Protein AF-A0A101GP84-F1 (afdb_monomer_lite)

pLDDT: mean 71.71, std 19.69, range [25.48, 98.5]

Structure (mmCIF, N/CA/C/O backbone):
data_AF-A0A101GP84-F1
#
_entry.id   AF-A0A101GP84-F1
#
loop_
_atom_site.group_PDB
_atom_site.id
_atom_site.type_symbol
_atom_site.label_atom_id
_atom_site.label_alt_id
_atom_site.label_comp_id
_atom_site.label_asym_id
_atom_site.label_entity_id
_atom_site.label_seq_id
_atom_site.pdbx_PDB_ins_code
_atom_site.Cartn_x
_atom_site.Cartn_y
_atom_site.Cartn_z
_atom_site.occupancy
_atom_site.B_iso_or_equiv
_atom_site.auth_seq_id
_atom_site.auth_comp_id
_atom_site.auth_asym_id
_atom_site.auth_atom_id
_atom_site.pdbx_PDB_model_num
ATOM 1 N N . VAL A 1 1 ? 6.176 -18.634 -45.647 1.00 44.19 1 VAL A N 1
ATOM 2 C CA . VAL A 1 1 ? 5.764 -19.303 -44.390 1.00 44.19 1 VAL A CA 1
ATOM 3 C C . VAL A 1 1 ? 5.412 -18.192 -43.422 1.00 44.19 1 VAL A C 1
ATOM 5 O O . VAL A 1 1 ? 6.163 -17.227 -43.387 1.00 44.19 1 VAL A O 1
ATOM 8 N N . THR A 1 2 ? 4.275 -18.239 -42.730 1.00 41.53 2 THR A N 1
ATOM 9 C CA . THR A 1 2 ? 3.965 -17.248 -41.687 1.00 41.53 2 THR A CA 1
ATOM 10 C C . THR A 1 2 ? 5.000 -17.378 -40.572 1.00 41.53 2 THR A C 1
ATOM 12 O O . THR A 1 2 ? 5.215 -18.478 -40.065 1.00 41.53 2 THR A O 1
ATOM 15 N N . ALA A 1 3 ? 5.687 -16.285 -40.237 1.00 42.66 3 ALA A N 1
ATOM 16 C CA . ALA A 1 3 ? 6.660 -16.286 -39.153 1.00 42.66 3 ALA A CA 1
ATOM 17 C C . ALA A 1 3 ? 5.927 -16.523 -37.822 1.00 42.66 3 ALA A C 1
ATOM 19 O O . ALA A 1 3 ? 4.952 -15.842 -37.520 1.00 42.66 3 ALA A O 1
ATOM 20 N N . GLY A 1 4 ? 6.374 -17.512 -37.041 1.00 38.12 4 GLY A N 1
ATOM 21 C CA . GLY A 1 4 ? 5.844 -17.806 -35.700 1.00 38.12 4 GLY A CA 1
ATOM 22 C C . GLY A 1 4 ? 6.377 -16.872 -34.607 1.00 38.12 4 GLY A C 1
ATOM 23 O O . GLY A 1 4 ? 6.245 -17.188 -33.429 1.00 38.12 4 GLY A O 1
ATOM 24 N N . VAL A 1 5 ? 7.018 -15.771 -35.004 1.00 43.03 5 VAL A N 1
ATOM 25 C CA . VAL A 1 5 ? 7.676 -14.768 -34.158 1.00 43.03 5 VAL A CA 1
ATOM 26 C C . VAL A 1 5 ? 7.339 -13.370 -34.685 1.00 43.03 5 VAL A C 1
ATOM 28 O O . VAL A 1 5 ? 6.974 -13.226 -35.857 1.00 43.03 5 VAL A O 1
ATOM 31 N N . GLY A 1 6 ? 7.422 -12.352 -33.825 1.00 39.38 6 GLY A N 1
ATOM 32 C CA . GLY A 1 6 ? 7.145 -10.964 -34.195 1.00 39.38 6 GLY A CA 1
ATOM 33 C C . GLY A 1 6 ? 8.125 -10.429 -35.245 1.00 39.38 6 GLY A C 1
ATOM 34 O O . GLY A 1 6 ? 9.219 -10.960 -35.425 1.00 39.38 6 GLY A O 1
ATOM 35 N N . ALA A 1 7 ? 7.744 -9.358 -35.949 1.00 47.19 7 ALA A N 1
ATOM 36 C CA . ALA A 1 7 ? 8.543 -8.790 -37.042 1.00 47.19 7 ALA A CA 1
ATOM 37 C C . ALA A 1 7 ? 9.944 -8.302 -36.611 1.00 47.19 7 ALA A C 1
ATOM 39 O O . ALA A 1 7 ? 10.844 -8.249 -37.446 1.00 47.19 7 ALA A O 1
ATOM 40 N N . ALA A 1 8 ? 10.132 -7.980 -35.326 1.00 48.06 8 ALA A N 1
ATOM 41 C CA . ALA A 1 8 ? 11.415 -7.571 -34.751 1.00 48.06 8 ALA A CA 1
ATOM 42 C C . ALA A 1 8 ? 12.367 -8.748 -34.459 1.00 48.06 8 ALA A C 1
ATOM 44 O O . ALA A 1 8 ? 13.574 -8.544 -34.362 1.00 48.06 8 ALA A O 1
ATOM 45 N N . ASP A 1 9 ? 11.841 -9.974 -34.367 1.00 47.59 9 ASP A N 1
ATOM 46 C CA . ASP A 1 9 ? 12.582 -11.151 -33.893 1.00 47.59 9 ASP A CA 1
ATOM 47 C C . ASP A 1 9 ? 12.981 -12.111 -35.026 1.00 47.59 9 ASP A C 1
ATOM 49 O O . ASP A 1 9 ? 13.665 -13.114 -34.803 1.00 47.59 9 ASP A O 1
ATOM 53 N N . TYR A 1 10 ? 12.547 -11.835 -36.260 1.00 55.72 10 TYR A N 1
ATOM 54 C CA . TYR A 1 10 ? 12.877 -12.662 -37.416 1.00 55.72 10 TYR A CA 1
ATOM 55 C C . TYR A 1 10 ? 14.239 -12.262 -38.005 1.00 55.72 10 TYR A C 1
ATOM 57 O O . TYR A 1 10 ? 14.414 -11.148 -38.497 1.00 55.72 10 TYR A O 1
ATOM 65 N N . GLN A 1 11 ? 15.209 -13.181 -37.995 1.00 63.88 11 GLN A N 1
ATOM 66 C CA . GLN A 1 11 ? 16.519 -12.962 -38.621 1.00 63.88 11 GLN A CA 1
ATOM 67 C C . GLN A 1 11 ? 16.401 -13.023 -40.151 1.00 63.88 11 GLN A C 1
ATOM 69 O O . GLN A 1 11 ? 16.089 -14.074 -40.709 1.00 63.88 11 GLN A O 1
ATOM 74 N N . LEU A 1 12 ? 16.655 -11.894 -40.820 1.00 66.12 12 LEU A N 1
ATOM 75 C CA . LEU A 1 12 ? 16.558 -11.757 -42.276 1.00 66.12 12 LEU A CA 1
ATOM 76 C C . LEU A 1 12 ? 17.838 -12.225 -42.977 1.00 66.12 12 LEU A C 1
ATOM 78 O O . LEU A 1 12 ? 18.947 -11.910 -42.544 1.00 66.12 12 LEU A O 1
ATOM 82 N N . ALA A 1 13 ? 17.679 -12.925 -44.096 1.00 71.00 13 ALA A N 1
ATOM 83 C CA . ALA A 1 13 ? 18.748 -13.262 -45.027 1.00 71.00 13 ALA A CA 1
ATOM 84 C C . ALA A 1 13 ? 18.749 -12.324 -46.249 1.00 71.00 13 ALA A C 1
ATOM 86 O O . ALA A 1 13 ? 17.733 -11.728 -46.612 1.00 71.00 13 ALA A O 1
ATOM 87 N N . ASP A 1 14 ? 19.909 -12.198 -46.903 1.00 69.00 14 ASP A N 1
ATOM 88 C CA . ASP A 1 14 ? 20.014 -11.489 -48.182 1.00 69.00 14 ASP A CA 1
ATOM 89 C C . ASP A 1 14 ? 19.085 -12.136 -49.224 1.00 69.00 14 ASP A C 1
ATOM 91 O O . ASP A 1 14 ? 19.112 -13.351 -49.424 1.00 69.00 14 ASP A O 1
ATOM 95 N N . GLY A 1 15 ? 18.249 -11.325 -49.872 1.00 63.59 15 GLY A N 1
ATOM 96 C CA . GLY A 1 15 ? 17.232 -11.780 -50.820 1.00 63.59 15 GLY A CA 1
ATOM 97 C C . GLY A 1 15 ? 15.865 -12.114 -50.211 1.00 63.59 15 GLY A C 1
ATOM 98 O O . GLY A 1 15 ? 14.949 -12.438 -50.971 1.00 63.59 15 GLY A O 1
ATOM 99 N N . ASP A 1 16 ? 15.685 -12.009 -48.889 1.00 76.88 16 ASP A N 1
ATOM 100 C CA . ASP A 1 16 ? 14.378 -12.215 -48.256 1.00 76.88 16 ASP A CA 1
ATOM 101 C C . ASP A 1 16 ? 13.350 -11.173 -48.721 1.00 76.88 16 ASP A C 1
ATOM 103 O O . ASP A 1 16 ? 13.654 -9.992 -48.900 1.00 76.88 16 ASP A O 1
ATOM 107 N N . VAL A 1 17 ? 12.096 -11.602 -48.891 1.00 66.12 17 VAL A N 1
ATOM 108 C CA . VAL A 1 17 ? 10.970 -10.711 -49.205 1.00 66.12 17 VAL A CA 1
ATOM 109 C C . VAL A 1 17 ? 10.030 -10.661 -48.010 1.00 66.12 17 VAL A C 1
ATOM 111 O O . VAL A 1 17 ? 9.278 -11.601 -47.750 1.00 66.12 17 VAL A O 1
ATOM 114 N N . VAL A 1 18 ? 10.054 -9.538 -47.297 1.00 74.19 18 VAL A N 1
ATOM 115 C CA . VAL A 1 18 ? 9.173 -9.275 -46.160 1.00 74.19 18 VAL A CA 1
ATOM 116 C C . VAL A 1 18 ? 7.920 -8.578 -46.667 1.00 74.19 18 VAL A C 1
ATOM 118 O O . VAL A 1 18 ? 7.996 -7.544 -47.329 1.00 74.19 18 VAL A O 1
ATOM 121 N N . THR A 1 19 ? 6.759 -9.158 -46.375 1.00 58.25 19 THR A N 1
ATOM 122 C CA . THR A 1 19 ? 5.459 -8.641 -46.812 1.00 58.25 19 THR A CA 1
ATOM 123 C C . THR A 1 19 ? 4.654 -8.198 -45.601 1.00 58.25 19 THR A C 1
ATOM 125 O O . THR A 1 19 ? 4.296 -9.024 -44.764 1.00 58.25 19 THR A O 1
ATOM 128 N N . TYR A 1 20 ? 4.346 -6.907 -45.528 1.00 67.56 20 TYR A N 1
ATOM 129 C CA . TYR A 1 20 ? 3.428 -6.338 -44.545 1.00 67.56 20 TYR A CA 1
ATOM 130 C C . TYR A 1 20 ? 2.092 -6.050 -45.215 1.00 67.56 20 TYR A C 1
ATOM 132 O O . TYR A 1 20 ? 2.057 -5.569 -46.348 1.00 67.56 20 TYR A O 1
ATOM 140 N N . TRP A 1 21 ? 0.985 -6.311 -44.526 1.00 61.78 21 TRP A N 1
ATOM 141 C CA . TRP A 1 21 ? -0.336 -5.996 -45.057 1.00 61.78 21 TRP A CA 1
ATOM 142 C C . TRP A 1 21 ? -1.287 -5.480 -43.983 1.00 61.78 21 TRP A C 1
ATOM 144 O O . TRP A 1 21 ? -1.171 -5.819 -42.807 1.00 61.78 21 TRP A O 1
ATOM 154 N N . TYR A 1 22 ? -2.232 -4.647 -44.415 1.00 54.06 22 TYR A N 1
ATOM 155 C CA . TYR A 1 22 ? -3.283 -4.083 -43.578 1.00 54.06 22 TYR A CA 1
ATOM 156 C C . TYR A 1 22 ? -4.651 -4.539 -44.086 1.00 54.06 22 TYR A C 1
ATOM 158 O O . TYR A 1 22 ? -5.039 -4.266 -45.228 1.00 54.06 22 TYR A O 1
ATOM 166 N N . GLY A 1 23 ? -5.391 -5.243 -43.234 1.00 57.22 23 GLY A N 1
ATOM 167 C CA . GLY A 1 23 ? -6.705 -5.782 -43.557 1.00 57.22 23 GLY A CA 1
ATOM 168 C C . GLY A 1 23 ? -7.447 -6.284 -42.323 1.00 57.22 23 GLY A C 1
ATOM 169 O O . GLY A 1 23 ? -6.942 -6.222 -41.203 1.00 57.22 23 GLY A O 1
ATOM 170 N N . ALA A 1 24 ? -8.669 -6.773 -42.538 1.00 57.16 24 ALA A N 1
ATOM 171 C CA . ALA A 1 24 ? -9.497 -7.339 -41.477 1.00 57.16 24 ALA A CA 1
ATOM 172 C C . ALA A 1 24 ? -8.785 -8.499 -40.755 1.00 57.16 24 ALA A C 1
ATOM 174 O O . ALA A 1 24 ? -7.912 -9.160 -41.323 1.00 57.16 24 ALA A O 1
ATOM 175 N N . TRP A 1 25 ? -9.170 -8.749 -39.501 1.00 37.88 25 TRP A N 1
ATOM 176 C CA . TRP A 1 25 ? -8.572 -9.794 -38.668 1.00 37.88 25 TRP A CA 1
ATOM 177 C C . TRP A 1 25 ? -8.599 -11.160 -39.376 1.00 37.88 25 TRP A C 1
ATOM 179 O O . TRP A 1 25 ? -9.662 -11.633 -39.773 1.00 37.88 25 TRP A O 1
ATOM 189 N N . GLY A 1 26 ? -7.426 -11.778 -39.555 1.00 61.88 26 GLY A N 1
ATOM 190 C CA . GLY A 1 26 ? -7.259 -13.043 -40.287 1.00 61.88 26 GLY A CA 1
ATOM 191 C C . GLY A 1 26 ? -7.098 -12.917 -41.810 1.00 61.88 26 GLY A C 1
ATOM 192 O O . GLY A 1 26 ? -7.031 -13.938 -42.491 1.00 61.88 26 GLY A O 1
ATOM 193 N N . SER A 1 27 ? -7.030 -11.700 -42.357 1.00 57.19 27 SER A N 1
ATOM 194 C CA . SER A 1 27 ? -6.702 -11.482 -43.772 1.00 57.19 27 SER A CA 1
ATOM 195 C C . SER A 1 27 ? -5.272 -11.912 -44.100 1.00 57.19 27 SER A C 1
ATOM 197 O O . SER A 1 27 ? -4.384 -11.917 -43.247 1.00 57.19 27 SER A O 1
ATOM 199 N N . THR A 1 28 ? -5.059 -12.253 -45.364 1.00 72.25 28 THR A N 1
ATOM 200 C CA . THR A 1 28 ? -3.759 -12.574 -45.959 1.00 72.25 28 THR A CA 1
ATOM 201 C C . THR A 1 28 ? -3.302 -11.418 -46.852 1.00 72.25 28 THR A C 1
ATOM 203 O O . THR A 1 28 ? -4.143 -10.597 -47.233 1.00 72.25 28 THR A O 1
ATOM 206 N N . PRO A 1 29 ? -2.020 -11.345 -47.257 1.00 68.88 29 PRO A N 1
ATOM 207 C CA . PRO A 1 29 ? -1.570 -10.324 -48.200 1.00 68.88 29 PRO A CA 1
ATOM 208 C C . PRO A 1 29 ? -2.439 -10.245 -49.465 1.00 68.88 29 PRO A C 1
ATOM 210 O O . PRO A 1 29 ? -2.702 -9.158 -49.961 1.00 68.88 29 PRO A O 1
ATOM 213 N N . GLU A 1 30 ? -2.958 -11.368 -49.973 1.00 72.81 30 GLU A N 1
ATOM 214 C CA . GLU A 1 30 ? -3.769 -11.393 -51.200 1.00 72.81 30 GLU A CA 1
ATOM 215 C C . GLU A 1 30 ? -5.199 -10.857 -51.009 1.00 72.81 30 GLU A C 1
ATOM 217 O O . GLU A 1 30 ? -5.878 -10.546 -51.986 1.00 72.81 30 GLU A O 1
ATOM 222 N N . THR A 1 31 ? -5.669 -10.765 -49.762 1.00 65.94 31 THR A N 1
ATOM 223 C CA . THR A 1 31 ? -7.024 -10.311 -49.400 1.00 65.94 31 THR A CA 1
ATOM 224 C C . THR A 1 31 ? -7.028 -8.980 -48.642 1.00 65.94 31 THR A C 1
ATOM 226 O O . THR A 1 31 ? -8.086 -8.489 -48.246 1.00 65.94 31 THR A O 1
ATOM 229 N N . ALA A 1 32 ? -5.851 -8.387 -48.444 1.00 73.31 32 ALA A N 1
ATOM 230 C CA . ALA A 1 32 ? -5.653 -7.162 -47.689 1.00 73.31 32 ALA A CA 1
ATOM 231 C C . ALA A 1 32 ? -5.990 -5.898 -48.493 1.00 73.31 32 ALA A C 1
ATOM 233 O O . ALA A 1 32 ? -5.876 -5.861 -49.717 1.00 73.31 32 ALA A O 1
ATOM 234 N N . GLY A 1 33 ? -6.363 -4.829 -47.784 1.00 58.00 33 GLY A N 1
ATOM 235 C CA . GLY A 1 33 ? -6.659 -3.529 -48.395 1.00 58.00 33 GLY A CA 1
ATOM 236 C C . GLY A 1 33 ? -5.407 -2.759 -48.821 1.00 58.00 33 GLY A C 1
ATOM 237 O O . GLY A 1 33 ? -5.475 -1.928 -49.724 1.00 58.00 33 GLY A O 1
ATOM 238 N N . ALA A 1 34 ? -4.263 -3.044 -48.197 1.00 51.12 34 ALA A N 1
ATOM 239 C CA . ALA A 1 34 ? -2.962 -2.512 -48.582 1.00 51.12 34 ALA A CA 1
ATOM 240 C C . ALA A 1 34 ? -1.860 -3.533 -48.282 1.00 51.12 34 ALA A C 1
ATOM 242 O O . ALA A 1 34 ? -1.912 -4.214 -47.257 1.00 51.12 34 ALA A O 1
ATOM 243 N N . VAL A 1 35 ? -0.861 -3.612 -49.165 1.00 63.16 35 VAL A N 1
ATOM 244 C CA . VAL A 1 35 ? 0.273 -4.540 -49.060 1.00 63.16 35 VAL A CA 1
ATOM 245 C C . VAL A 1 35 ? 1.561 -3.810 -49.422 1.00 63.16 35 VAL A C 1
ATOM 247 O O . VAL A 1 35 ? 1.608 -3.092 -50.421 1.00 63.16 35 VAL A O 1
ATOM 250 N N . VAL A 1 36 ? 2.606 -4.013 -48.624 1.00 64.06 36 VAL A N 1
ATOM 251 C CA . VAL A 1 36 ? 3.954 -3.493 -48.853 1.00 64.06 36 VAL A CA 1
ATOM 252 C C . VAL A 1 36 ? 4.937 -4.655 -48.845 1.00 64.06 36 VAL A C 1
ATOM 254 O O . VAL A 1 36 ? 5.039 -5.379 -47.856 1.00 64.06 36 VAL A O 1
ATOM 257 N N . ASN A 1 37 ? 5.692 -4.790 -49.936 1.00 67.38 37 ASN A N 1
ATOM 258 C CA . ASN A 1 37 ? 6.746 -5.789 -50.073 1.00 67.38 37 ASN A CA 1
ATOM 259 C C . ASN A 1 37 ? 8.107 -5.106 -50.019 1.00 67.38 37 ASN A C 1
ATOM 261 O O . ASN A 1 37 ? 8.370 -4.174 -50.778 1.00 67.38 37 ASN A O 1
ATOM 265 N N . ILE A 1 38 ? 8.973 -5.606 -49.149 1.00 75.19 38 ILE A N 1
ATOM 266 C CA . ILE A 1 38 ? 10.337 -5.126 -48.972 1.00 75.19 38 ILE A CA 1
ATOM 267 C C . ILE A 1 38 ? 11.269 -6.283 -49.305 1.00 75.19 38 ILE A C 1
ATOM 269 O O . ILE A 1 38 ? 11.195 -7.340 -48.685 1.00 75.19 38 ILE A O 1
ATOM 273 N N . THR A 1 39 ? 12.132 -6.093 -50.302 1.00 64.06 39 THR A N 1
ATOM 274 C CA . THR A 1 39 ? 13.207 -7.042 -50.612 1.00 64.06 39 THR A CA 1
ATOM 275 C C . THR A 1 39 ? 14.458 -6.622 -49.863 1.00 64.06 39 THR A C 1
ATOM 277 O O . THR A 1 39 ? 14.917 -5.487 -49.994 1.00 64.06 39 THR A O 1
ATOM 280 N N . VAL A 1 40 ? 14.979 -7.529 -49.052 1.00 71.31 40 VAL A N 1
ATOM 281 C CA . VAL A 1 40 ? 16.133 -7.304 -48.195 1.00 71.31 40 VAL A CA 1
ATOM 282 C C . VAL A 1 40 ? 17.403 -7.514 -49.012 1.00 71.31 40 VAL A C 1
ATOM 284 O O . VAL A 1 40 ? 17.565 -8.553 -49.649 1.00 71.31 40 VAL A O 1
ATOM 287 N N . SER A 1 41 ? 18.315 -6.540 -48.967 1.00 59.81 41 SER A N 1
ATOM 288 C CA . SER A 1 41 ? 19.689 -6.707 -49.445 1.00 59.81 41 SER A CA 1
ATOM 289 C C . SER A 1 41 ? 20.681 -6.434 -48.323 1.00 59.81 41 SER A C 1
ATOM 291 O O . SER A 1 41 ? 20.756 -5.311 -47.823 1.00 59.81 41 SER A O 1
ATOM 293 N N . LEU A 1 42 ? 21.451 -7.453 -47.943 1.00 59.12 42 LEU A N 1
ATOM 294 C CA . LEU A 1 42 ? 22.497 -7.377 -46.926 1.00 59.12 42 LEU A CA 1
ATOM 295 C C . LEU A 1 42 ? 23.872 -7.520 -47.600 1.00 59.12 42 LEU A C 1
ATOM 297 O O . LEU A 1 42 ? 24.139 -8.540 -48.237 1.00 59.12 42 LEU A O 1
ATOM 301 N N . PRO A 1 43 ? 24.777 -6.531 -47.479 1.00 43.69 43 PRO A N 1
ATOM 302 C CA . PRO A 1 43 ? 26.108 -6.636 -48.064 1.00 43.69 43 PRO A CA 1
ATOM 303 C C . PRO A 1 43 ? 26.941 -7.707 -47.344 1.00 43.69 43 PRO A C 1
ATOM 305 O O . PRO A 1 43 ? 26.972 -7.768 -46.115 1.00 43.69 43 PRO A O 1
ATOM 308 N N . ALA A 1 44 ? 27.649 -8.542 -48.110 1.00 45.50 44 ALA A N 1
ATOM 309 C CA . ALA A 1 44 ? 28.536 -9.559 -47.550 1.00 45.50 44 ALA A CA 1
ATOM 310 C C . ALA A 1 44 ? 29.688 -8.916 -46.745 1.00 45.50 44 ALA A C 1
ATOM 312 O O . ALA A 1 44 ? 30.250 -7.907 -47.186 1.00 45.50 44 ALA A O 1
ATOM 313 N N . PRO A 1 45 ? 30.081 -9.494 -45.594 1.00 40.66 45 PRO A N 1
ATOM 314 C CA . PRO A 1 45 ? 31.118 -8.917 -44.751 1.00 40.66 45 PRO A CA 1
ATOM 315 C C . PRO A 1 45 ? 32.489 -8.983 -45.438 1.00 40.66 45 PRO A C 1
ATOM 317 O O . PRO A 1 45 ? 32.979 -10.053 -45.803 1.00 40.66 45 PRO A O 1
ATOM 320 N N . THR A 1 46 ? 33.127 -7.825 -45.602 1.00 34.25 46 THR A N 1
ATOM 321 C CA . THR A 1 46 ? 34.514 -7.710 -46.076 1.00 34.25 46 THR A CA 1
ATOM 322 C C . THR A 1 46 ? 35.493 -8.193 -45.000 1.00 34.25 46 THR A C 1
ATOM 324 O O . THR A 1 46 ? 35.376 -7.763 -43.852 1.00 34.25 46 THR A O 1
ATOM 327 N N . PRO A 1 47 ? 36.493 -9.034 -45.327 1.00 33.72 47 PRO A N 1
ATOM 328 C CA . PRO A 1 47 ? 37.475 -9.473 -44.346 1.00 33.72 47 PRO A CA 1
ATOM 329 C C . PRO A 1 47 ? 38.565 -8.406 -44.169 1.00 33.72 47 PRO A C 1
ATOM 331 O O . PRO A 1 47 ? 39.253 -8.053 -45.127 1.00 33.72 47 PRO A O 1
ATOM 334 N N . THR A 1 48 ? 38.765 -7.927 -42.939 1.00 31.33 48 THR A N 1
ATOM 335 C CA . THR A 1 48 ? 39.922 -7.089 -42.579 1.00 31.33 48 THR A CA 1
ATOM 336 C C . THR A 1 48 ? 41.046 -7.973 -42.018 1.00 31.33 48 THR A C 1
ATOM 338 O O . THR A 1 48 ? 40.790 -8.763 -41.106 1.00 31.33 48 THR A O 1
ATOM 341 N N . PRO A 1 49 ? 42.290 -7.881 -42.525 1.00 34.88 49 PRO A N 1
ATOM 342 C CA . PRO A 1 49 ? 43.389 -8.721 -42.067 1.00 34.88 49 PRO A CA 1
ATOM 343 C C . PRO A 1 49 ? 44.061 -8.195 -40.786 1.00 34.88 49 PRO A C 1
ATOM 345 O O . PRO A 1 49 ? 44.578 -7.086 -40.762 1.00 34.88 49 PRO A O 1
ATOM 348 N N . GLY A 1 50 ? 44.087 -9.063 -39.769 1.00 37.88 50 GLY A N 1
ATOM 349 C CA . GLY A 1 50 ? 45.176 -9.333 -38.816 1.00 37.88 50 GLY A CA 1
ATOM 350 C C . GLY A 1 50 ? 45.946 -8.187 -38.142 1.00 37.88 50 GLY A C 1
ATOM 351 O O . GLY A 1 50 ? 46.810 -7.563 -38.748 1.00 37.88 50 GLY A O 1
ATOM 352 N N . GLY A 1 51 ? 45.798 -8.090 -36.818 1.00 29.78 51 GLY A N 1
ATOM 353 C CA . GLY A 1 51 ? 46.760 -7.455 -35.912 1.00 29.78 51 GLY A CA 1
ATOM 354 C C . GLY A 1 51 ? 46.397 -7.775 -34.464 1.00 29.78 51 GLY A C 1
ATOM 355 O O . GLY A 1 51 ? 45.391 -7.289 -33.966 1.00 29.78 51 GLY A O 1
ATOM 356 N N . GLY A 1 52 ? 47.147 -8.674 -33.826 1.00 31.16 52 GLY A N 1
ATOM 357 C CA . GLY A 1 52 ? 46.866 -9.143 -32.472 1.00 31.16 52 GLY A CA 1
ATOM 358 C C . GLY A 1 52 ? 47.477 -8.278 -31.370 1.00 31.16 52 GLY A C 1
ATOM 359 O O . GLY A 1 52 ? 48.541 -7.696 -31.555 1.00 31.16 52 GLY A O 1
ATOM 360 N N . GLY A 1 53 ? 46.846 -8.354 -30.196 1.00 32.41 53 GLY A N 1
ATOM 361 C CA . GLY A 1 53 ? 47.502 -8.261 -28.894 1.00 32.41 53 GLY A CA 1
ATOM 362 C C . GLY A 1 53 ? 47.489 -6.894 -28.211 1.00 32.41 53 GLY A C 1
ATOM 363 O O . GLY A 1 53 ? 48.117 -5.957 -28.683 1.00 32.41 53 GLY A O 1
ATOM 364 N N . GLY A 1 54 ? 46.907 -6.876 -27.008 1.00 28.45 54 GLY A N 1
ATOM 365 C CA . GLY A 1 54 ? 47.189 -5.888 -25.965 1.00 28.45 54 GLY A CA 1
ATOM 366 C C . GLY A 1 54 ? 46.027 -4.943 -25.716 1.00 28.45 54 GLY A C 1
ATOM 367 O O . GLY A 1 54 ? 45.747 -4.098 -26.551 1.00 28.45 54 GLY A O 1
ATOM 368 N N . GLY A 1 55 ? 45.358 -5.119 -24.575 1.00 45.31 55 GLY A N 1
ATOM 369 C CA . GLY A 1 55 ? 44.329 -4.200 -24.115 1.00 45.31 55 GLY A CA 1
ATOM 370 C C . GLY A 1 55 ? 44.892 -2.829 -23.758 1.00 45.31 55 GLY A C 1
ATOM 371 O O . GLY A 1 55 ? 45.997 -2.711 -23.225 1.00 45.31 55 GLY A O 1
ATOM 372 N N . ASP A 1 56 ? 44.080 -1.821 -24.020 1.00 34.00 56 ASP A N 1
ATOM 373 C CA . ASP A 1 56 ? 44.231 -0.453 -23.570 1.00 34.00 56 ASP A CA 1
ATOM 374 C C . ASP A 1 56 ? 42.846 0.121 -23.231 1.00 34.00 56 ASP A C 1
ATOM 376 O O . ASP A 1 56 ? 42.033 0.456 -24.092 1.00 34.00 56 ASP A O 1
ATOM 380 N N . ASP A 1 57 ? 42.577 0.216 -21.927 1.00 35.41 57 ASP A N 1
ATOM 381 C CA . ASP A 1 57 ? 41.475 0.986 -21.364 1.00 35.41 57 ASP A CA 1
ATOM 382 C C . ASP A 1 57 ? 41.631 2.456 -21.786 1.00 35.41 57 ASP A C 1
ATOM 384 O O . ASP A 1 57 ? 42.495 3.184 -21.284 1.00 35.41 57 ASP A O 1
ATOM 388 N N . SER A 1 58 ? 40.783 2.918 -22.707 1.00 36.94 58 SER A N 1
ATOM 389 C CA . SER A 1 58 ? 40.638 4.348 -22.983 1.00 36.94 58 SER A CA 1
ATOM 390 C C . SER A 1 58 ? 40.030 5.020 -21.755 1.00 36.94 58 SER A C 1
ATOM 392 O O . SER A 1 58 ? 38.826 4.985 -21.518 1.00 36.94 58 SER A O 1
ATOM 394 N N . SER A 1 59 ? 40.914 5.587 -20.939 1.00 36.69 59 SER A N 1
ATOM 395 C CA . SER A 1 59 ? 40.605 6.280 -19.694 1.00 36.69 59 SER A CA 1
ATOM 396 C C . SER A 1 59 ? 39.754 7.526 -19.953 1.00 36.69 59 SER A C 1
ATOM 398 O O . SER A 1 59 ? 40.282 8.586 -20.286 1.00 36.69 59 SER A O 1
ATOM 400 N N . SER A 1 60 ? 38.440 7.422 -19.752 1.00 47.91 60 SER A N 1
ATOM 401 C CA . SER A 1 60 ? 37.578 8.587 -19.533 1.00 47.91 60 SER A CA 1
ATOM 402 C C . SER A 1 60 ? 38.078 9.332 -18.292 1.00 47.91 60 SER A C 1
ATOM 404 O O . SER A 1 60 ? 38.144 8.764 -17.201 1.00 47.91 60 SER A O 1
ATOM 406 N N . SER A 1 61 ? 38.499 10.587 -18.442 1.00 58.69 61 SER A N 1
ATOM 407 C CA . SER A 1 61 ? 39.031 11.381 -17.332 1.00 58.69 61 SER A CA 1
ATOM 408 C C . SER A 1 61 ? 37.900 11.817 -16.397 1.00 58.69 61 SER A C 1
ATOM 410 O O . SER A 1 61 ? 37.193 12.781 -16.686 1.00 58.69 61 SER A O 1
ATOM 412 N N . TRP A 1 62 ? 37.729 11.105 -15.284 1.00 66.50 62 TRP A N 1
ATOM 413 C CA . TRP A 1 62 ? 36.752 11.429 -14.243 1.00 66.50 62 TRP A CA 1
ATOM 414 C C . TRP A 1 62 ? 37.165 12.670 -13.440 1.00 66.50 62 TRP A C 1
ATOM 416 O O . TRP A 1 62 ? 38.275 12.739 -12.910 1.00 66.50 62 TRP A O 1
ATOM 426 N N . ILE A 1 63 ? 36.248 13.624 -13.287 1.00 74.00 63 ILE A N 1
ATOM 427 C CA . ILE A 1 63 ? 36.395 14.772 -12.386 1.00 74.00 63 ILE A C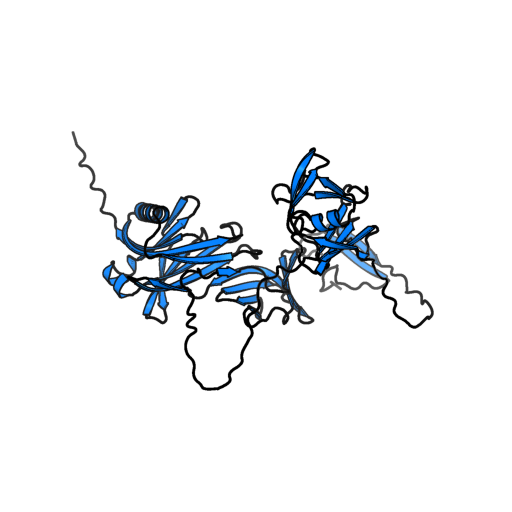A 1
ATOM 428 C C . ILE A 1 63 ? 35.979 14.321 -10.986 1.00 74.00 63 ILE A C 1
ATOM 430 O O . ILE A 1 63 ? 34.840 13.928 -10.784 1.00 74.00 63 ILE A O 1
ATOM 434 N N . THR A 1 64 ? 36.869 14.362 -9.997 1.00 73.88 64 THR A N 1
ATOM 435 C CA . THR A 1 64 ? 36.485 14.031 -8.611 1.00 73.88 64 THR A CA 1
ATOM 436 C C . THR A 1 64 ? 36.076 15.297 -7.865 1.00 73.88 64 THR A C 1
ATOM 438 O O . THR A 1 64 ? 36.856 16.248 -7.816 1.00 73.88 64 THR A O 1
ATOM 441 N N . VAL A 1 65 ? 34.881 15.303 -7.269 1.00 65.50 65 VAL A N 1
ATOM 442 C CA . VAL A 1 65 ? 34.345 16.437 -6.499 1.00 65.50 65 VAL A CA 1
ATOM 443 C C . VAL A 1 65 ? 33.996 16.012 -5.078 1.00 65.50 65 VAL A C 1
ATOM 445 O O . VAL A 1 65 ? 33.397 14.959 -4.859 1.00 65.50 65 VAL A O 1
ATOM 448 N N . THR A 1 66 ? 34.349 16.848 -4.103 1.00 74.81 66 THR A N 1
ATOM 449 C CA . THR A 1 66 ? 33.967 16.639 -2.701 1.00 74.81 66 THR A CA 1
ATOM 450 C C . THR A 1 66 ? 32.722 17.458 -2.384 1.00 74.81 66 THR A C 1
ATOM 452 O O . THR A 1 66 ? 32.729 18.681 -2.539 1.00 74.81 66 THR A O 1
ATOM 455 N N . LEU A 1 67 ? 31.659 16.792 -1.930 1.00 68.81 67 LEU A N 1
ATOM 456 C CA . LEU A 1 67 ? 30.376 17.418 -1.609 1.00 68.81 67 LEU A CA 1
ATOM 457 C C . LEU A 1 67 ? 30.167 17.485 -0.093 1.00 68.81 67 LEU A C 1
ATOM 459 O O . LEU A 1 67 ? 29.729 16.534 0.562 1.00 68.81 67 LEU A O 1
ATOM 463 N N . GLU A 1 68 ? 30.470 18.652 0.468 1.00 74.38 68 GLU A N 1
ATOM 464 C CA . GLU A 1 68 ? 30.146 18.974 1.857 1.00 74.38 68 GLU A CA 1
ATOM 465 C C . GLU A 1 68 ? 28.630 19.088 2.063 1.00 74.38 68 GLU A C 1
ATOM 467 O O . GLU A 1 68 ? 27.873 19.358 1.130 1.00 74.38 68 GLU A O 1
ATOM 472 N N . SER A 1 69 ? 28.174 18.898 3.302 1.00 67.00 69 SER A N 1
ATOM 473 C CA . SER A 1 69 ? 26.775 19.162 3.658 1.00 67.00 69 SER A CA 1
ATOM 474 C C . SER A 1 69 ? 26.447 20.650 3.518 1.00 67.00 69 SER A C 1
ATOM 476 O O . SER A 1 69 ? 27.250 21.499 3.906 1.00 67.00 69 SER A O 1
ATOM 478 N N . GLY A 1 70 ? 25.248 20.973 3.040 1.00 70.62 70 GLY A N 1
ATOM 479 C CA . GLY A 1 70 ? 24.755 22.344 2.931 1.00 70.62 70 GLY A CA 1
ATOM 480 C C . GLY A 1 70 ? 23.974 22.555 1.643 1.00 70.62 70 GLY A C 1
ATOM 481 O O . GLY A 1 70 ? 23.687 21.611 0.914 1.00 70.62 70 GLY A O 1
ATOM 482 N N . THR A 1 71 ? 23.661 23.810 1.341 1.00 76.56 71 THR A N 1
ATOM 483 C CA . THR A 1 71 ? 22.913 24.188 0.138 1.00 76.56 71 THR A CA 1
ATOM 484 C C . THR A 1 71 ? 23.660 25.237 -0.679 1.00 76.56 71 THR A C 1
ATOM 486 O O . THR A 1 71 ? 24.624 25.857 -0.217 1.00 76.56 71 THR A O 1
ATOM 489 N N . PHE A 1 72 ? 23.240 25.420 -1.925 1.00 74.62 72 PHE A N 1
ATOM 490 C CA . PHE A 1 72 ? 23.687 26.493 -2.803 1.00 74.62 72 PHE A CA 1
ATOM 491 C C . PHE A 1 72 ? 22.504 27.033 -3.611 1.00 74.62 72 PHE A C 1
ATOM 493 O O . PHE A 1 72 ? 21.448 26.405 -3.678 1.00 74.62 72 PHE A O 1
ATOM 500 N N . ASN A 1 73 ? 22.662 28.227 -4.178 1.00 87.38 73 ASN A N 1
ATOM 501 C CA . ASN A 1 73 ? 21.589 28.901 -4.900 1.00 87.38 73 ASN A CA 1
ATOM 502 C C . ASN A 1 73 ? 21.844 28.875 -6.405 1.00 87.38 73 ASN A C 1
ATOM 504 O O . ASN A 1 73 ? 22.935 29.223 -6.852 1.00 87.38 73 ASN A O 1
ATOM 508 N N . VAL A 1 74 ? 20.804 28.550 -7.168 1.00 80.06 74 VAL A N 1
ATOM 509 C CA . VAL A 1 74 ? 20.801 28.547 -8.633 1.00 80.06 74 VAL A CA 1
ATOM 510 C C . VAL A 1 74 ? 19.677 29.446 -9.130 1.00 80.06 74 VAL A C 1
ATOM 512 O O . VAL A 1 74 ? 18.557 29.372 -8.633 1.00 80.06 74 VAL A O 1
ATOM 515 N N . THR A 1 75 ? 19.953 30.301 -10.112 1.00 84.56 75 THR A N 1
ATOM 516 C CA . THR A 1 75 ? 18.939 31.183 -10.709 1.00 84.56 75 THR A CA 1
ATOM 517 C C . THR A 1 75 ? 18.499 30.640 -12.063 1.00 84.56 75 THR A C 1
ATOM 519 O O . THR A 1 75 ? 19.334 30.418 -12.940 1.00 84.56 75 THR A O 1
ATOM 522 N N . ALA A 1 76 ? 17.191 30.442 -12.235 1.00 83.00 76 ALA A N 1
ATOM 523 C CA . ALA A 1 76 ? 16.591 30.002 -13.487 1.00 83.00 76 ALA A CA 1
ATOM 524 C C . ALA A 1 76 ? 16.730 31.073 -14.572 1.00 83.00 76 ALA A C 1
ATOM 526 O O . ALA A 1 76 ? 16.389 32.238 -14.358 1.00 83.00 76 ALA A O 1
ATOM 527 N N . ALA A 1 77 ? 17.254 30.689 -15.737 1.00 80.38 77 ALA A N 1
ATOM 528 C CA . ALA A 1 77 ? 17.579 31.632 -16.806 1.00 80.38 77 ALA A CA 1
ATOM 529 C C . ALA A 1 77 ? 16.325 32.184 -17.502 1.00 80.38 77 ALA A C 1
ATOM 531 O O . ALA A 1 77 ? 16.329 33.322 -17.966 1.00 80.38 77 ALA A O 1
ATOM 532 N N . ASN A 1 78 ? 15.256 31.388 -17.556 1.00 80.94 78 ASN A N 1
ATOM 533 C CA . ASN A 1 78 ? 13.986 31.739 -18.185 1.00 80.94 78 ASN A CA 1
ATOM 534 C C . ASN A 1 78 ? 13.139 32.686 -17.310 1.00 80.94 78 ASN A C 1
ATOM 536 O O . ASN A 1 78 ? 12.583 33.656 -17.822 1.00 80.94 78 ASN A O 1
ATOM 540 N N . SER A 1 79 ? 13.047 32.428 -15.999 1.00 85.75 79 SER A N 1
ATOM 541 C CA . SER A 1 79 ? 12.164 33.166 -15.081 1.00 85.75 79 SER A CA 1
ATOM 542 C C . SER A 1 79 ? 12.887 34.212 -14.225 1.00 85.75 79 SER A C 1
ATOM 544 O O . SER A 1 79 ? 12.250 35.111 -13.676 1.00 85.75 79 SER A O 1
ATOM 546 N N . GLY A 1 80 ? 14.210 34.099 -14.074 1.00 86.19 80 GLY A N 1
ATOM 547 C CA . GLY A 1 80 ? 15.009 34.907 -13.149 1.00 86.19 80 GLY A CA 1
ATOM 548 C C . GLY A 1 80 ? 14.829 34.537 -11.671 1.00 86.19 80 GLY A C 1
ATOM 549 O O . GLY A 1 80 ? 15.383 35.219 -10.807 1.00 86.19 80 GLY A O 1
ATOM 550 N N . LYS A 1 81 ? 14.063 33.484 -11.352 1.00 82.75 81 LYS A N 1
ATOM 551 C CA . LYS A 1 81 ? 13.806 33.039 -9.976 1.00 82.75 81 LYS A CA 1
ATOM 552 C C . LYS A 1 81 ? 14.992 32.249 -9.420 1.00 82.75 81 LYS A C 1
ATOM 554 O O . LYS A 1 81 ? 15.584 31.428 -10.116 1.00 82.75 81 LYS A O 1
ATOM 559 N N . THR A 1 82 ? 15.328 32.484 -8.153 1.00 87.25 82 THR A N 1
ATOM 560 C CA . THR A 1 82 ? 16.400 31.764 -7.451 1.00 87.25 82 THR A CA 1
ATOM 561 C C . THR A 1 82 ? 15.842 30.587 -6.654 1.00 87.25 82 THR A C 1
ATOM 563 O O . THR A 1 82 ? 14.856 30.732 -5.931 1.00 87.25 82 THR A O 1
ATOM 566 N N . TYR A 1 83 ? 16.507 29.441 -6.767 1.00 78.19 83 TYR A N 1
ATOM 567 C CA . TYR A 1 83 ? 16.199 28.178 -6.109 1.00 78.19 83 TYR A CA 1
ATOM 568 C C . TYR A 1 83 ? 17.352 27.769 -5.197 1.00 78.19 83 TYR A C 1
ATOM 570 O O . TYR A 1 83 ? 18.517 27.907 -5.567 1.00 78.19 83 TYR A O 1
ATOM 578 N N . THR A 1 84 ? 17.023 27.248 -4.018 1.00 85.81 84 THR A N 1
ATOM 579 C CA . THR A 1 84 ? 18.000 26.677 -3.086 1.00 85.81 84 THR A CA 1
ATOM 580 C C . THR A 1 84 ? 18.046 25.165 -3.283 1.00 85.81 84 THR A C 1
ATOM 582 O O . THR A 1 84 ? 17.021 24.500 -3.167 1.00 85.81 84 THR A O 1
ATOM 585 N N . VAL A 1 85 ? 19.228 24.637 -3.591 1.00 74.62 85 VAL A N 1
ATOM 586 C CA . VAL A 1 85 ? 19.475 23.231 -3.937 1.00 74.62 85 VAL A CA 1
ATOM 587 C C . VAL A 1 85 ? 20.458 22.627 -2.933 1.00 74.62 85 VAL A C 1
ATOM 589 O O . VAL A 1 85 ? 21.399 23.300 -2.504 1.00 74.62 85 VAL A O 1
ATOM 592 N N . ASP A 1 86 ? 20.254 21.369 -2.539 1.00 73.25 86 ASP A N 1
ATOM 593 C CA . ASP A 1 86 ? 21.202 20.646 -1.683 1.00 73.25 86 ASP A CA 1
ATOM 594 C C . ASP A 1 86 ? 22.510 20.359 -2.444 1.00 73.25 86 ASP A C 1
ATOM 596 O O . ASP A 1 86 ? 22.497 19.968 -3.616 1.00 73.25 86 ASP A O 1
ATOM 600 N N . ARG A 1 87 ? 23.662 20.572 -1.792 1.00 75.88 87 ARG A N 1
ATOM 601 C CA . ARG A 1 87 ? 24.987 20.347 -2.394 1.00 75.88 87 ARG A CA 1
ATOM 602 C C . ARG A 1 87 ? 25.251 18.876 -2.709 1.00 75.88 87 ARG A C 1
ATOM 604 O O . ARG A 1 87 ? 26.038 18.606 -3.609 1.00 75.88 87 ARG A O 1
ATOM 611 N N . ARG A 1 88 ? 24.621 17.931 -2.007 1.00 81.69 88 ARG A N 1
ATOM 612 C CA . ARG A 1 88 ? 24.771 16.478 -2.200 1.00 81.69 88 ARG A CA 1
ATOM 613 C C . ARG A 1 88 ? 23.761 15.939 -3.208 1.00 81.69 88 ARG A C 1
ATOM 615 O O . ARG A 1 88 ? 23.110 14.927 -2.972 1.00 81.69 88 ARG A O 1
ATOM 622 N N . THR A 1 89 ? 23.652 16.611 -4.347 1.00 78.75 89 THR A N 1
ATOM 623 C CA . THR A 1 89 ? 22.791 16.215 -5.470 1.00 78.75 89 THR A CA 1
ATOM 624 C C . THR A 1 89 ? 23.604 16.068 -6.750 1.00 78.75 89 THR A C 1
ATOM 626 O O . THR A 1 89 ? 24.738 16.546 -6.823 1.00 78.75 89 THR A O 1
ATOM 629 N N . ALA A 1 90 ? 23.042 15.439 -7.783 1.00 69.19 90 ALA A N 1
ATOM 630 C CA . ALA A 1 90 ? 23.703 15.335 -9.086 1.00 69.19 90 ALA A CA 1
ATOM 631 C C . ALA A 1 90 ? 24.005 16.725 -9.690 1.00 69.19 90 ALA A C 1
ATOM 633 O O . ALA A 1 90 ? 25.077 16.936 -10.257 1.00 69.19 90 ALA A O 1
ATOM 634 N N . LEU A 1 91 ? 23.115 17.707 -9.503 1.00 74.44 91 LEU A N 1
ATOM 635 C CA . LEU A 1 91 ? 23.358 19.097 -9.899 1.00 74.44 91 LEU A CA 1
ATOM 636 C C . LEU A 1 91 ? 24.424 19.755 -9.018 1.00 74.44 91 LEU A C 1
ATOM 638 O O . LEU A 1 91 ? 25.260 20.489 -9.532 1.00 74.44 91 LEU A O 1
ATOM 642 N N . GLY A 1 92 ? 24.444 19.459 -7.715 1.00 75.44 92 GLY A N 1
ATOM 643 C CA . GLY A 1 92 ? 25.523 19.882 -6.821 1.00 75.44 92 GLY A CA 1
ATOM 644 C C . GLY A 1 92 ? 26.893 19.328 -7.233 1.00 75.44 92 GLY A C 1
ATOM 645 O O . GLY A 1 92 ? 27.895 20.034 -7.128 1.00 75.44 92 GLY A O 1
ATOM 646 N N . ALA A 1 93 ? 26.941 18.110 -7.782 1.00 74.25 93 ALA A N 1
ATOM 647 C CA . ALA A 1 93 ? 28.152 17.531 -8.357 1.00 74.25 93 ALA A CA 1
ATOM 648 C C . ALA A 1 93 ? 28.613 18.292 -9.613 1.00 74.25 93 ALA A C 1
ATOM 650 O O . ALA A 1 93 ? 29.798 18.609 -9.731 1.00 74.25 93 ALA A O 1
ATOM 651 N N . LEU A 1 94 ? 27.685 18.642 -10.514 1.00 76.94 94 LEU A N 1
ATOM 652 C CA . LEU A 1 94 ? 27.974 19.448 -11.708 1.00 76.94 94 LEU A CA 1
ATOM 653 C C . LEU A 1 94 ? 28.456 20.865 -11.353 1.00 76.94 94 LEU A C 1
ATOM 655 O O . LEU A 1 94 ? 29.416 21.361 -11.946 1.00 76.94 94 LEU A O 1
ATOM 659 N N . ASP A 1 95 ? 27.826 21.488 -10.354 1.00 83.19 95 ASP A N 1
ATOM 660 C CA . ASP A 1 95 ? 28.196 22.802 -9.822 1.00 83.19 95 ASP A CA 1
ATOM 661 C C . ASP A 1 95 ? 29.601 22.784 -9.199 1.00 83.19 95 ASP A C 1
ATOM 663 O O . ASP A 1 95 ? 30.454 23.606 -9.538 1.00 83.19 95 ASP A O 1
ATOM 667 N N . ALA A 1 96 ? 29.894 21.781 -8.365 1.00 75.81 96 ALA A N 1
ATOM 668 C CA . ALA A 1 96 ? 31.208 21.598 -7.749 1.00 75.81 96 ALA A CA 1
ATOM 669 C C . ALA A 1 96 ? 32.312 21.256 -8.763 1.00 75.81 96 ALA A C 1
ATOM 671 O O . ALA A 1 96 ? 33.475 21.591 -8.536 1.00 75.81 96 ALA A O 1
ATOM 672 N N . ALA A 1 97 ? 31.959 20.634 -9.894 1.00 76.81 97 ALA A N 1
ATOM 673 C CA . ALA A 1 97 ? 32.880 20.399 -11.004 1.00 76.81 97 ALA A CA 1
ATOM 674 C C . ALA A 1 97 ? 33.265 21.696 -11.742 1.00 76.81 97 ALA A C 1
ATOM 676 O O . ALA A 1 97 ? 34.127 21.666 -12.620 1.00 76.81 97 ALA A O 1
ATOM 677 N N . GLY A 1 98 ? 32.640 22.835 -11.411 1.00 75.25 98 GLY A N 1
ATOM 678 C CA . GLY A 1 98 ? 32.921 24.134 -12.022 1.00 75.25 98 GLY A CA 1
ATOM 679 C C . GLY A 1 98 ? 32.469 24.223 -13.478 1.00 75.25 98 GLY A C 1
ATOM 680 O O . GLY A 1 98 ? 32.956 25.076 -14.223 1.00 75.25 98 GLY A O 1
ATOM 681 N N . THR A 1 99 ? 31.565 23.336 -13.901 1.00 78.56 99 THR A N 1
ATOM 682 C CA . THR A 1 99 ? 31.048 23.337 -15.267 1.00 78.56 99 THR A CA 1
ATOM 683 C C . THR A 1 99 ? 29.917 24.359 -15.368 1.00 78.56 99 THR A C 1
ATOM 685 O O . THR A 1 99 ? 28.938 24.231 -14.640 1.00 78.56 99 THR A O 1
ATOM 688 N N . PRO A 1 100 ? 29.997 25.375 -16.245 1.00 72.44 100 PRO A N 1
ATOM 689 C CA . PRO A 1 100 ? 28.921 26.345 -16.403 1.00 72.44 100 PRO A CA 1
ATOM 690 C C . PRO A 1 100 ? 27.664 25.680 -16.976 1.00 72.44 100 PRO A C 1
ATOM 692 O O . PRO A 1 100 ? 27.724 25.004 -18.005 1.00 72.44 100 PRO A O 1
ATOM 695 N N . TYR A 1 101 ? 26.518 25.925 -16.346 1.00 86.50 101 TYR A N 1
ATOM 696 C CA . TYR A 1 101 ? 25.217 25.438 -16.796 1.00 86.50 101 TYR A CA 1
ATOM 697 C C . TYR A 1 101 ? 24.131 26.508 -16.649 1.00 86.50 101 TYR A C 1
ATOM 699 O O . TYR A 1 101 ? 24.297 27.501 -15.940 1.00 86.50 101 TYR A O 1
ATOM 707 N N . THR A 1 102 ? 23.005 26.299 -17.326 1.00 80.75 102 THR A N 1
ATOM 708 C CA . THR A 1 102 ? 21.768 27.048 -17.087 1.00 80.75 102 THR A CA 1
ATOM 709 C C . THR A 1 102 ? 20.621 26.086 -16.837 1.00 80.75 102 THR A C 1
ATOM 711 O O . THR A 1 102 ? 20.575 24.999 -17.415 1.00 80.75 102 THR A O 1
ATOM 714 N N . ILE A 1 103 ? 19.694 26.502 -15.982 1.00 85.62 103 ILE A N 1
ATOM 715 C CA . ILE A 1 103 ? 18.458 25.773 -15.713 1.00 85.62 103 ILE A CA 1
ATOM 716 C C . ILE A 1 103 ? 17.250 26.560 -16.216 1.00 85.62 103 ILE A C 1
ATOM 718 O O . ILE A 1 103 ? 17.258 27.796 -16.243 1.00 85.62 103 ILE A O 1
ATOM 722 N N . ASP A 1 104 ? 16.219 25.819 -16.587 1.00 75.25 104 ASP A N 1
ATOM 723 C CA . ASP A 1 104 ? 14.898 26.315 -16.939 1.00 75.25 104 ASP A CA 1
ATOM 724 C C . ASP A 1 104 ? 13.885 25.712 -15.958 1.00 75.25 104 ASP A C 1
ATOM 726 O O . ASP A 1 104 ? 13.916 24.514 -15.673 1.00 75.25 104 ASP A O 1
ATOM 730 N N . ASP A 1 105 ? 13.027 26.550 -15.385 1.00 77.81 105 ASP A N 1
ATOM 731 C CA . ASP A 1 105 ? 12.014 26.110 -14.427 1.00 77.81 105 ASP A CA 1
ATOM 732 C C . ASP A 1 105 ? 10.622 25.929 -15.055 1.00 77.81 105 ASP A C 1
ATOM 734 O O . ASP A 1 105 ? 9.687 25.550 -14.365 1.00 77.81 105 ASP A O 1
ATOM 738 N N . SER A 1 106 ? 10.430 26.144 -16.354 1.00 61.53 106 SER A N 1
ATOM 739 C CA . SER A 1 106 ? 9.104 26.038 -16.986 1.00 61.53 106 SER A CA 1
ATOM 740 C C . SER A 1 106 ? 8.529 24.615 -17.040 1.00 61.53 106 SER A C 1
ATOM 742 O O . SER A 1 106 ? 7.341 24.455 -17.319 1.00 61.53 106 SER A O 1
ATOM 744 N N . TYR A 1 107 ? 9.330 23.597 -16.712 1.00 53.84 107 TYR A N 1
ATOM 745 C CA . TYR A 1 107 ? 8.942 22.188 -16.720 1.00 53.84 107 TYR A CA 1
ATOM 746 C C . TYR A 1 107 ? 9.226 21.526 -15.369 1.00 53.84 107 TYR A C 1
ATOM 748 O O . TYR A 1 107 ? 10.237 21.811 -14.733 1.00 53.84 107 TYR A O 1
ATOM 756 N N . TYR A 1 108 ? 8.341 20.613 -14.956 1.00 50.91 108 TYR A N 1
ATOM 757 C CA . TYR A 1 108 ? 8.517 19.711 -13.806 1.00 50.91 108 TYR A CA 1
ATOM 758 C C . TYR A 1 108 ? 8.671 20.375 -12.424 1.00 50.91 108 TYR A C 1
ATOM 760 O O . TYR A 1 108 ? 9.031 19.703 -11.455 1.00 50.91 108 TYR A O 1
ATOM 768 N N . GLN A 1 109 ? 8.332 21.666 -12.303 1.00 56.22 109 GLN A N 1
ATOM 769 C CA . GLN A 1 109 ? 8.310 22.388 -11.022 1.00 56.22 109 GLN A CA 1
ATOM 770 C C . GLN A 1 109 ? 7.412 21.706 -9.978 1.00 56.22 109 GLN A C 1
ATOM 772 O O . GLN A 1 109 ? 7.752 21.699 -8.797 1.00 56.22 109 GLN A O 1
ATOM 777 N N . GLU A 1 110 ? 6.296 21.109 -10.407 1.00 44.69 110 GLU A N 1
ATOM 778 C CA . GLU A 1 110 ? 5.377 20.359 -9.538 1.00 44.69 110 GLU A CA 1
ATOM 779 C C . GLU A 1 110 ? 6.024 19.116 -8.903 1.00 44.69 110 GLU A C 1
ATOM 781 O O . GLU A 1 110 ? 5.658 18.732 -7.798 1.00 44.69 110 GLU A O 1
ATOM 786 N N . TYR A 1 111 ? 7.060 18.564 -9.544 1.00 44.31 111 TYR A N 1
ATOM 787 C CA . TYR A 1 111 ? 7.866 17.439 -9.059 1.00 44.31 111 TYR A CA 1
ATOM 788 C C . TYR A 1 111 ? 9.164 17.892 -8.367 1.00 44.31 111 TYR A C 1
ATOM 790 O O . TYR A 1 111 ? 10.088 17.099 -8.185 1.00 44.31 111 TYR A O 1
ATOM 798 N N . GLY A 1 112 ? 9.298 19.187 -8.053 1.00 59.25 112 GLY A N 1
ATOM 799 C CA . GLY A 1 112 ? 10.504 19.757 -7.439 1.00 59.25 112 GLY A CA 1
ATOM 800 C C . GLY A 1 112 ? 11.759 19.686 -8.318 1.00 59.25 112 GLY A C 1
ATOM 801 O O . GLY A 1 112 ? 12.870 19.886 -7.824 1.00 59.25 112 GLY A O 1
ATOM 802 N N . SER A 1 113 ? 11.605 19.404 -9.614 1.00 70.38 113 SER A N 1
ATOM 803 C CA . SER A 1 113 ? 12.706 19.210 -10.557 1.00 70.38 113 SER A CA 1
ATOM 804 C C . SER A 1 113 ? 12.956 20.468 -11.387 1.00 70.38 113 SER A C 1
ATOM 806 O O . SER A 1 113 ? 12.027 21.165 -11.785 1.00 70.38 113 SER A O 1
ATOM 808 N N . LEU A 1 114 ? 14.230 20.760 -11.645 1.00 69.56 114 LEU A N 1
ATOM 809 C CA . LEU A 1 114 ? 14.690 21.871 -12.474 1.00 69.56 114 LEU A CA 1
ATOM 810 C C . LEU A 1 114 ? 15.322 21.300 -13.740 1.00 69.56 114 LEU A C 1
ATOM 812 O O . LEU A 1 114 ? 16.180 20.415 -13.673 1.00 69.56 114 LEU A O 1
ATOM 816 N N . PHE A 1 115 ? 14.893 21.799 -14.896 1.00 76.94 115 PHE A N 1
ATOM 817 C CA . PHE A 1 115 ? 15.349 21.287 -16.179 1.00 76.94 115 PHE A CA 1
ATOM 818 C C . PHE A 1 115 ? 16.728 21.854 -16.524 1.00 76.94 115 PHE A C 1
ATOM 820 O O . PHE A 1 115 ? 16.937 23.068 -16.504 1.00 76.94 115 PHE A O 1
ATOM 827 N N . LEU A 1 116 ? 17.684 20.985 -16.856 1.00 76.00 116 LEU A N 1
ATOM 828 C CA . LEU A 1 116 ? 19.033 21.388 -17.253 1.00 76.00 116 LEU A CA 1
ATOM 829 C C . LEU A 1 116 ? 19.036 21.825 -18.723 1.00 76.00 116 LEU A C 1
ATOM 831 O O . LEU A 1 116 ? 19.152 21.011 -19.636 1.00 76.00 116 LEU A O 1
ATOM 835 N N . ASN A 1 117 ? 18.900 23.129 -18.950 1.00 79.88 117 ASN A N 1
ATOM 836 C CA . ASN A 1 117 ? 18.717 23.688 -20.286 1.00 79.88 117 ASN A CA 1
ATOM 837 C C . ASN A 1 117 ? 20.020 23.770 -21.092 1.00 79.88 117 ASN A C 1
ATOM 839 O O . ASN A 1 117 ? 20.024 23.517 -22.297 1.00 79.88 117 ASN A O 1
ATOM 843 N N . SER A 1 118 ? 21.139 24.123 -20.454 1.00 80.56 118 SER A N 1
ATOM 844 C CA . SER A 1 118 ? 22.439 24.138 -21.128 1.00 80.56 118 SER A CA 1
ATOM 845 C C . SER A 1 118 ? 23.585 23.761 -20.207 1.00 80.56 118 SER A C 1
ATOM 847 O O . SER A 1 118 ? 23.549 24.055 -19.016 1.00 80.56 118 SER A O 1
ATOM 849 N N . VAL A 1 119 ? 24.625 23.159 -20.781 1.00 79.06 119 VAL A N 1
ATOM 850 C CA . VAL A 1 119 ? 25.911 22.890 -20.126 1.00 79.06 119 VAL A CA 1
ATOM 851 C C . VAL A 1 119 ? 27.022 23.297 -21.094 1.00 79.06 119 VAL A C 1
ATOM 853 O O . VAL A 1 119 ? 26.913 23.065 -22.299 1.00 79.06 119 VAL A O 1
ATOM 856 N N . ASN A 1 120 ? 28.057 23.988 -20.606 1.00 80.81 120 ASN A N 1
ATOM 857 C CA . ASN A 1 120 ? 29.138 24.566 -21.420 1.00 80.81 120 ASN A CA 1
ATOM 858 C C . ASN A 1 120 ? 28.655 25.433 -22.599 1.00 80.81 120 ASN A C 1
ATOM 860 O O . ASN A 1 120 ? 29.285 25.500 -23.651 1.00 80.81 120 ASN A O 1
ATOM 864 N N . GLY A 1 121 ? 27.519 26.115 -22.427 1.00 76.62 121 GLY A N 1
ATOM 865 C CA . GLY A 1 121 ? 26.931 26.972 -23.459 1.00 76.62 121 GLY A CA 1
ATOM 866 C C . GLY A 1 121 ? 26.198 26.225 -24.579 1.00 76.62 121 GLY A C 1
ATOM 867 O O . GLY A 1 121 ? 25.631 26.880 -25.452 1.00 76.62 121 GLY A O 1
ATOM 868 N N . ARG A 1 122 ? 26.142 24.885 -24.551 1.00 79.88 122 ARG A N 1
ATOM 869 C CA . ARG A 1 122 ? 25.328 24.090 -25.481 1.00 79.88 122 ARG A CA 1
ATOM 870 C C . ARG A 1 122 ? 23.909 23.961 -24.931 1.00 79.88 122 ARG A C 1
ATOM 872 O O . ARG A 1 122 ? 23.713 23.270 -23.936 1.00 79.88 122 ARG A O 1
ATOM 879 N N . ALA A 1 123 ? 22.944 24.643 -25.542 1.00 80.12 123 ALA A N 1
ATOM 880 C CA . ALA A 1 123 ? 21.539 24.610 -25.127 1.00 80.12 123 ALA A CA 1
ATOM 881 C C . ALA A 1 123 ? 20.760 23.486 -25.821 1.00 80.12 123 ALA A C 1
ATOM 883 O O . ALA A 1 123 ? 21.036 23.183 -26.981 1.00 80.12 123 ALA A O 1
ATOM 884 N N . GLY A 1 124 ? 19.800 22.894 -25.107 1.00 71.12 124 GLY A N 1
ATOM 885 C CA . GLY A 1 124 ? 18.834 21.947 -25.662 1.00 71.12 124 GLY A CA 1
ATOM 886 C C . GLY A 1 124 ? 17.932 22.587 -26.721 1.00 71.12 124 GLY A C 1
ATOM 887 O O . GLY A 1 124 ? 17.596 23.767 -26.636 1.00 71.12 124 GLY A O 1
ATOM 888 N N . GLU A 1 125 ? 17.534 21.804 -27.722 1.00 71.81 125 GLU A N 1
ATOM 889 C CA . GLU A 1 125 ? 16.599 22.228 -28.768 1.00 71.81 125 GLU A CA 1
ATOM 890 C C . GLU A 1 125 ? 15.788 21.028 -29.284 1.00 71.81 125 GLU A C 1
ATOM 892 O O . GLU A 1 125 ? 16.338 20.010 -29.716 1.00 71.81 125 GLU A O 1
ATOM 897 N N . GLY A 1 126 ? 14.457 21.147 -29.268 1.00 67.19 126 GLY A N 1
ATOM 898 C CA . GLY A 1 126 ? 13.558 20.075 -29.698 1.00 67.19 126 GLY A CA 1
ATOM 899 C C . GLY A 1 126 ? 13.717 18.815 -28.840 1.00 67.19 126 GLY A C 1
ATOM 900 O O . GLY A 1 126 ? 13.583 18.876 -27.625 1.00 67.19 126 GLY A O 1
ATOM 901 N N . MET A 1 127 ? 13.999 17.670 -29.472 1.00 58.00 127 MET A N 1
ATOM 902 C CA . MET A 1 127 ? 14.257 16.399 -28.769 1.00 58.00 127 MET A CA 1
ATOM 903 C C . MET A 1 127 ? 15.718 16.234 -28.316 1.00 58.00 127 MET A C 1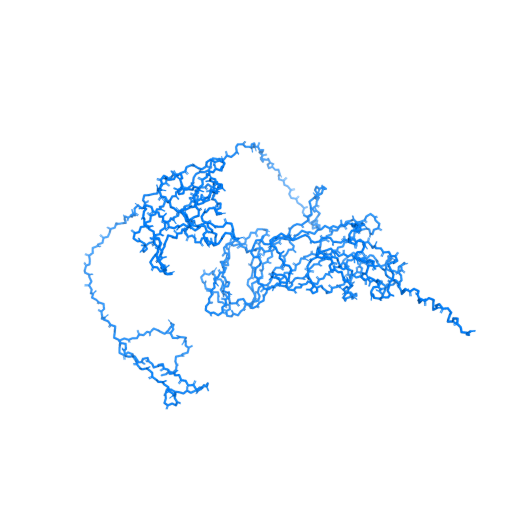
ATOM 905 O O . MET A 1 127 ? 16.060 15.199 -27.748 1.00 58.00 127 MET A O 1
ATOM 909 N N . LYS A 1 128 ? 16.592 17.210 -28.600 1.00 70.75 128 LYS A N 1
ATOM 910 C CA . LYS A 1 128 ? 18.011 17.166 -28.234 1.00 70.75 128 LYS A CA 1
ATOM 911 C C . LYS A 1 128 ? 18.245 17.951 -26.952 1.00 70.75 128 LYS A C 1
ATOM 913 O O . LYS A 1 128 ? 17.768 19.078 -26.828 1.00 70.75 128 LYS A O 1
ATOM 918 N N . GLY A 1 129 ? 19.019 17.405 -26.023 1.00 69.56 129 GLY A N 1
ATOM 919 C CA . GLY A 1 129 ? 19.244 18.055 -24.735 1.00 69.56 129 GLY A CA 1
ATOM 920 C C . GLY A 1 129 ? 20.256 17.339 -23.857 1.00 69.56 129 GLY A C 1
ATOM 921 O O . GLY A 1 129 ? 20.759 16.271 -24.203 1.00 69.56 129 GLY A O 1
ATOM 922 N N . TRP A 1 130 ? 20.565 17.948 -22.716 1.00 78.38 130 TRP A N 1
ATOM 923 C CA . TRP A 1 130 ? 21.456 17.356 -21.726 1.00 78.38 130 TRP A CA 1
ATOM 924 C C . TRP A 1 130 ? 20.703 16.355 -20.860 1.00 78.38 130 TRP A C 1
ATOM 926 O O . TRP A 1 130 ? 19.698 16.686 -20.238 1.00 78.38 130 TRP A O 1
ATOM 936 N N . MET A 1 131 ? 21.232 15.140 -20.811 1.00 74.50 131 MET A N 1
ATOM 937 C CA . MET A 1 131 ? 20.763 14.062 -19.953 1.00 74.50 131 MET A CA 1
ATOM 938 C C . MET A 1 131 ? 21.810 13.790 -18.883 1.00 74.50 131 MET A C 1
ATOM 940 O O . MET A 1 131 ? 22.974 14.174 -19.026 1.00 74.50 131 MET A O 1
ATOM 944 N N . TYR A 1 132 ? 21.410 13.112 -17.812 1.00 68.75 132 TYR A N 1
ATOM 945 C CA . TYR A 1 132 ? 22.353 12.675 -16.798 1.00 68.75 132 TYR A CA 1
ATOM 946 C C . TYR A 1 132 ? 22.080 11.250 -16.331 1.00 68.75 132 TYR A C 1
ATOM 948 O O . TYR A 1 132 ? 20.979 10.717 -16.483 1.00 68.75 132 TYR A O 1
ATOM 956 N N . GLN A 1 133 ? 23.128 10.635 -15.802 1.00 64.50 133 GLN A N 1
ATOM 957 C CA . GLN A 1 133 ? 23.129 9.323 -15.187 1.00 64.50 133 GLN A CA 1
ATOM 958 C C . GLN A 1 133 ? 23.862 9.369 -13.856 1.00 64.50 133 GLN A C 1
ATOM 960 O O . GLN A 1 133 ? 24.756 10.193 -13.668 1.00 64.50 133 GLN A O 1
ATOM 965 N N . VAL A 1 134 ? 23.516 8.458 -12.957 1.00 54.62 134 VAL A N 1
ATOM 966 C CA . VAL A 1 134 ? 24.291 8.157 -11.756 1.00 54.62 134 VAL A CA 1
ATOM 967 C C . VAL A 1 134 ? 24.551 6.656 -11.747 1.00 54.62 134 VAL A C 1
ATOM 969 O O . VAL A 1 134 ? 23.623 5.869 -11.874 1.00 54.62 134 VAL A O 1
ATOM 972 N N . ASN A 1 135 ? 25.818 6.252 -11.674 1.00 58.12 135 ASN A N 1
ATOM 973 C CA . ASN A 1 135 ? 26.277 4.860 -11.742 1.00 58.12 135 ASN A CA 1
ATOM 974 C C . ASN A 1 135 ? 25.787 4.096 -12.993 1.00 58.12 135 ASN A C 1
ATOM 976 O O . ASN A 1 135 ? 25.583 2.887 -12.953 1.00 58.12 135 ASN A O 1
ATOM 980 N N . GLY A 1 136 ? 25.609 4.808 -14.114 1.00 49.84 136 GLY A N 1
ATOM 981 C CA . GLY A 1 136 ? 25.121 4.249 -15.382 1.00 49.84 136 GLY A CA 1
ATOM 982 C C . GLY A 1 136 ? 23.595 4.165 -15.510 1.00 49.84 136 GLY A C 1
ATOM 983 O O . GLY A 1 136 ? 23.101 3.775 -16.566 1.00 49.84 136 GLY A O 1
ATOM 984 N N . GLU A 1 137 ? 22.844 4.572 -14.484 1.00 46.56 137 GLU A N 1
ATOM 985 C CA . GLU A 1 137 ? 21.377 4.615 -14.488 1.00 46.56 137 GLU A CA 1
ATOM 986 C C . GLU A 1 137 ? 20.875 6.037 -14.747 1.00 46.56 137 GLU A C 1
ATOM 988 O O . GLU A 1 137 ? 21.454 6.986 -14.227 1.00 46.56 137 GLU A O 1
ATOM 993 N N . SER A 1 138 ? 19.811 6.210 -15.540 1.00 57.19 138 SER A N 1
ATOM 994 C CA . SER A 1 138 ? 19.190 7.517 -15.819 1.00 57.19 138 SER A CA 1
ATOM 995 C C . SER A 1 138 ? 18.046 7.783 -14.837 1.00 57.19 138 SER A C 1
ATOM 997 O O . SER A 1 138 ? 16.991 7.162 -14.978 1.00 57.19 138 SER A O 1
ATOM 999 N N . PRO A 1 139 ? 18.204 8.687 -13.854 1.00 49.25 139 PRO A N 1
ATOM 1000 C CA . PRO A 1 139 ? 17.162 8.908 -12.862 1.00 49.25 139 PRO A CA 1
ATOM 1001 C C . PRO A 1 139 ? 15.937 9.622 -13.443 1.00 49.25 139 PRO A C 1
ATOM 1003 O O . PRO A 1 139 ? 16.059 10.460 -14.332 1.00 49.25 139 PRO A O 1
ATOM 1006 N N . GLY A 1 140 ? 14.757 9.336 -12.886 1.00 48.16 140 GLY A N 1
ATOM 1007 C CA . GLY A 1 140 ? 13.500 10.010 -13.246 1.00 48.16 140 GLY A CA 1
ATOM 1008 C C . GLY A 1 140 ? 13.285 11.373 -12.574 1.00 48.16 140 GLY A C 1
ATOM 1009 O O . GLY A 1 140 ? 12.278 12.026 -12.828 1.00 48.16 140 GLY A O 1
ATOM 1010 N N . ALA A 1 141 ? 14.208 11.798 -11.709 1.00 58.00 141 ALA A N 1
ATOM 1011 C CA . ALA A 1 141 ? 14.182 13.104 -11.059 1.00 58.00 141 ALA A CA 1
ATOM 1012 C C . ALA A 1 141 ? 15.065 14.107 -11.815 1.00 58.00 141 ALA A C 1
ATOM 1014 O O . ALA A 1 141 ? 15.955 13.728 -12.571 1.00 58.00 141 ALA A O 1
ATOM 1015 N N . GLY A 1 142 ? 14.860 15.404 -11.589 1.00 58.50 142 GLY A N 1
ATOM 1016 C CA . GLY A 1 142 ? 15.828 16.415 -12.001 1.00 58.50 142 GLY A CA 1
ATOM 1017 C C . GLY A 1 142 ? 17.145 16.257 -11.238 1.00 58.50 142 GLY A C 1
ATOM 1018 O O . GLY A 1 142 ? 17.164 15.867 -10.067 1.00 58.50 142 GLY A O 1
ATOM 1019 N N . ALA A 1 143 ? 18.261 16.638 -11.863 1.00 62.22 143 ALA A N 1
ATOM 1020 C CA . ALA A 1 143 ? 19.579 16.547 -11.231 1.00 62.22 143 ALA A CA 1
ATOM 1021 C C . ALA A 1 143 ? 19.660 17.329 -9.902 1.00 62.22 143 ALA A C 1
ATOM 1023 O O . ALA A 1 143 ? 20.455 16.986 -9.030 1.00 62.22 143 ALA A O 1
ATOM 1024 N N . ASN A 1 144 ? 18.829 18.363 -9.726 1.00 74.00 144 ASN A N 1
ATOM 1025 C CA . ASN A 1 144 ? 18.715 19.147 -8.493 1.00 74.00 144 ASN A CA 1
ATOM 1026 C C . ASN A 1 144 ? 18.021 18.406 -7.337 1.00 74.00 144 ASN A C 1
ATOM 1028 O O . ASN A 1 144 ? 18.165 18.827 -6.195 1.00 74.00 144 ASN A O 1
ATOM 1032 N N . ALA A 1 145 ? 17.242 17.363 -7.628 1.00 65.88 145 ALA A N 1
ATOM 1033 C CA . ALA A 1 145 ? 16.443 16.619 -6.655 1.00 65.88 145 ALA A CA 1
ATOM 1034 C C . ALA A 1 145 ? 17.003 15.211 -6.384 1.00 65.88 145 ALA A C 1
ATOM 1036 O O . ALA A 1 145 ? 16.663 14.594 -5.378 1.00 65.88 145 ALA A O 1
ATOM 1037 N N . TYR A 1 146 ? 17.891 14.708 -7.247 1.00 61.69 146 TYR A N 1
ATOM 1038 C CA . TYR A 1 146 ? 18.532 13.409 -7.064 1.00 61.69 146 TYR A CA 1
ATOM 1039 C C . TYR A 1 146 ? 19.741 13.503 -6.129 1.00 61.69 146 TYR A C 1
ATOM 1041 O O . TYR A 1 146 ? 20.781 14.050 -6.510 1.00 61.69 146 TYR A O 1
ATOM 1049 N N . ALA A 1 147 ? 19.605 12.970 -4.913 1.00 71.06 147 ALA A N 1
ATOM 1050 C CA . ALA A 1 147 ? 20.677 12.920 -3.924 1.00 71.06 147 ALA A CA 1
ATOM 1051 C C . ALA A 1 147 ? 21.759 11.898 -4.311 1.00 71.06 147 ALA A C 1
ATOM 1053 O O . ALA A 1 147 ? 21.449 10.794 -4.751 1.00 71.06 147 ALA A O 1
ATOM 1054 N N . VAL A 1 148 ? 23.026 12.263 -4.121 1.00 60.41 148 VAL A N 1
ATOM 1055 C CA . VAL A 1 148 ? 24.186 11.402 -4.406 1.00 60.41 148 VAL A CA 1
ATOM 1056 C C . VAL A 1 148 ? 24.855 10.936 -3.116 1.00 60.41 148 VAL A C 1
ATOM 1058 O O . VAL A 1 148 ? 24.823 11.618 -2.089 1.00 60.41 148 VAL A O 1
ATOM 1061 N N . THR A 1 149 ? 25.487 9.771 -3.175 1.00 66.06 149 THR A N 1
ATOM 1062 C CA . THR A 1 149 ? 26.222 9.127 -2.086 1.00 66.06 149 THR A CA 1
ATOM 1063 C C . THR A 1 149 ? 27.731 9.110 -2.354 1.00 66.06 149 THR A C 1
ATOM 1065 O O . THR A 1 149 ? 28.204 9.401 -3.454 1.00 66.06 149 THR A O 1
ATOM 1068 N N . ASN A 1 150 ? 28.531 8.833 -1.317 1.00 61.66 150 ASN A N 1
ATOM 1069 C CA . ASN A 1 150 ? 29.984 8.754 -1.465 1.00 61.66 150 ASN A CA 1
ATOM 1070 C C . ASN A 1 150 ? 30.365 7.631 -2.439 1.00 61.66 150 ASN A C 1
ATOM 1072 O O . ASN A 1 150 ? 30.060 6.471 -2.178 1.00 61.66 150 ASN A O 1
ATOM 1076 N N . GLY A 1 151 ? 31.128 7.961 -3.476 1.00 59.44 151 GLY A N 1
ATOM 1077 C CA . GLY A 1 151 ? 31.583 7.018 -4.492 1.00 59.44 151 GLY A CA 1
ATOM 1078 C C . GLY A 1 151 ? 30.739 7.006 -5.763 1.00 59.44 151 GLY A C 1
ATOM 1079 O O . GLY A 1 151 ? 31.168 6.369 -6.720 1.00 59.44 151 GLY A O 1
ATOM 1080 N N . ASP A 1 152 ? 29.613 7.725 -5.803 1.00 68.69 152 ASP A N 1
ATOM 1081 C CA . ASP A 1 152 ? 28.750 7.761 -6.984 1.00 68.69 152 ASP A CA 1
ATOM 1082 C C . ASP A 1 152 ? 29.443 8.374 -8.206 1.00 68.69 152 ASP A C 1
ATOM 1084 O O . ASP A 1 152 ? 30.188 9.354 -8.119 1.00 68.69 152 ASP A O 1
ATOM 1088 N N . GLU A 1 153 ? 29.145 7.803 -9.365 1.00 62.84 153 GLU A N 1
ATOM 1089 C CA . GLU A 1 153 ? 29.622 8.207 -10.678 1.00 62.84 153 GLU A CA 1
ATOM 1090 C C . GLU A 1 153 ? 28.503 8.917 -11.446 1.00 62.84 153 GLU A C 1
ATOM 1092 O O . GLU A 1 153 ? 27.632 8.293 -12.043 1.00 62.84 153 GLU A O 1
ATOM 1097 N N . VAL A 1 154 ? 28.514 10.247 -11.432 1.00 69.19 154 VAL A N 1
ATOM 1098 C CA . VAL A 1 154 ? 27.525 11.089 -12.111 1.00 69.19 154 VAL A CA 1
ATOM 1099 C C . VAL A 1 154 ? 28.022 11.439 -13.510 1.00 69.19 154 VAL A C 1
ATOM 1101 O O . VAL A 1 154 ? 29.092 12.023 -13.663 1.00 69.19 154 VAL A O 1
ATOM 1104 N N . VAL A 1 155 ? 27.248 11.122 -14.543 1.00 68.44 155 VAL A N 1
ATOM 1105 C CA . VAL A 1 155 ? 27.604 11.388 -15.940 1.00 68.44 155 VAL A CA 1
ATOM 1106 C C . VAL A 1 155 ? 26.551 12.270 -16.588 1.00 68.44 155 VAL A C 1
ATOM 1108 O O . VAL A 1 155 ? 25.418 11.840 -16.753 1.00 68.44 155 VAL A O 1
ATOM 1111 N N . PHE A 1 156 ? 26.922 13.476 -17.009 1.00 75.62 156 PHE A N 1
ATOM 1112 C CA . PHE A 1 156 ? 26.089 14.320 -17.867 1.00 75.62 156 PHE A CA 1
ATOM 1113 C C . PHE A 1 156 ? 26.513 14.135 -19.317 1.00 75.62 156 PHE A C 1
ATOM 1115 O O . PHE A 1 156 ? 27.706 14.147 -19.614 1.00 75.62 156 PHE A O 1
ATOM 1122 N N . PHE A 1 157 ? 25.565 13.976 -20.232 1.00 76.62 157 PHE A N 1
ATOM 1123 C CA . PHE A 1 157 ? 25.876 13.757 -21.639 1.00 76.62 157 PHE A CA 1
ATOM 1124 C C . PHE A 1 157 ? 24.863 14.419 -22.568 1.00 76.62 157 PHE A C 1
ATOM 1126 O O . PHE A 1 157 ? 23.691 14.592 -22.229 1.00 76.62 157 PHE A O 1
ATOM 1133 N N . TRP A 1 158 ? 25.328 14.803 -23.753 1.00 75.94 158 TRP A N 1
ATOM 1134 C CA . TRP A 1 158 ? 24.480 15.366 -24.791 1.00 75.94 158 TRP A CA 1
ATOM 1135 C C . TRP A 1 158 ? 23.698 14.277 -25.538 1.00 75.94 158 TRP A C 1
ATOM 1137 O O . TRP A 1 158 ? 24.263 13.393 -26.179 1.00 75.94 158 TRP A O 1
ATOM 1147 N N . SER A 1 159 ? 22.375 14.380 -25.513 1.00 72.25 159 SER A N 1
ATOM 1148 C CA . SER A 1 159 ? 21.478 13.488 -26.238 1.00 72.25 159 SER A CA 1
ATOM 1149 C C . SER A 1 159 ? 21.013 14.112 -27.554 1.00 72.25 159 SER A C 1
ATOM 1151 O O . SER A 1 159 ? 20.562 15.259 -27.591 1.00 72.25 159 SER A O 1
ATOM 1153 N N . GLU A 1 160 ? 21.100 13.349 -28.648 1.00 71.69 160 GLU A N 1
ATOM 1154 C CA . GLU A 1 160 ? 20.508 13.714 -29.943 1.00 71.69 160 GLU A CA 1
ATOM 1155 C C . GLU A 1 160 ? 19.133 13.066 -30.184 1.00 71.69 160 GLU A C 1
ATOM 1157 O O . GLU A 1 160 ? 18.476 13.386 -31.177 1.00 71.69 160 GLU A O 1
ATOM 1162 N N . GLY A 1 161 ? 18.697 12.174 -29.291 1.00 52.09 161 GLY A N 1
ATOM 1163 C CA . GLY A 1 161 ? 17.433 11.447 -29.368 1.00 52.09 161 GLY A CA 1
ATOM 1164 C C . GLY A 1 161 ? 17.322 10.368 -28.284 1.00 52.09 161 GLY A C 1
ATOM 1165 O O . GLY A 1 161 ? 18.252 10.136 -27.518 1.00 52.09 161 GLY A O 1
ATOM 1166 N N . MET A 1 162 ? 16.188 9.667 -28.225 1.00 47.75 162 MET A N 1
ATOM 1167 C CA . MET A 1 162 ? 15.869 8.739 -27.121 1.00 47.75 162 MET A CA 1
ATOM 1168 C C . MET A 1 162 ? 16.819 7.535 -26.982 1.00 47.75 162 MET A C 1
ATOM 1170 O O . MET A 1 162 ? 16.842 6.904 -25.933 1.00 47.75 162 MET A O 1
ATOM 1174 N N . SER A 1 163 ? 17.610 7.217 -28.010 1.00 57.78 163 SER A N 1
ATOM 1175 C CA . SER A 1 163 ? 18.583 6.117 -27.994 1.00 57.78 163 SER A CA 1
ATOM 1176 C C . SER A 1 163 ? 20.019 6.560 -27.682 1.00 57.78 163 SER A C 1
ATOM 1178 O O . SER A 1 163 ? 20.932 5.735 -27.738 1.00 57.78 163 SER A O 1
ATOM 1180 N N . SER A 1 164 ? 20.264 7.851 -27.425 1.00 49.78 164 SER A N 1
ATOM 1181 C CA . SER A 1 164 ? 21.602 8.336 -27.079 1.00 49.78 164 SER A CA 1
ATOM 1182 C C . SER A 1 164 ? 22.011 7.837 -25.691 1.00 49.78 164 SER A C 1
ATOM 1184 O O . SER A 1 164 ? 21.312 8.043 -24.707 1.00 49.78 164 SER A O 1
ATOM 1186 N N . THR A 1 165 ? 23.184 7.219 -25.616 1.00 68.94 165 THR A N 1
ATOM 1187 C CA . THR A 1 165 ? 23.870 6.827 -24.374 1.00 68.94 165 THR A CA 1
ATOM 1188 C C . THR A 1 165 ? 25.129 7.678 -24.182 1.00 68.94 165 THR A C 1
ATOM 1190 O O . THR A 1 165 ? 25.615 8.243 -25.172 1.00 68.94 165 THR A O 1
ATOM 1193 N N . PRO A 1 166 ? 25.735 7.727 -22.977 1.00 60.12 166 PRO A N 1
ATOM 1194 C CA . PRO A 1 166 ? 27.016 8.409 -22.792 1.00 60.12 166 PRO A CA 1
ATOM 1195 C C . PRO A 1 166 ? 28.105 7.922 -23.757 1.00 60.12 166 PRO A C 1
ATOM 1197 O O . PRO A 1 166 ? 28.876 8.729 -24.259 1.00 60.12 166 PRO A O 1
ATOM 1200 N N . ALA A 1 167 ? 28.132 6.625 -24.086 1.00 66.56 167 ALA A N 1
ATOM 1201 C CA . ALA A 1 167 ? 29.121 6.049 -25.002 1.00 66.56 167 ALA A CA 1
ATOM 1202 C C . ALA A 1 167 ? 28.971 6.541 -26.454 1.00 66.56 167 ALA A C 1
ATOM 1204 O O . ALA A 1 167 ? 29.937 6.572 -27.209 1.00 66.56 167 ALA A O 1
ATOM 1205 N N . THR A 1 168 ? 27.754 6.919 -26.845 1.00 67.06 168 THR A N 1
ATOM 1206 C CA . THR A 1 168 ? 27.433 7.434 -28.188 1.00 67.06 168 THR A CA 1
ATOM 1207 C C . THR A 1 168 ? 27.335 8.958 -28.235 1.00 67.06 168 THR A C 1
ATOM 1209 O O . THR A 1 168 ? 27.065 9.525 -29.292 1.00 67.06 168 THR A O 1
ATOM 1212 N N . SER A 1 169 ? 27.496 9.619 -27.088 1.00 68.38 169 SER A N 1
ATOM 1213 C CA . SER A 1 169 ? 27.314 11.058 -26.956 1.00 68.38 169 SER A CA 1
ATOM 1214 C C . SER A 1 169 ? 28.541 11.823 -27.458 1.00 68.38 169 SER A C 1
ATOM 1216 O O . SER A 1 169 ? 29.668 11.449 -27.131 1.00 68.38 169 SER A O 1
ATOM 1218 N N . PRO A 1 170 ? 28.352 12.930 -28.199 1.00 73.81 170 PRO A N 1
ATOM 1219 C CA . PRO A 1 170 ? 29.457 13.789 -28.617 1.00 73.81 170 PRO A CA 1
ATOM 1220 C C . PRO A 1 170 ? 30.063 14.604 -27.464 1.00 73.81 170 PRO A C 1
ATOM 1222 O O . PRO A 1 170 ? 31.220 15.000 -27.564 1.00 73.81 170 PRO A O 1
ATOM 1225 N N . ASP A 1 171 ? 29.309 14.848 -26.387 1.00 74.25 171 ASP A N 1
ATOM 1226 C CA . ASP A 1 171 ? 29.788 15.562 -25.200 1.00 74.25 171 ASP A CA 1
ATOM 1227 C C . ASP A 1 171 ? 29.434 14.780 -23.935 1.00 74.25 171 ASP A C 1
ATOM 1229 O O . ASP A 1 171 ? 28.276 14.404 -23.733 1.00 74.25 171 ASP A O 1
ATOM 1233 N N . VAL A 1 172 ? 30.424 14.538 -23.076 1.00 78.31 172 VAL A N 1
ATOM 1234 C CA . VAL A 1 172 ? 30.260 13.793 -21.822 1.00 78.31 172 VAL A CA 1
ATOM 1235 C C . VAL A 1 172 ? 31.064 14.466 -20.718 1.00 78.31 172 VAL A C 1
ATOM 1237 O O . VAL A 1 172 ? 32.223 14.830 -20.908 1.00 78.31 172 VAL A O 1
ATOM 1240 N N . ILE A 1 173 ? 30.447 14.610 -19.551 1.00 73.00 173 ILE A N 1
ATOM 1241 C CA . ILE A 1 173 ? 31.060 15.090 -18.318 1.00 73.00 173 ILE A CA 1
ATOM 1242 C C . ILE A 1 173 ? 30.876 13.988 -17.281 1.00 73.00 173 ILE A C 1
ATOM 1244 O O . ILE A 1 173 ? 29.753 13.717 -16.865 1.00 73.00 173 ILE A O 1
ATOM 1248 N N . SER A 1 174 ? 31.971 13.353 -16.872 1.00 75.38 174 SER A N 1
ATOM 1249 C CA . SER A 1 174 ? 31.964 12.252 -15.904 1.00 75.38 174 SER A CA 1
ATOM 1250 C C . SER A 1 174 ? 32.549 12.729 -14.579 1.00 75.38 174 SER A C 1
ATOM 1252 O O . SER A 1 174 ? 33.688 13.197 -14.525 1.00 75.38 174 SER A O 1
ATOM 1254 N N . ILE A 1 175 ? 31.767 12.627 -13.510 1.00 66.94 175 ILE A N 1
ATOM 1255 C CA . ILE A 1 175 ? 32.063 13.163 -12.184 1.00 66.94 175 ILE A CA 1
ATOM 1256 C C . ILE A 1 175 ? 31.999 12.031 -11.161 1.00 66.94 175 ILE A C 1
ATOM 1258 O O . ILE A 1 175 ? 31.030 11.287 -11.124 1.00 66.94 175 ILE A O 1
ATOM 1262 N N . ARG A 1 176 ? 33.008 11.910 -10.300 1.00 71.19 176 ARG A N 1
ATOM 1263 C CA . ARG A 1 176 ? 32.998 11.002 -9.151 1.00 71.19 176 ARG A CA 1
ATOM 1264 C C . ARG A 1 176 ? 32.787 11.791 -7.865 1.00 71.19 176 ARG A C 1
ATOM 1266 O O . ARG A 1 176 ? 33.516 12.746 -7.594 1.00 71.19 176 ARG A O 1
ATOM 1273 N N . VAL A 1 177 ? 31.812 11.374 -7.070 1.00 71.19 177 VAL A N 1
ATOM 1274 C CA . VAL A 1 177 ? 31.397 12.043 -5.839 1.00 71.19 177 VAL A CA 1
ATOM 1275 C C . VAL A 1 177 ? 32.178 11.504 -4.646 1.00 71.19 177 VAL A C 1
ATOM 1277 O O . VAL A 1 177 ? 32.303 10.296 -4.459 1.00 71.19 177 VAL A O 1
ATOM 1280 N N . VAL A 1 178 ? 32.665 12.405 -3.795 1.00 70.00 178 VAL A N 1
ATOM 1281 C CA . VAL A 1 178 ? 33.241 12.078 -2.486 1.00 70.00 178 VAL A CA 1
ATOM 1282 C C . VAL A 1 178 ? 32.456 12.806 -1.396 1.00 70.00 178 VAL A C 1
ATOM 1284 O O . VAL A 1 178 ? 32.327 14.028 -1.431 1.00 70.00 178 VAL A O 1
ATOM 1287 N N . ILE A 1 179 ? 31.946 12.065 -0.410 1.00 70.56 179 ILE A N 1
ATOM 1288 C CA . ILE A 1 179 ? 31.265 12.602 0.774 1.00 70.56 179 ILE A CA 1
ATOM 1289 C C . ILE A 1 179 ? 32.029 12.144 2.023 1.00 70.56 179 ILE A C 1
ATOM 1291 O O . ILE A 1 179 ? 32.143 10.938 2.257 1.00 70.56 179 ILE A O 1
ATOM 1295 N N . PRO A 1 180 ? 32.551 13.069 2.848 1.00 66.25 180 PRO A N 1
ATOM 1296 C CA . PRO A 1 180 ? 33.279 12.703 4.057 1.00 66.25 180 PRO A CA 1
ATOM 1297 C C . PRO A 1 180 ? 32.355 12.023 5.083 1.00 66.25 180 PRO A C 1
ATOM 1299 O O . PRO A 1 180 ? 31.246 12.491 5.350 1.00 66.25 180 PRO A O 1
ATOM 1302 N N . ALA A 1 181 ? 32.813 10.906 5.661 1.00 46.72 181 ALA A N 1
ATOM 1303 C CA . ALA A 1 181 ? 32.070 10.163 6.677 1.00 46.72 181 ALA A CA 1
ATOM 1304 C C . ALA A 1 181 ? 31.905 10.990 7.962 1.00 46.72 181 ALA A C 1
ATOM 1306 O O . ALA A 1 181 ? 32.869 11.556 8.480 1.00 46.72 181 ALA A O 1
ATOM 1307 N N . SER A 1 182 ? 30.683 11.013 8.501 1.00 44.12 182 SER A N 1
ATOM 1308 C CA . SER A 1 182 ? 30.407 11.560 9.831 1.00 44.12 182 SER A CA 1
ATOM 1309 C C . SER A 1 182 ? 31.057 10.662 10.883 1.00 44.12 182 SER A C 1
ATOM 1311 O O . SER A 1 182 ? 30.672 9.507 11.045 1.00 44.12 182 SER A O 1
ATOM 1313 N N . SER A 1 183 ? 32.058 11.171 11.596 1.00 36.97 183 SER A N 1
ATOM 1314 C CA . SER A 1 183 ? 32.727 10.458 12.685 1.00 36.97 183 SER A CA 1
ATOM 1315 C C . SER A 1 183 ? 31.775 10.258 13.874 1.00 36.97 183 SER A C 1
ATOM 1317 O O . SER A 1 183 ? 31.485 11.218 14.587 1.00 36.97 183 SER A O 1
ATOM 1319 N N . GLY A 1 184 ? 31.308 9.025 14.095 1.00 32.56 184 GLY A N 1
ATOM 1320 C CA . GLY A 1 184 ? 30.421 8.657 15.203 1.00 32.56 184 GLY A CA 1
ATOM 1321 C C . GLY A 1 184 ? 30.594 7.202 15.650 1.00 32.56 184 GLY A C 1
ATOM 1322 O O . GLY A 1 184 ? 29.869 6.335 15.192 1.00 32.56 184 GLY A O 1
ATOM 1323 N N . ASP A 1 185 ? 31.595 7.013 16.510 1.00 29.42 185 ASP A N 1
ATOM 1324 C CA . ASP A 1 185 ? 31.837 6.006 17.560 1.00 29.42 185 ASP A CA 1
ATOM 1325 C C . ASP A 1 185 ? 31.602 4.489 17.351 1.00 29.42 185 ASP A C 1
ATOM 1327 O O . ASP A 1 185 ? 30.610 3.996 16.826 1.00 29.42 185 ASP A O 1
ATOM 1331 N N . SER A 1 186 ? 32.579 3.739 17.850 1.00 39.66 186 SER A N 1
ATOM 1332 C CA . SER A 1 186 ? 32.862 2.320 17.634 1.00 39.66 186 SER A CA 1
ATOM 1333 C C . SER A 1 186 ? 32.581 1.479 18.884 1.00 39.66 186 SER A C 1
ATOM 1335 O O . SER A 1 186 ? 33.098 1.787 19.954 1.00 39.66 186 SER A O 1
ATOM 1337 N N . GLY A 1 187 ? 31.864 0.358 18.741 1.00 31.22 187 GLY A N 1
ATOM 1338 C CA . GLY A 1 187 ? 31.655 -0.630 19.809 1.00 31.22 187 GLY A CA 1
ATOM 1339 C C . GLY A 1 187 ? 31.914 -2.062 19.337 1.00 31.22 187 GLY A C 1
ATOM 1340 O O . GLY A 1 187 ? 31.158 -2.607 18.541 1.00 31.22 187 GLY A O 1
ATOM 1341 N N . SER A 1 188 ? 33.010 -2.649 19.820 1.00 33.34 188 SER A N 1
ATOM 1342 C CA . SER A 1 188 ? 33.553 -3.963 19.453 1.00 33.34 188 SER A CA 1
ATOM 1343 C C . SER A 1 188 ? 32.650 -5.164 19.765 1.00 33.34 188 SER A C 1
ATOM 1345 O O . SER A 1 188 ? 32.077 -5.278 20.846 1.00 33.34 188 SER A O 1
ATOM 1347 N N . SER A 1 189 ? 32.661 -6.135 18.851 1.00 33.16 189 SER A N 1
ATOM 1348 C CA . SER A 1 189 ? 32.162 -7.501 19.029 1.00 33.16 189 SER A CA 1
ATOM 1349 C C . SER A 1 189 ? 33.057 -8.331 19.957 1.00 33.16 189 SER A C 1
ATOM 1351 O O . SER A 1 189 ? 34.279 -8.339 19.797 1.00 33.16 189 SER A O 1
ATOM 1353 N N . SER A 1 190 ? 32.448 -9.114 20.846 1.00 30.44 190 SER A N 1
ATOM 1354 C CA . SER A 1 190 ? 33.100 -10.197 21.587 1.00 30.44 190 SER A CA 1
ATOM 1355 C C . SER A 1 190 ? 32.275 -11.473 21.443 1.00 30.44 190 SER A C 1
ATOM 1357 O O . SER A 1 190 ? 31.152 -11.551 21.934 1.00 30.44 190 SER A O 1
ATOM 1359 N N . SER A 1 191 ? 32.858 -12.466 20.777 1.00 39.69 191 SER A N 1
ATOM 1360 C CA . SER A 1 191 ? 32.321 -13.813 20.582 1.00 39.69 191 SER A CA 1
ATOM 1361 C C . SER A 1 191 ? 32.287 -14.629 21.881 1.00 39.69 191 SER A C 1
ATOM 1363 O O . SER A 1 191 ? 33.209 -14.554 22.691 1.00 39.69 191 SER A O 1
ATOM 1365 N N . GLY A 1 192 ? 31.268 -15.479 22.023 1.00 29.45 192 GLY A N 1
ATOM 1366 C CA . GLY A 1 192 ? 31.164 -16.519 23.048 1.00 29.45 192 GLY A CA 1
ATOM 1367 C C . GLY A 1 192 ? 30.204 -17.622 22.594 1.00 29.45 192 GLY A C 1
ATOM 1368 O O . GLY A 1 192 ? 29.049 -17.354 22.294 1.00 29.45 192 GLY A O 1
ATOM 1369 N N . ASP A 1 193 ? 30.745 -18.830 22.489 1.00 31.41 193 ASP A N 1
ATOM 1370 C CA . ASP A 1 193 ? 30.217 -20.076 21.917 1.00 31.41 193 ASP A CA 1
ATOM 1371 C C . ASP A 1 193 ? 29.215 -20.833 22.829 1.00 31.41 193 ASP A C 1
ATOM 1373 O O . ASP A 1 193 ? 29.237 -20.643 24.046 1.00 31.41 193 ASP A O 1
ATOM 1377 N N . GLY A 1 194 ? 28.415 -21.756 22.257 1.00 28.28 194 GLY A N 1
ATOM 1378 C CA . GLY A 1 194 ? 27.881 -22.919 22.997 1.00 28.28 194 GLY A CA 1
ATOM 1379 C C . GLY A 1 194 ? 26.386 -23.301 22.890 1.00 28.28 194 GLY A C 1
ATOM 1380 O O . GLY A 1 194 ? 25.635 -23.087 23.830 1.00 28.28 194 GLY A O 1
ATOM 1381 N N . SER A 1 195 ? 26.003 -23.967 21.789 1.00 30.06 195 SER A N 1
ATOM 1382 C CA . SER A 1 195 ? 25.062 -25.114 21.631 1.00 30.06 195 SER A CA 1
ATOM 1383 C C . SER A 1 195 ? 23.880 -25.389 22.601 1.00 30.06 195 SER A C 1
ATOM 1385 O O . SER A 1 195 ? 24.094 -25.676 23.775 1.00 30.06 195 SER A O 1
ATOM 1387 N N . GLY A 1 196 ? 22.670 -25.609 22.038 1.00 25.56 196 GLY A N 1
ATOM 1388 C CA . GLY A 1 196 ? 21.690 -26.577 22.586 1.00 25.56 196 GLY A CA 1
ATOM 1389 C C . GLY A 1 196 ? 20.177 -26.327 22.386 1.00 25.56 196 GLY A C 1
ATOM 1390 O O . GLY A 1 196 ? 19.531 -25.838 23.294 1.00 25.56 196 GLY A O 1
ATOM 1391 N N . VAL A 1 197 ? 19.622 -26.804 21.259 1.00 29.02 197 VAL A N 1
ATOM 1392 C CA . VAL A 1 197 ? 18.292 -27.452 21.068 1.00 29.02 197 VAL A CA 1
ATOM 1393 C C . VAL A 1 197 ? 16.941 -26.752 21.397 1.00 29.02 197 VAL A C 1
ATOM 1395 O O . VAL A 1 197 ? 16.685 -26.262 22.486 1.00 29.02 197 VAL A O 1
ATOM 1398 N N . SER A 1 198 ? 16.016 -26.962 20.444 1.00 28.03 198 SER A N 1
ATOM 1399 C CA . SER A 1 198 ? 14.539 -26.911 20.474 1.00 28.03 198 SER A CA 1
ATOM 1400 C C . SER A 1 198 ? 13.829 -25.556 20.400 1.00 28.03 198 SER A C 1
ATOM 1402 O O . SER A 1 198 ? 14.081 -24.633 21.162 1.00 28.03 198 SER A O 1
ATOM 1404 N N . GLY A 1 199 ? 12.900 -25.489 19.440 1.00 39.09 199 GLY A N 1
ATOM 1405 C CA . GLY A 1 199 ? 12.226 -24.284 18.983 1.00 39.09 199 GLY A CA 1
ATOM 1406 C C . GLY A 1 199 ? 11.416 -23.553 20.042 1.00 39.09 199 GLY A C 1
ATOM 1407 O O . GLY A 1 199 ? 10.855 -24.156 20.951 1.00 39.09 199 GLY A O 1
ATOM 1408 N N . THR A 1 200 ? 11.336 -22.239 19.871 1.00 25.48 200 THR A N 1
ATOM 1409 C CA . THR A 1 200 ? 10.343 -21.346 20.464 1.00 25.48 200 THR A CA 1
ATOM 1410 C C . THR A 1 200 ? 10.375 -20.044 19.664 1.00 25.48 200 THR A C 1
ATOM 1412 O O . THR A 1 200 ? 11.438 -19.463 19.468 1.00 25.48 200 THR A O 1
ATOM 1415 N N . ILE A 1 201 ? 9.204 -19.696 19.128 1.00 30.48 201 ILE A N 1
ATOM 1416 C CA . ILE A 1 201 ? 8.577 -18.369 19.061 1.00 30.48 201 ILE A CA 1
ATOM 1417 C C . ILE A 1 201 ? 9.554 -17.188 19.020 1.00 30.48 201 ILE A C 1
ATOM 1419 O O . ILE A 1 201 ? 10.244 -16.891 19.994 1.00 30.48 201 ILE A O 1
ATOM 1423 N N . THR A 1 202 ? 9.524 -16.458 17.907 1.00 27.50 202 THR A N 1
ATOM 1424 C CA . THR A 1 202 ? 10.145 -15.144 17.735 1.00 27.50 202 THR A CA 1
ATOM 1425 C C . THR A 1 202 ? 9.481 -14.132 18.677 1.00 27.50 202 THR A C 1
ATOM 1427 O O . THR A 1 202 ? 8.631 -13.342 18.285 1.00 27.50 202 THR A O 1
ATOM 1430 N N . SER A 1 203 ? 9.850 -14.156 19.956 1.00 33.19 203 SER A N 1
ATOM 1431 C CA . SER A 1 203 ? 9.661 -13.024 20.855 1.00 33.19 203 SER A CA 1
ATOM 1432 C C . SER A 1 203 ? 10.708 -11.978 20.497 1.00 33.19 203 SER A C 1
ATOM 1434 O O . SER A 1 203 ? 11.832 -12.001 20.994 1.00 33.19 203 SER A O 1
ATOM 1436 N N . GLY A 1 204 ? 10.339 -11.056 19.611 1.00 28.94 204 GLY A N 1
ATOM 1437 C CA . GLY A 1 204 ? 10.999 -9.764 19.551 1.00 28.94 204 GLY A CA 1
ATOM 1438 C C . GLY A 1 204 ? 10.635 -9.005 20.820 1.00 28.94 204 GLY A C 1
ATOM 1439 O O . GLY A 1 204 ? 9.546 -8.448 20.917 1.00 28.94 204 GLY A O 1
ATOM 1440 N N . SER A 1 205 ? 11.528 -8.993 21.807 1.00 33.38 205 SER A N 1
ATOM 1441 C CA . SER A 1 205 ? 11.528 -7.957 22.837 1.00 33.38 205 SER A CA 1
ATOM 1442 C C . SER A 1 205 ? 11.928 -6.644 22.162 1.00 33.38 205 SER A C 1
ATOM 1444 O O . SER A 1 205 ? 13.089 -6.238 22.203 1.00 33.38 205 SER A O 1
ATOM 1446 N N . GLY A 1 206 ? 10.966 -6.053 21.456 1.00 28.88 206 GLY A N 1
ATOM 1447 C CA . GLY A 1 206 ? 11.034 -4.693 20.966 1.00 28.88 206 GLY A CA 1
ATOM 1448 C C . GLY A 1 206 ? 10.948 -3.750 22.154 1.00 28.88 206 GLY A C 1
ATOM 1449 O O . GLY A 1 206 ? 10.072 -3.865 23.010 1.00 28.88 206 GLY A O 1
ATOM 1450 N N . GLU A 1 207 ? 11.909 -2.847 22.204 1.00 28.05 207 GLU A N 1
ATOM 1451 C CA . GLU A 1 207 ? 11.840 -1.582 22.917 1.00 28.05 207 GLU A CA 1
ATOM 1452 C C . GLU A 1 207 ? 10.418 -0.976 22.824 1.00 28.05 207 GLU A C 1
ATOM 1454 O O . GLU A 1 207 ? 9.794 -1.057 21.759 1.00 28.05 207 GLU A O 1
ATOM 1459 N N . PRO A 1 208 ? 9.857 -0.384 23.894 1.00 32.81 208 PRO A N 1
ATOM 1460 C CA . PRO A 1 208 ? 8.547 0.246 23.810 1.00 32.81 208 PRO A CA 1
ATOM 1461 C C . PRO A 1 208 ? 8.600 1.411 22.811 1.00 32.81 208 PRO A C 1
ATOM 1463 O O . PRO A 1 208 ? 9.247 2.417 23.090 1.00 32.81 208 PRO A O 1
ATOM 1466 N N . GLY A 1 209 ? 7.896 1.304 21.679 1.00 42.03 209 GLY A N 1
ATOM 1467 C CA . GLY A 1 209 ? 7.450 2.494 20.943 1.00 42.03 209 GLY A CA 1
ATOM 1468 C C . GLY A 1 209 ? 7.712 2.599 19.439 1.00 42.03 209 GLY A C 1
ATOM 1469 O O . GLY A 1 209 ? 7.369 3.640 18.890 1.00 42.03 209 GLY A O 1
ATOM 1470 N N . ALA A 1 210 ? 8.253 1.593 18.742 1.00 47.25 210 ALA A N 1
ATOM 1471 C CA . ALA A 1 210 ? 8.314 1.636 17.273 1.00 47.25 210 ALA A CA 1
ATOM 1472 C C . ALA A 1 210 ? 7.173 0.811 16.655 1.00 47.25 210 ALA A C 1
ATOM 1474 O O . ALA A 1 210 ? 7.116 -0.406 16.835 1.00 47.25 210 ALA A O 1
ATOM 1475 N N . ALA A 1 211 ? 6.258 1.473 15.941 1.00 66.69 211 ALA A N 1
ATOM 1476 C CA . ALA A 1 211 ? 5.223 0.796 15.167 1.00 66.69 211 ALA A CA 1
ATOM 1477 C C . ALA A 1 211 ? 5.875 -0.079 14.074 1.00 66.69 211 ALA A C 1
ATOM 1479 O O . ALA A 1 211 ? 6.832 0.368 13.433 1.00 66.69 211 ALA A O 1
ATOM 1480 N N . PRO A 1 212 ? 5.410 -1.322 13.850 1.00 82.81 212 PRO A N 1
ATOM 1481 C CA . PRO A 1 212 ? 5.912 -2.150 12.761 1.00 82.81 212 PRO A CA 1
ATOM 1482 C C . PRO A 1 212 ? 5.713 -1.447 11.414 1.00 82.81 212 PRO A C 1
ATOM 1484 O O . PRO A 1 212 ? 4.605 -1.023 11.084 1.00 82.81 212 PRO A O 1
ATOM 1487 N N . SER A 1 213 ? 6.809 -1.343 10.657 1.00 81.94 213 SER A N 1
ATOM 1488 C CA . SER A 1 213 ? 6.882 -0.679 9.354 1.00 81.94 213 SER A CA 1
ATOM 1489 C C . SER A 1 213 ? 7.153 -1.698 8.249 1.00 81.94 213 SER A C 1
ATOM 1491 O O . SER A 1 213 ? 8.083 -2.505 8.332 1.00 81.94 213 SER A O 1
ATOM 1493 N N . PHE A 1 214 ? 6.354 -1.634 7.190 1.00 87.44 214 PHE A N 1
ATOM 1494 C CA . PHE A 1 214 ? 6.391 -2.518 6.036 1.00 87.44 214 PHE A CA 1
ATOM 1495 C C . PHE A 1 214 ? 6.737 -1.695 4.800 1.00 87.44 214 PHE A C 1
ATOM 1497 O O . PHE A 1 214 ? 6.011 -0.781 4.422 1.00 87.44 214 PHE A O 1
ATOM 1504 N N . PHE A 1 215 ? 7.860 -2.014 4.163 1.00 83.44 215 PHE A N 1
ATOM 1505 C CA . PHE A 1 215 ? 8.263 -1.406 2.896 1.00 83.44 215 PHE A CA 1
ATOM 1506 C C . PHE A 1 215 ? 7.633 -2.183 1.743 1.00 83.44 215 PHE A C 1
ATOM 1508 O O . PHE A 1 215 ? 7.709 -3.414 1.743 1.00 83.44 215 PHE A O 1
ATOM 1515 N N . LEU A 1 216 ? 7.047 -1.498 0.760 1.00 80.44 216 LEU A N 1
ATOM 1516 C CA . LEU A 1 216 ? 6.371 -2.091 -0.402 1.00 80.44 216 LEU A CA 1
ATOM 1517 C C . LEU A 1 216 ? 7.172 -1.935 -1.706 1.00 80.44 216 LEU A C 1
ATOM 1519 O O . LEU A 1 216 ? 6.763 -2.450 -2.740 1.00 80.44 216 LEU A O 1
ATOM 1523 N N . GLY A 1 217 ? 8.345 -1.302 -1.662 1.00 76.12 217 GLY A N 1
ATOM 1524 C CA . GLY A 1 217 ? 9.141 -1.101 -2.865 1.00 76.12 217 GLY A CA 1
ATOM 1525 C C . GLY A 1 217 ? 9.831 -2.327 -3.442 1.00 76.12 217 GLY A C 1
ATOM 1526 O O . GLY A 1 217 ? 9.751 -3.443 -2.929 1.00 76.12 217 GLY A O 1
ATOM 1527 N N . LEU A 1 218 ? 10.544 -2.135 -4.539 1.00 73.81 218 LEU A N 1
ATOM 1528 C CA . LEU A 1 218 ? 11.204 -3.248 -5.206 1.00 73.81 218 LEU A CA 1
ATOM 1529 C C . LEU A 1 218 ? 12.353 -3.847 -4.382 1.00 73.81 218 LEU A C 1
ATOM 1531 O O . LEU A 1 218 ? 13.005 -3.131 -3.618 1.00 73.81 218 LEU A O 1
ATOM 1535 N N . PRO A 1 219 ? 12.606 -5.161 -4.519 1.00 66.69 219 PRO A N 1
ATOM 1536 C CA . PRO A 1 219 ? 13.791 -5.786 -3.960 1.00 66.69 219 PRO A CA 1
ATOM 1537 C C . PRO A 1 219 ? 15.042 -5.320 -4.713 1.00 66.69 219 PRO A C 1
ATOM 1539 O O . PRO A 1 219 ? 14.977 -4.898 -5.871 1.00 66.69 219 PRO A O 1
ATOM 1542 N N . ALA A 1 220 ? 16.207 -5.436 -4.081 1.00 62.78 220 ALA A N 1
ATOM 1543 C CA . ALA A 1 220 ? 17.462 -5.059 -4.727 1.00 62.78 220 ALA A CA 1
ATOM 1544 C C . ALA A 1 220 ? 17.706 -5.892 -6.004 1.00 62.78 220 ALA A C 1
ATOM 1546 O O . ALA A 1 220 ? 17.630 -7.123 -5.979 1.00 62.78 220 ALA A O 1
ATOM 1547 N N . GLY A 1 221 ? 18.013 -5.220 -7.120 1.00 58.09 221 GLY A N 1
ATOM 1548 C CA . GLY A 1 221 ? 18.224 -5.859 -8.426 1.00 58.09 221 GLY A CA 1
ATOM 1549 C C . GLY A 1 221 ? 16.943 -6.179 -9.207 1.00 58.09 221 GLY A C 1
ATOM 1550 O O . GLY A 1 221 ? 17.025 -6.807 -10.262 1.00 58.09 221 GLY A O 1
ATOM 1551 N N . ALA A 1 222 ? 15.770 -5.765 -8.716 1.00 62.97 222 ALA A N 1
ATOM 1552 C CA . ALA A 1 222 ? 14.569 -5.701 -9.538 1.00 62.97 222 ALA A CA 1
ATOM 1553 C C . ALA A 1 222 ? 14.532 -4.400 -10.345 1.00 62.97 222 ALA A C 1
ATOM 1555 O O . ALA A 1 222 ? 14.808 -3.324 -9.822 1.00 62.97 222 ALA A O 1
ATOM 1556 N N . VAL A 1 223 ? 14.141 -4.510 -11.610 1.00 62.28 223 VAL A N 1
ATOM 1557 C CA . VAL A 1 223 ? 13.988 -3.392 -12.538 1.00 62.28 223 VAL A CA 1
ATOM 1558 C C . VAL A 1 223 ? 12.612 -3.490 -13.183 1.00 62.28 223 VAL A C 1
ATOM 1560 O O . VAL A 1 223 ? 12.199 -4.571 -13.613 1.00 62.28 223 VAL A O 1
ATOM 1563 N N . ILE A 1 224 ? 11.908 -2.362 -13.255 1.00 57.22 224 ILE A N 1
ATOM 1564 C CA . ILE A 1 224 ? 10.684 -2.224 -14.045 1.00 57.22 224 ILE A CA 1
ATOM 1565 C C . ILE A 1 224 ? 11.027 -1.424 -15.291 1.00 57.22 224 ILE A C 1
ATOM 1567 O O . ILE A 1 224 ? 11.538 -0.311 -15.199 1.00 57.22 224 ILE A O 1
ATOM 1571 N N . GLU A 1 225 ? 10.700 -1.979 -16.446 1.00 55.94 225 GLU A N 1
ATOM 1572 C CA . GLU A 1 225 ? 10.830 -1.318 -17.735 1.00 55.94 225 GLU A CA 1
ATOM 1573 C C . GLU A 1 225 ? 9.436 -1.123 -18.333 1.00 55.94 225 GLU A C 1
ATOM 1575 O O . GLU A 1 225 ? 8.570 -1.992 -18.241 1.00 55.94 225 GLU A O 1
ATOM 1580 N N . LEU A 1 226 ? 9.188 0.028 -18.951 1.00 43.62 226 LEU A N 1
ATOM 1581 C CA . LEU A 1 226 ? 7.975 0.240 -19.738 1.00 43.62 226 LEU A CA 1
ATOM 1582 C C . LEU A 1 226 ? 8.192 -0.373 -21.124 1.00 43.62 226 LEU A C 1
ATOM 1584 O O . LEU A 1 226 ? 8.926 0.177 -21.941 1.00 43.62 226 LEU A O 1
ATOM 1588 N N . GLY A 1 227 ? 7.572 -1.525 -21.375 1.00 41.84 227 GLY A N 1
ATOM 1589 C CA . GLY A 1 227 ? 7.540 -2.154 -22.693 1.00 41.84 227 GLY A CA 1
ATOM 1590 C C . GLY A 1 227 ? 6.354 -1.670 -23.533 1.00 41.84 227 GLY A C 1
ATOM 1591 O O . GLY A 1 227 ? 5.425 -1.046 -23.022 1.00 41.84 227 GLY A O 1
ATOM 1592 N N . GLU A 1 228 ? 6.333 -2.026 -24.822 1.00 36.56 228 GLU A N 1
ATOM 1593 C CA . GLU A 1 228 ? 5.263 -1.652 -25.774 1.00 36.56 228 GLU A CA 1
ATOM 1594 C C . GLU A 1 228 ? 3.842 -2.089 -25.344 1.00 36.56 228 GLU A C 1
ATOM 1596 O O . GLU A 1 228 ? 2.856 -1.564 -25.858 1.00 36.56 228 GLU A O 1
ATOM 1601 N N . TRP A 1 229 ? 3.729 -3.025 -24.391 1.00 35.00 229 TRP A N 1
ATOM 1602 C CA . TRP A 1 229 ? 2.469 -3.621 -23.921 1.00 35.00 229 TRP A CA 1
ATOM 1603 C C . TRP A 1 229 ? 2.204 -3.436 -22.413 1.00 35.00 229 TRP A C 1
ATOM 1605 O O . TRP A 1 229 ? 1.260 -4.031 -21.894 1.00 35.00 229 TRP A O 1
ATOM 1615 N N . GLY A 1 230 ? 3.012 -2.631 -21.707 1.00 44.28 230 GLY A N 1
ATOM 1616 C CA . GLY A 1 230 ? 2.871 -2.354 -20.269 1.00 44.28 230 GLY A CA 1
ATOM 1617 C C . GLY A 1 230 ? 4.170 -2.522 -19.470 1.00 44.28 230 GLY A C 1
ATOM 1618 O O . GLY A 1 230 ? 5.256 -2.614 -20.039 1.00 44.28 230 GLY A O 1
ATOM 1619 N N . GLN A 1 231 ? 4.070 -2.542 -18.136 1.00 48.69 231 GLN A N 1
ATOM 1620 C CA . GLN A 1 231 ? 5.228 -2.651 -17.238 1.00 48.69 231 GLN A CA 1
ATOM 1621 C C . GLN A 1 231 ? 5.809 -4.075 -17.242 1.00 48.69 231 GLN A C 1
ATOM 1623 O O . GLN A 1 231 ? 5.180 -5.029 -16.776 1.00 48.69 231 GLN A O 1
ATOM 1628 N N . VAL A 1 232 ? 7.026 -4.214 -17.757 1.00 52.34 232 VAL A N 1
ATOM 1629 C CA . VAL A 1 232 ? 7.820 -5.439 -17.722 1.00 52.34 232 VAL A CA 1
ATOM 1630 C C . VAL A 1 232 ? 8.653 -5.430 -16.449 1.00 52.34 232 VAL A C 1
ATOM 1632 O O . VAL A 1 232 ? 9.525 -4.587 -16.256 1.00 52.34 232 VAL A O 1
ATOM 1635 N N . PHE A 1 233 ? 8.379 -6.380 -15.567 1.00 61.44 233 PHE A N 1
ATOM 1636 C CA . PHE A 1 233 ? 9.181 -6.623 -14.382 1.00 61.44 233 PHE A CA 1
ATOM 1637 C C . PHE A 1 233 ? 10.340 -7.546 -14.724 1.00 61.44 233 PHE A C 1
ATOM 1639 O O . PHE A 1 233 ? 10.151 -8.563 -15.392 1.00 61.44 233 PHE A O 1
ATOM 1646 N N . SER A 1 234 ? 11.526 -7.226 -14.224 1.00 59.88 234 SER A N 1
ATOM 1647 C CA . SER A 1 234 ? 12.703 -8.068 -14.354 1.00 59.88 234 SER A CA 1
ATOM 1648 C C . SER A 1 234 ? 13.462 -8.162 -13.038 1.00 59.88 234 SER A C 1
ATOM 1650 O O . SER A 1 234 ? 13.600 -7.175 -12.323 1.00 59.88 234 SER A O 1
ATOM 1652 N N . PHE A 1 235 ? 13.938 -9.356 -12.694 1.00 64.50 235 PHE A N 1
ATOM 1653 C CA . PHE A 1 235 ? 14.647 -9.592 -11.441 1.00 64.50 235 PHE A CA 1
ATOM 1654 C C . PHE A 1 235 ? 15.736 -10.646 -11.596 1.00 64.50 235 PHE A C 1
ATOM 1656 O O . PHE A 1 235 ? 15.486 -11.728 -12.129 1.00 64.50 235 PHE A O 1
ATOM 1663 N N . ASP A 1 236 ? 16.920 -10.361 -11.060 1.00 63.22 236 ASP A N 1
ATOM 1664 C CA . ASP A 1 236 ? 18.021 -11.320 -11.000 1.00 63.22 236 ASP A CA 1
ATOM 1665 C C . ASP A 1 236 ? 17.764 -12.364 -9.893 1.00 63.22 236 ASP A C 1
ATOM 1667 O O . ASP A 1 236 ? 17.948 -12.108 -8.695 1.00 63.22 236 ASP A O 1
ATOM 1671 N N . THR A 1 237 ? 17.368 -13.578 -10.287 1.00 56.94 237 THR A N 1
ATOM 1672 C CA . THR A 1 237 ? 17.106 -14.725 -9.410 1.00 56.94 237 THR A CA 1
ATOM 1673 C C . THR A 1 237 ? 18.392 -15.164 -8.703 1.00 56.94 237 THR A C 1
ATOM 1675 O O . THR A 1 237 ? 19.130 -16.025 -9.174 1.00 56.94 237 THR A O 1
ATOM 1678 N N . GLY A 1 238 ? 18.684 -14.546 -7.557 1.00 55.69 238 GLY A N 1
ATOM 1679 C CA . GLY A 1 238 ? 19.827 -14.884 -6.703 1.00 55.69 238 GLY A CA 1
ATOM 1680 C C . GLY A 1 238 ? 20.519 -13.690 -6.046 1.00 55.69 238 GLY A C 1
ATOM 1681 O O . GLY A 1 238 ? 21.129 -13.874 -4.996 1.00 55.69 238 GLY A O 1
ATOM 1682 N N . ARG A 1 239 ? 20.399 -12.475 -6.602 1.00 52.66 239 ARG A N 1
ATOM 1683 C CA . ARG A 1 239 ? 21.072 -11.271 -6.068 1.00 52.66 239 ARG A CA 1
ATOM 1684 C C . ARG A 1 239 ? 20.283 -10.535 -4.982 1.00 52.66 239 ARG A C 1
ATOM 1686 O O . ARG A 1 239 ? 20.900 -9.963 -4.093 1.00 52.66 239 ARG A O 1
ATOM 1693 N N . GLY A 1 240 ? 18.952 -10.611 -5.003 1.00 50.91 240 GLY A N 1
ATOM 1694 C CA . GLY A 1 240 ? 18.083 -10.003 -3.981 1.00 50.91 240 GLY A CA 1
ATOM 1695 C C . GLY A 1 240 ? 17.763 -10.896 -2.773 1.00 50.91 240 GLY A C 1
ATOM 1696 O O . GLY A 1 240 ? 17.070 -10.464 -1.859 1.00 50.91 240 GLY A O 1
ATOM 1697 N N . ASN A 1 241 ? 18.239 -12.148 -2.740 1.00 57.38 241 ASN A N 1
ATOM 1698 C CA . ASN A 1 241 ? 17.961 -13.058 -1.625 1.00 57.38 241 ASN A CA 1
ATOM 1699 C C . ASN A 1 241 ? 18.937 -12.822 -0.468 1.00 57.38 241 ASN A C 1
ATOM 1701 O O . ASN A 1 241 ? 20.088 -13.253 -0.507 1.00 57.38 241 ASN A O 1
ATOM 1705 N N . THR A 1 242 ? 18.441 -12.198 0.593 1.00 63.78 242 THR A N 1
ATOM 1706 C CA . THR A 1 242 ? 19.135 -12.052 1.876 1.00 63.78 242 THR A CA 1
ATOM 1707 C C . THR A 1 242 ? 18.424 -12.877 2.956 1.00 63.78 242 THR A C 1
ATOM 1709 O O . THR A 1 242 ? 17.448 -13.581 2.694 1.00 63.78 242 THR A O 1
ATOM 1712 N N . SER A 1 243 ? 18.903 -12.824 4.202 1.00 58.97 243 SER A N 1
ATOM 1713 C CA . SER A 1 243 ? 18.161 -13.387 5.339 1.00 58.97 243 SER A CA 1
ATOM 1714 C C . SER A 1 243 ? 16.863 -12.625 5.641 1.00 58.97 243 SER A C 1
ATOM 1716 O O . SER A 1 243 ? 15.976 -13.194 6.269 1.00 58.97 243 SER A O 1
ATOM 1718 N N . ALA A 1 244 ? 16.758 -11.362 5.214 1.00 62.81 244 ALA A N 1
ATOM 1719 C CA . ALA A 1 244 ? 15.633 -10.472 5.508 1.00 62.81 244 ALA A CA 1
ATOM 1720 C C . ALA A 1 244 ? 14.645 -10.319 4.337 1.00 62.81 244 ALA A C 1
ATOM 1722 O O . ALA A 1 244 ? 13.486 -9.980 4.559 1.00 62.81 244 ALA A O 1
ATOM 1723 N N . GLU A 1 245 ? 15.083 -10.588 3.106 1.00 74.50 245 GLU A N 1
ATOM 1724 C CA . GLU A 1 245 ? 14.277 -10.468 1.891 1.00 74.50 245 GLU A CA 1
ATOM 1725 C C . GLU A 1 245 ? 14.474 -11.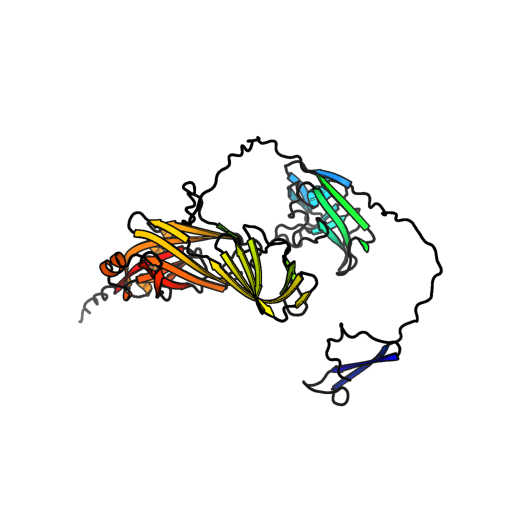696 1.002 1.00 74.50 245 GLU A C 1
ATOM 1727 O O . GLU A 1 245 ? 15.601 -12.114 0.735 1.00 74.50 245 GLU A O 1
ATOM 1732 N N . ARG A 1 246 ? 13.367 -12.292 0.556 1.00 75.44 246 ARG A N 1
ATOM 1733 C CA . ARG A 1 246 ? 13.359 -13.442 -0.345 1.00 75.44 246 ARG A CA 1
ATOM 1734 C C . ARG A 1 246 ? 12.450 -13.191 -1.529 1.00 75.44 246 ARG A C 1
ATOM 1736 O O . ARG A 1 246 ? 11.255 -12.978 -1.356 1.00 75.44 246 ARG A O 1
ATOM 1743 N N . VAL A 1 247 ? 12.994 -13.341 -2.725 1.00 78.38 247 VAL A N 1
ATOM 1744 C CA . VAL A 1 247 ? 12.255 -13.273 -3.981 1.00 78.38 247 VAL A CA 1
ATOM 1745 C C . VAL A 1 247 ? 12.255 -14.654 -4.621 1.00 78.38 247 VAL A C 1
ATOM 1747 O O . VAL A 1 247 ? 13.296 -15.299 -4.776 1.00 78.38 247 VAL A O 1
ATOM 1750 N N . THR A 1 248 ? 11.067 -15.136 -4.959 1.00 78.56 248 THR A N 1
ATOM 1751 C CA . THR A 1 248 ? 10.859 -16.440 -5.591 1.00 78.56 248 THR A CA 1
ATOM 1752 C C . THR A 1 248 ? 9.933 -16.290 -6.779 1.00 78.56 248 THR A C 1
ATOM 1754 O O . THR A 1 248 ? 8.896 -15.643 -6.657 1.00 78.56 248 THR A O 1
ATOM 1757 N N . VAL A 1 249 ? 10.263 -16.939 -7.887 1.00 75.12 249 VAL A N 1
ATOM 1758 C CA . VAL A 1 249 ? 9.348 -17.098 -9.016 1.00 75.12 249 VAL A CA 1
ATOM 1759 C C . VAL A 1 249 ? 8.608 -18.420 -8.844 1.00 75.12 249 VAL A C 1
ATOM 1761 O O . VAL A 1 249 ? 9.204 -19.436 -8.484 1.00 75.12 249 VAL A O 1
ATOM 1764 N N . SER A 1 250 ? 7.292 -18.404 -9.033 1.00 70.69 250 SER A N 1
ATOM 1765 C CA . SER A 1 250 ? 6.452 -19.596 -8.937 1.00 70.69 250 SER A CA 1
ATOM 1766 C C . SER A 1 250 ? 5.349 -19.533 -9.984 1.00 70.69 250 SER A C 1
ATOM 1768 O O . SER A 1 250 ? 4.376 -18.796 -9.829 1.00 70.69 250 SER A O 1
ATOM 1770 N N . GLY A 1 251 ? 5.489 -20.328 -11.046 1.00 69.00 251 GLY A N 1
ATOM 1771 C CA . GLY A 1 251 ? 4.547 -20.327 -12.164 1.00 69.00 251 GLY A CA 1
ATOM 1772 C C . GLY A 1 251 ? 4.493 -18.958 -12.840 1.00 69.00 251 GLY A C 1
ATOM 1773 O O . GLY A 1 251 ? 5.495 -18.494 -13.368 1.00 69.00 251 GLY A O 1
ATOM 1774 N N . ASN A 1 252 ? 3.327 -18.313 -12.794 1.00 71.56 252 ASN A N 1
ATOM 1775 C CA . ASN A 1 252 ? 3.060 -16.995 -13.378 1.00 71.56 252 ASN A CA 1
ATOM 1776 C C . ASN A 1 252 ? 3.154 -15.853 -12.353 1.00 71.56 252 ASN A C 1
ATOM 1778 O O . ASN A 1 252 ? 2.447 -14.852 -12.463 1.00 71.56 252 ASN A O 1
ATOM 1782 N N . SER A 1 253 ? 3.968 -15.999 -11.308 1.00 73.81 253 SER A N 1
ATOM 1783 C CA . SER A 1 253 ? 4.068 -14.970 -10.272 1.00 73.81 253 SER A CA 1
ATOM 1784 C C . SER A 1 253 ? 5.481 -14.781 -9.746 1.00 73.81 253 SER A C 1
ATOM 1786 O O . SER A 1 253 ? 6.196 -15.751 -9.485 1.00 73.81 253 SER A O 1
ATOM 1788 N N . PHE A 1 254 ? 5.837 -13.520 -9.513 1.00 80.00 254 PHE A N 1
ATOM 1789 C CA . PHE A 1 254 ? 6.966 -13.133 -8.676 1.00 80.00 254 PHE A CA 1
ATOM 1790 C C . PHE A 1 254 ? 6.452 -12.912 -7.258 1.00 80.00 254 PHE A C 1
ATOM 1792 O O . PHE A 1 254 ? 5.483 -12.185 -7.048 1.00 80.00 254 PHE A O 1
ATOM 1799 N N . ILE A 1 255 ? 7.084 -13.553 -6.283 1.00 83.31 255 ILE A N 1
ATOM 1800 C CA . ILE A 1 255 ? 6.690 -13.476 -4.879 1.00 83.31 255 ILE A CA 1
ATOM 1801 C C . ILE A 1 255 ? 7.857 -12.913 -4.081 1.00 83.31 255 ILE A C 1
ATOM 1803 O O . ILE A 1 255 ? 8.909 -13.549 -3.997 1.00 83.31 255 ILE A O 1
ATOM 1807 N N . ILE A 1 256 ? 7.654 -11.749 -3.476 1.00 85.38 256 ILE A N 1
ATOM 1808 C CA . ILE A 1 256 ? 8.616 -11.057 -2.619 1.00 85.38 256 ILE A CA 1
ATOM 1809 C C . ILE A 1 256 ? 8.157 -11.231 -1.174 1.00 85.38 256 ILE A C 1
ATOM 1811 O O . ILE A 1 256 ? 7.015 -10.930 -0.845 1.00 85.38 256 ILE A O 1
ATOM 1815 N N . ARG A 1 257 ? 9.033 -11.720 -0.299 1.00 84.44 257 ARG A N 1
ATOM 1816 C CA . ARG A 1 257 ? 8.768 -11.883 1.134 1.00 84.44 257 ARG A CA 1
ATOM 1817 C C . ARG A 1 257 ? 9.820 -11.150 1.944 1.00 84.44 257 ARG A C 1
ATOM 1819 O O . ARG A 1 257 ? 11.005 -11.424 1.767 1.00 84.44 257 ARG A O 1
ATOM 1826 N N . ARG A 1 258 ? 9.403 -10.265 2.846 1.00 84.19 258 ARG A N 1
ATOM 1827 C CA . ARG A 1 258 ? 10.298 -9.557 3.775 1.00 84.19 258 ARG A CA 1
ATOM 1828 C C . ARG A 1 258 ? 9.536 -9.036 4.980 1.00 84.19 258 ARG A C 1
ATOM 1830 O O . ARG A 1 258 ? 8.437 -8.536 4.811 1.00 84.19 258 ARG A O 1
ATOM 1837 N N . ASN A 1 259 ? 10.123 -9.106 6.174 1.00 83.12 259 ASN A N 1
ATOM 1838 C CA . ASN A 1 259 ? 9.575 -8.495 7.397 1.00 83.12 259 ASN A CA 1
ATOM 1839 C C . ASN A 1 259 ? 8.058 -8.723 7.615 1.00 83.12 259 ASN A C 1
ATOM 1841 O O . ASN A 1 259 ? 7.338 -7.779 7.919 1.00 83.12 259 ASN A O 1
ATOM 1845 N N . GLY A 1 260 ? 7.552 -9.945 7.408 1.00 84.06 260 GLY A N 1
ATOM 1846 C CA . GLY A 1 260 ? 6.119 -10.260 7.544 1.00 84.06 260 GLY A CA 1
ATOM 1847 C C . GLY A 1 260 ? 5.222 -9.747 6.405 1.00 84.06 260 GLY A C 1
ATOM 1848 O O . GLY A 1 260 ? 4.020 -9.959 6.435 1.00 84.06 260 GLY A O 1
ATOM 1849 N N . LEU A 1 261 ? 5.774 -9.104 5.377 1.00 90.38 261 LEU A N 1
ATOM 1850 C CA . LEU A 1 261 ? 5.084 -8.745 4.139 1.00 90.38 261 LEU A CA 1
ATOM 1851 C C . LEU A 1 261 ? 5.339 -9.811 3.068 1.00 90.38 261 LEU A C 1
ATOM 1853 O O . LEU A 1 261 ? 6.490 -10.147 2.778 1.00 90.38 261 LEU A O 1
ATOM 1857 N N . THR A 1 262 ? 4.274 -10.277 2.420 1.00 90.62 262 THR A N 1
ATOM 1858 C CA . THR A 1 262 ? 4.323 -11.058 1.181 1.00 90.62 262 THR A CA 1
ATOM 1859 C C . THR A 1 262 ? 3.672 -10.266 0.056 1.00 90.62 262 THR A C 1
ATOM 1861 O O . THR A 1 262 ? 2.470 -10.033 0.076 1.00 90.62 262 THR A O 1
ATOM 1864 N N . MET A 1 263 ? 4.447 -9.884 -0.951 1.00 87.88 263 MET A N 1
ATOM 1865 C CA . MET A 1 263 ? 3.950 -9.258 -2.170 1.00 87.88 263 MET A CA 1
ATOM 1866 C C . MET A 1 263 ? 3.955 -10.261 -3.319 1.00 87.88 263 MET A C 1
ATOM 1868 O O . MET A 1 263 ? 4.930 -10.989 -3.511 1.00 87.88 263 MET A O 1
ATOM 1872 N N . VAL A 1 264 ? 2.870 -10.297 -4.085 1.00 84.94 264 VAL A N 1
ATOM 1873 C CA . VAL A 1 264 ? 2.697 -11.176 -5.240 1.00 84.94 264 VAL A CA 1
ATOM 1874 C C . VAL A 1 264 ? 2.410 -10.323 -6.466 1.00 84.94 264 VAL A C 1
ATOM 1876 O O . VAL A 1 264 ? 1.389 -9.639 -6.531 1.00 84.94 264 VAL A O 1
ATOM 1879 N N . LEU A 1 265 ? 3.310 -10.395 -7.442 1.00 84.44 265 LEU A N 1
ATOM 1880 C CA . LEU A 1 265 ? 3.169 -9.780 -8.754 1.00 84.44 265 LEU A CA 1
ATOM 1881 C C . LEU A 1 265 ? 2.787 -10.894 -9.726 1.00 84.44 265 LEU A C 1
ATOM 1883 O O . LEU A 1 265 ? 3.624 -11.732 -10.075 1.00 84.44 265 LEU A O 1
ATOM 1887 N N . ALA A 1 266 ? 1.525 -10.929 -10.142 1.00 75.88 266 ALA A N 1
ATOM 1888 C CA . ALA A 1 266 ? 1.090 -11.833 -11.198 1.00 75.88 266 ALA A CA 1
ATOM 1889 C C . ALA A 1 266 ? 1.567 -11.286 -12.545 1.00 75.88 266 ALA A C 1
ATOM 1891 O O . ALA A 1 266 ? 1.425 -10.091 -12.809 1.00 75.88 266 ALA A O 1
ATOM 1892 N N . ALA A 1 267 ? 2.140 -12.148 -13.383 1.00 71.31 267 ALA A N 1
ATOM 1893 C CA . ALA A 1 267 ? 2.697 -11.742 -14.661 1.00 71.31 267 ALA A CA 1
ATOM 1894 C C . ALA A 1 267 ? 2.495 -12.785 -15.769 1.00 71.31 267 ALA A C 1
ATOM 1896 O O . ALA A 1 267 ? 2.511 -14.004 -15.551 1.00 71.31 267 ALA A O 1
ATOM 1897 N N . ARG A 1 268 ? 2.362 -12.292 -17.005 1.00 67.50 268 ARG A N 1
ATOM 1898 C CA . ARG A 1 268 ? 2.349 -13.118 -18.219 1.00 67.50 268 ARG A CA 1
ATOM 1899 C C . ARG A 1 268 ? 3.735 -13.259 -18.811 1.00 67.50 268 ARG A C 1
ATOM 1901 O O . ARG A 1 268 ? 4.588 -12.389 -18.654 1.00 67.50 268 ARG A O 1
ATOM 1908 N N . ASN A 1 269 ? 3.897 -14.347 -19.564 1.00 63.22 269 ASN A N 1
ATOM 1909 C CA . ASN A 1 269 ? 5.093 -14.635 -20.351 1.00 63.22 269 ASN A CA 1
ATOM 1910 C C . ASN A 1 269 ? 6.369 -14.586 -19.505 1.00 63.22 269 ASN A C 1
ATOM 1912 O O . ASN A 1 269 ? 7.374 -14.040 -19.952 1.00 63.22 269 ASN A O 1
ATOM 1916 N N . ILE A 1 270 ? 6.309 -15.133 -18.283 1.00 67.81 270 ILE A N 1
ATOM 1917 C CA . ILE A 1 270 ? 7.491 -15.184 -17.432 1.00 67.81 270 ILE A CA 1
ATOM 1918 C C . ILE A 1 270 ? 8.552 -16.035 -18.125 1.00 67.81 270 ILE A C 1
ATOM 1920 O O . ILE A 1 270 ? 8.332 -17.215 -18.400 1.00 67.81 270 ILE A O 1
ATOM 1924 N N . ASN A 1 271 ? 9.688 -15.415 -18.412 1.00 65.38 271 ASN A N 1
ATOM 1925 C CA . ASN A 1 271 ? 10.835 -16.043 -19.039 1.00 65.38 271 ASN A CA 1
ATOM 1926 C C . ASN A 1 271 ? 12.029 -15.931 -18.093 1.00 65.38 271 ASN A C 1
ATOM 1928 O O . ASN A 1 271 ? 12.458 -14.826 -17.749 1.00 65.38 271 ASN A O 1
ATOM 1932 N N . GLU A 1 272 ? 12.542 -17.085 -17.673 1.00 71.88 272 GLU A N 1
ATOM 1933 C CA . GLU A 1 272 ? 13.763 -17.200 -16.883 1.00 71.88 272 GLU A CA 1
ATOM 1934 C C . GLU A 1 272 ? 14.922 -17.569 -17.804 1.00 71.88 272 GLU A C 1
ATOM 1936 O O . GLU A 1 272 ? 14.984 -18.683 -18.327 1.00 71.88 272 GLU A O 1
ATOM 1941 N N . GLN A 1 273 ? 15.843 -16.631 -18.006 1.00 62.03 273 GLN A N 1
ATOM 1942 C CA . GLN A 1 273 ? 17.075 -16.845 -18.765 1.00 62.03 273 GLN A CA 1
ATOM 1943 C C . GLN A 1 273 ? 18.243 -16.200 -18.025 1.00 62.03 273 GLN A C 1
ATOM 1945 O O . GLN A 1 273 ? 18.099 -15.132 -17.439 1.00 62.03 273 GLN A O 1
ATOM 1950 N N . ASP A 1 274 ? 19.391 -16.878 -18.008 1.00 62.41 274 ASP A N 1
ATOM 1951 C CA . ASP A 1 274 ? 20.645 -16.374 -17.427 1.00 62.41 274 ASP A CA 1
ATOM 1952 C C . ASP A 1 274 ? 20.544 -15.877 -15.972 1.00 62.41 274 ASP A C 1
ATOM 1954 O O . ASP A 1 274 ? 21.254 -14.969 -15.548 1.00 62.41 274 ASP A O 1
ATOM 1958 N N . GLY A 1 275 ? 19.663 -16.493 -15.175 1.00 65.12 275 GLY A N 1
ATOM 1959 C CA . GLY A 1 275 ? 19.440 -16.089 -13.786 1.00 65.12 275 GLY A CA 1
ATOM 1960 C C . GLY A 1 275 ? 18.679 -14.769 -13.644 1.00 65.12 275 GLY A C 1
ATOM 1961 O O . GLY A 1 275 ? 18.741 -14.159 -12.580 1.00 65.12 275 GLY A O 1
ATOM 1962 N N . ARG A 1 276 ? 17.964 -14.334 -14.686 1.00 68.62 276 ARG A N 1
ATOM 1963 C CA . ARG A 1 276 ? 17.034 -13.205 -14.679 1.00 68.62 276 ARG A CA 1
ATOM 1964 C C . ARG A 1 276 ? 15.647 -13.687 -15.092 1.00 68.62 276 ARG A C 1
ATOM 1966 O O . ARG A 1 276 ? 15.475 -14.337 -16.121 1.00 68.62 276 ARG A O 1
ATOM 1973 N N . ALA A 1 277 ? 14.654 -13.362 -14.280 1.00 69.00 277 ALA A N 1
ATOM 1974 C CA . ALA A 1 277 ? 13.254 -13.649 -14.540 1.00 69.00 277 ALA A CA 1
ATOM 1975 C C . ALA A 1 277 ? 12.567 -12.370 -15.019 1.00 69.00 277 ALA A C 1
ATOM 1977 O O . ALA A 1 277 ? 12.667 -11.340 -14.357 1.00 69.00 277 ALA A O 1
ATOM 1978 N N . THR A 1 278 ? 11.893 -12.427 -16.166 1.00 67.31 278 THR A N 1
ATOM 1979 C CA . THR A 1 278 ? 11.244 -11.273 -16.814 1.00 67.31 278 THR A CA 1
ATOM 1980 C C . THR A 1 278 ? 9.785 -11.580 -17.114 1.00 67.31 278 THR A C 1
ATOM 1982 O O . THR A 1 278 ? 9.495 -12.706 -17.497 1.00 67.31 278 THR A O 1
ATOM 1985 N N . GLY A 1 279 ? 8.863 -10.632 -16.943 1.00 61.59 279 GLY A N 1
ATOM 1986 C CA . GLY A 1 279 ? 7.445 -10.845 -17.253 1.00 61.59 279 GLY A CA 1
ATOM 1987 C C . GLY A 1 279 ? 6.614 -9.562 -17.247 1.00 61.59 279 GLY A C 1
ATOM 1988 O O . GLY A 1 279 ? 6.978 -8.584 -16.602 1.00 61.59 279 GLY A O 1
ATOM 1989 N N . LEU A 1 280 ? 5.488 -9.566 -17.964 1.00 65.75 280 LEU A N 1
ATOM 1990 C CA . LEU A 1 280 ? 4.555 -8.433 -18.026 1.00 65.75 280 LEU A CA 1
ATOM 1991 C C . LEU A 1 280 ? 3.585 -8.489 -16.842 1.00 65.75 280 LEU A C 1
ATOM 1993 O O . LEU A 1 280 ? 2.846 -9.467 -16.729 1.00 65.75 280 LEU A O 1
ATOM 1997 N N . ILE A 1 281 ? 3.574 -7.464 -15.988 1.00 69.31 281 ILE A N 1
ATOM 1998 C CA . ILE A 1 281 ? 2.737 -7.433 -14.779 1.00 69.31 281 ILE A CA 1
ATOM 1999 C C . ILE A 1 281 ? 1.257 -7.297 -15.158 1.00 69.31 281 ILE A C 1
ATOM 2001 O O . ILE A 1 281 ? 0.889 -6.442 -15.959 1.00 69.31 281 ILE A O 1
ATOM 2005 N N . GLU A 1 282 ? 0.406 -8.118 -14.545 1.00 73.50 282 GLU A N 1
ATOM 2006 C CA . GLU A 1 282 ? -1.056 -8.027 -14.657 1.00 73.50 282 GLU A CA 1
ATOM 2007 C C . GLU A 1 282 ? -1.711 -7.447 -13.409 1.00 73.50 282 GLU A C 1
ATOM 2009 O O . GLU A 1 282 ? -2.675 -6.692 -13.503 1.00 73.50 282 GLU A O 1
ATOM 2014 N N . SER A 1 283 ? -1.218 -7.835 -12.236 1.00 75.38 283 SER A N 1
ATOM 2015 C CA . SER A 1 283 ? -1.767 -7.390 -10.961 1.00 75.38 283 SER A CA 1
ATOM 2016 C C . SER A 1 283 ? -0.726 -7.502 -9.866 1.00 75.38 283 SER A C 1
ATOM 2018 O O . SER A 1 283 ? 0.096 -8.425 -9.873 1.00 75.38 283 SER A O 1
ATOM 2020 N N . VAL A 1 284 ? -0.819 -6.616 -8.882 1.00 83.94 284 VAL A N 1
ATOM 2021 C CA . VAL A 1 284 ? 0.046 -6.629 -7.708 1.00 83.94 284 VAL A CA 1
ATOM 2022 C C . VAL A 1 284 ? -0.824 -6.702 -6.462 1.00 83.94 284 VAL A C 1
ATOM 2024 O O . VAL A 1 284 ? -1.759 -5.928 -6.286 1.00 83.94 284 VAL A O 1
ATOM 2027 N N . THR A 1 285 ? -0.515 -7.655 -5.591 1.00 85.00 285 THR A N 1
ATOM 2028 C CA . THR A 1 285 ? -1.165 -7.789 -4.283 1.00 85.00 285 THR A CA 1
ATOM 2029 C C . THR A 1 285 ? -0.111 -7.832 -3.194 1.00 85.00 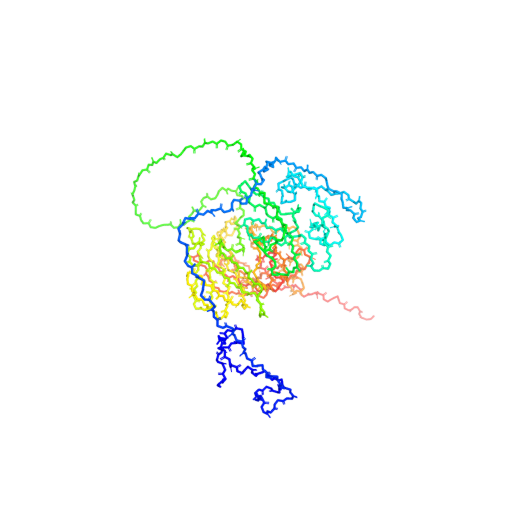285 THR A C 1
ATOM 2031 O O . THR A 1 285 ? 1.010 -8.291 -3.423 1.00 85.00 285 THR A O 1
ATOM 2034 N N . ALA A 1 286 ? -0.462 -7.360 -2.006 1.00 89.56 286 ALA A N 1
ATOM 2035 C CA . ALA A 1 286 ? 0.413 -7.391 -0.845 1.00 89.56 286 ALA A CA 1
ATOM 2036 C C . ALA A 1 286 ? -0.356 -7.906 0.370 1.00 89.56 286 ALA A C 1
ATOM 2038 O O . ALA A 1 286 ? -1.491 -7.513 0.585 1.00 89.56 286 ALA A O 1
ATOM 2039 N N . SER A 1 287 ? 0.251 -8.782 1.160 1.00 91.50 287 SER A N 1
ATOM 2040 C CA . SER A 1 287 ? -0.340 -9.366 2.361 1.00 91.50 287 SER A CA 1
ATOM 2041 C C . SER A 1 287 ? 0.609 -9.167 3.532 1.00 91.50 287 SER A C 1
ATOM 2043 O O . SER A 1 287 ? 1.790 -9.510 3.439 1.00 91.50 287 SER A O 1
ATOM 2045 N N . ILE A 1 288 ? 0.110 -8.576 4.610 1.00 93.25 288 ILE A N 1
ATOM 2046 C CA . ILE A 1 288 ? 0.841 -8.353 5.854 1.00 93.25 288 ILE A CA 1
ATOM 2047 C C . ILE A 1 288 ? 0.416 -9.435 6.845 1.00 93.25 288 ILE A C 1
ATOM 2049 O O . ILE A 1 288 ? -0.763 -9.545 7.191 1.00 93.25 288 ILE A O 1
ATOM 2053 N N . GLU A 1 289 ? 1.387 -10.229 7.293 1.00 90.06 289 GLU A N 1
ATOM 2054 C CA . GLU A 1 289 ? 1.215 -11.253 8.321 1.00 90.06 289 GLU A CA 1
ATOM 2055 C C . GLU A 1 289 ? 0.653 -10.649 9.620 1.00 90.06 289 GLU A C 1
ATOM 2057 O O . GLU A 1 289 ? 0.874 -9.467 9.896 1.00 90.06 289 GLU A O 1
ATOM 2062 N N . PRO A 1 290 ? -0.058 -11.445 10.443 1.00 91.12 290 PRO A N 1
ATOM 2063 C CA . PRO A 1 290 ? -0.692 -10.947 11.657 1.00 91.12 290 PRO A CA 1
ATOM 2064 C C . PRO A 1 290 ? 0.269 -10.185 12.579 1.00 91.12 290 PRO A C 1
ATOM 2066 O O . PRO A 1 290 ? 1.165 -10.756 13.204 1.00 91.12 290 PRO A O 1
ATOM 2069 N N . VAL A 1 291 ? 0.037 -8.881 12.707 1.00 92.69 291 VAL A N 1
ATOM 2070 C CA . VAL A 1 291 ? 0.731 -8.007 13.647 1.00 92.69 291 VAL A CA 1
ATOM 2071 C C . VAL A 1 291 ? 0.081 -8.154 15.007 1.00 92.69 291 VAL A C 1
ATOM 2073 O O . VAL A 1 291 ? -1.129 -7.994 15.135 1.00 92.69 291 VAL A O 1
ATOM 2076 N N . THR A 1 292 ? 0.885 -8.461 16.022 1.00 91.06 292 THR A N 1
ATOM 2077 C CA . THR A 1 292 ? 0.408 -8.705 17.386 1.00 91.06 292 THR A CA 1
ATOM 2078 C C . THR A 1 292 ? 0.549 -7.459 18.252 1.00 91.06 292 THR A C 1
ATOM 2080 O O . THR A 1 292 ? 1.600 -6.821 18.257 1.00 91.06 292 THR A O 1
ATOM 2083 N N . ALA A 1 293 ? -0.479 -7.163 19.043 1.00 89.75 293 ALA A N 1
ATOM 2084 C CA . ALA A 1 293 ? -0.463 -6.136 20.077 1.00 89.75 293 ALA A CA 1
ATOM 2085 C C . ALA A 1 293 ? -1.099 -6.667 21.368 1.00 89.75 293 ALA A C 1
ATOM 2087 O O . ALA A 1 293 ? -1.935 -7.567 21.340 1.00 89.75 293 ALA A O 1
ATOM 2088 N N . ASN A 1 294 ? -0.701 -6.111 22.511 1.00 90.12 294 ASN A N 1
ATOM 2089 C CA . ASN A 1 294 ? -1.329 -6.403 23.797 1.00 90.12 294 ASN A CA 1
ATOM 2090 C C . ASN A 1 294 ? -2.112 -5.172 24.257 1.00 90.12 294 ASN A C 1
ATOM 2092 O O . ASN A 1 294 ? -1.511 -4.142 24.561 1.00 90.12 294 ASN A O 1
ATOM 2096 N N . ILE A 1 295 ? -3.436 -5.282 24.291 1.00 87.75 295 ILE A N 1
ATOM 2097 C CA . ILE A 1 295 ? -4.347 -4.224 24.726 1.00 87.75 295 ILE A CA 1
ATOM 2098 C C . ILE A 1 295 ? -4.784 -4.540 26.152 1.00 87.75 295 ILE A C 1
ATOM 2100 O O . ILE A 1 295 ? -5.262 -5.638 26.420 1.00 87.75 295 ILE A O 1
ATOM 2104 N N . SER A 1 296 ? -4.640 -3.586 27.072 1.00 83.38 296 SER A N 1
ATOM 2105 C CA . SER A 1 296 ? -4.828 -3.804 28.516 1.00 83.38 296 SER A CA 1
ATOM 2106 C C . SER A 1 296 ? -6.151 -4.494 28.864 1.00 83.38 296 SER A C 1
ATOM 2108 O O . SER A 1 296 ? -6.189 -5.361 29.735 1.00 83.38 296 SER A O 1
ATOM 2110 N N . THR A 1 297 ? -7.227 -4.116 28.175 1.00 79.75 297 THR A N 1
ATOM 2111 C CA . THR A 1 297 ? -8.582 -4.641 28.379 1.00 79.75 297 THR A CA 1
ATOM 2112 C C . THR A 1 297 ? -8.910 -5.880 27.547 1.00 79.75 297 THR A C 1
ATOM 2114 O O . THR A 1 297 ? -9.725 -6.686 27.990 1.00 79.75 297 THR A O 1
ATOM 2117 N N . MET A 1 298 ? -8.288 -6.070 26.377 1.00 81.81 298 MET A N 1
ATOM 2118 C CA . MET A 1 298 ? -8.614 -7.166 25.442 1.00 81.81 298 MET A CA 1
ATOM 2119 C C . MET A 1 298 ? -7.605 -8.324 25.468 1.00 81.81 298 MET A C 1
ATOM 2121 O O . MET A 1 298 ? -7.866 -9.386 24.905 1.00 81.81 298 MET A O 1
ATOM 2125 N N . GLY A 1 299 ? -6.452 -8.134 26.110 1.00 87.31 299 GLY A N 1
ATOM 2126 C CA . GLY A 1 299 ? -5.321 -9.048 26.037 1.00 87.31 299 GLY A CA 1
ATOM 2127 C C . GLY A 1 299 ? -4.613 -8.991 24.682 1.00 87.31 299 GLY A C 1
ATOM 2128 O O . GLY A 1 299 ? -4.517 -7.941 24.043 1.00 87.31 299 GLY A O 1
ATOM 2129 N N . ILE A 1 300 ? -4.083 -10.137 24.254 1.00 89.50 300 ILE A N 1
ATOM 2130 C CA . ILE A 1 300 ? -3.351 -10.257 22.992 1.00 89.50 300 ILE A CA 1
ATOM 2131 C C . ILE A 1 300 ? -4.345 -10.257 21.831 1.00 89.50 300 ILE A C 1
ATOM 2133 O O . ILE A 1 300 ? -5.172 -11.162 21.721 1.00 89.50 300 ILE A O 1
ATOM 2137 N N . VAL A 1 301 ? -4.208 -9.274 20.947 1.00 93.50 301 VAL A N 1
ATOM 2138 C CA . VAL A 1 301 ? -4.957 -9.148 19.695 1.00 93.50 301 VAL A CA 1
ATOM 2139 C C . VAL A 1 301 ? -3.993 -9.154 18.515 1.00 93.50 301 VAL A C 1
ATOM 2141 O O . VAL A 1 301 ? -2.808 -8.838 18.649 1.00 93.50 301 VAL A O 1
ATOM 2144 N N . THR A 1 302 ? -4.504 -9.501 17.342 1.00 93.69 302 THR A N 1
ATOM 2145 C CA . THR A 1 302 ? -3.770 -9.433 16.088 1.00 93.69 302 THR A CA 1
ATOM 2146 C C . THR A 1 302 ? -4.581 -8.722 15.012 1.00 93.69 302 THR A C 1
ATOM 2148 O O . THR A 1 302 ? -5.814 -8.664 15.065 1.00 93.69 302 THR A O 1
ATOM 2151 N N . ALA A 1 303 ? -3.886 -8.163 14.026 1.00 94.50 303 ALA A N 1
ATOM 2152 C CA . ALA A 1 303 ? -4.509 -7.717 12.791 1.00 94.50 303 ALA A CA 1
ATOM 2153 C C . ALA A 1 303 ? -3.630 -8.022 11.577 1.00 94.50 303 ALA A C 1
ATOM 2155 O O . ALA A 1 303 ? -2.407 -8.030 11.674 1.00 94.50 303 ALA A O 1
ATOM 2156 N N . SER A 1 304 ? -4.261 -8.282 10.436 1.00 92.88 304 SER A N 1
ATOM 2157 C CA . SER A 1 304 ? -3.591 -8.512 9.151 1.00 92.88 304 SER A CA 1
ATOM 2158 C C . SER A 1 304 ? -4.307 -7.750 8.042 1.00 92.88 304 SER A C 1
ATOM 2160 O O . SER A 1 304 ? -5.486 -7.409 8.170 1.00 92.88 304 SER A O 1
ATOM 2162 N N . LEU A 1 305 ? -3.577 -7.470 6.967 1.00 95.62 305 LEU A N 1
ATOM 2163 C CA . LEU A 1 305 ? -4.049 -6.673 5.839 1.00 95.62 305 LEU A CA 1
ATOM 2164 C C . LEU A 1 305 ? -3.733 -7.409 4.541 1.00 95.62 305 LEU A C 1
ATOM 2166 O O . LEU A 1 305 ? -2.582 -7.786 4.336 1.00 95.62 305 LEU A O 1
ATOM 2170 N N . ASP A 1 306 ? -4.714 -7.541 3.652 1.00 89.69 306 ASP A N 1
ATOM 2171 C CA . ASP A 1 306 ? -4.458 -7.843 2.241 1.00 89.69 306 ASP A CA 1
ATOM 2172 C C . ASP A 1 306 ? -4.785 -6.611 1.403 1.00 89.69 306 ASP A C 1
ATOM 2174 O O . ASP A 1 306 ? -5.844 -6.010 1.554 1.00 89.69 306 ASP A O 1
ATOM 2178 N N . LEU A 1 307 ? -3.889 -6.236 0.504 1.00 89.50 307 LEU A N 1
ATOM 2179 C CA . LEU A 1 307 ? -3.979 -5.052 -0.335 1.00 89.50 307 LEU A CA 1
ATOM 2180 C C . LEU A 1 307 ? -4.077 -5.473 -1.789 1.00 89.50 307 LEU A C 1
ATOM 2182 O O . LEU A 1 307 ? -3.296 -6.306 -2.263 1.00 89.50 307 LEU A O 1
ATOM 2186 N N . ASN A 1 308 ? -4.994 -4.832 -2.500 1.00 80.38 308 ASN A N 1
ATOM 2187 C CA . ASN A 1 308 ? -5.005 -4.828 -3.948 1.00 80.38 308 ASN A CA 1
ATOM 2188 C C . ASN A 1 308 ? -4.367 -3.522 -4.423 1.00 80.38 308 ASN A C 1
ATOM 2190 O O . ASN A 1 308 ? -4.842 -2.440 -4.072 1.00 80.38 308 ASN A O 1
ATOM 2194 N N . LEU A 1 309 ? -3.281 -3.621 -5.184 1.00 84.06 309 LEU A N 1
ATOM 2195 C CA . LEU A 1 309 ? -2.518 -2.468 -5.646 1.00 84.06 309 LEU A CA 1
ATOM 2196 C C . LEU A 1 309 ? -2.790 -2.236 -7.133 1.00 84.06 309 LEU A C 1
ATOM 2198 O O . LEU A 1 309 ? -2.989 -3.177 -7.902 1.00 84.06 309 LEU A O 1
ATOM 2202 N N . THR A 1 310 ? -2.798 -0.974 -7.544 1.00 74.81 310 THR A N 1
ATOM 2203 C CA . THR A 1 310 ? -2.985 -0.574 -8.951 1.00 74.81 310 THR A CA 1
ATOM 2204 C C . THR A 1 310 ? -1.730 -0.820 -9.795 1.00 74.81 310 THR A C 1
ATOM 2206 O O . THR A 1 310 ? -1.810 -0.922 -11.019 1.00 74.81 310 THR A O 1
ATOM 2209 N N . GLY A 1 311 ? -0.576 -0.957 -9.137 1.00 70.88 311 GLY A N 1
ATOM 2210 C CA . GLY A 1 311 ? 0.734 -1.198 -9.726 1.00 70.88 311 GLY A CA 1
ATOM 2211 C C . GLY A 1 311 ? 1.778 -1.485 -8.647 1.00 70.88 311 GLY A C 1
ATOM 2212 O O . GLY A 1 311 ? 1.444 -1.835 -7.515 1.00 70.88 311 GLY A O 1
ATOM 2213 N N . ILE A 1 312 ? 3.059 -1.363 -8.997 1.00 74.44 312 ILE A N 1
ATOM 2214 C CA . ILE A 1 312 ? 4.147 -1.498 -8.022 1.00 74.44 312 ILE A CA 1
ATOM 2215 C C . ILE A 1 312 ? 4.359 -0.147 -7.330 1.00 74.44 312 ILE A C 1
ATOM 2217 O O . ILE A 1 312 ? 4.731 0.813 -8.006 1.00 74.44 312 ILE A O 1
ATOM 2221 N N . PRO A 1 313 ? 4.201 -0.064 -6.002 1.00 63.81 313 PRO A N 1
ATOM 2222 C CA . PRO A 1 313 ? 4.080 1.213 -5.307 1.00 63.81 313 PRO A CA 1
ATOM 2223 C C . PRO A 1 313 ? 5.434 1.846 -4.921 1.00 63.81 313 PRO A C 1
ATOM 2225 O O . PRO A 1 313 ? 5.643 2.241 -3.777 1.00 63.81 313 PRO A O 1
ATOM 2228 N N . GLY A 1 314 ? 6.385 1.920 -5.858 1.00 71.19 314 GLY A N 1
ATOM 2229 C CA . GLY A 1 314 ? 7.613 2.717 -5.708 1.00 71.19 314 GLY A CA 1
ATOM 2230 C C . GLY A 1 314 ? 8.395 2.467 -4.413 1.00 71.19 314 GLY A C 1
ATOM 2231 O O . GLY A 1 314 ? 8.901 1.372 -4.202 1.00 71.19 314 GLY A O 1
ATOM 2232 N N . ASP A 1 315 ? 8.533 3.484 -3.561 1.00 73.69 315 ASP A N 1
ATOM 2233 C CA . ASP A 1 315 ? 9.171 3.419 -2.240 1.00 73.69 315 ASP A CA 1
ATOM 2234 C C . ASP A 1 315 ? 8.161 3.455 -1.072 1.00 73.69 315 ASP A C 1
ATOM 2236 O O . ASP A 1 315 ? 8.522 3.752 0.073 1.00 73.69 315 ASP A O 1
ATOM 2240 N N . GLY A 1 316 ? 6.907 3.098 -1.356 1.00 77.12 316 GLY A N 1
ATOM 2241 C CA . GLY A 1 316 ? 5.788 3.145 -0.428 1.00 77.12 316 GLY A CA 1
ATOM 2242 C C . GLY A 1 316 ? 6.014 2.367 0.869 1.00 77.12 316 GLY A C 1
ATOM 2243 O O . GLY A 1 316 ? 6.642 1.298 0.898 1.00 77.12 316 GLY A O 1
ATOM 2244 N N . ARG A 1 317 ? 5.483 2.900 1.973 1.00 86.88 317 ARG A N 1
ATOM 2245 C CA . ARG A 1 317 ? 5.578 2.305 3.314 1.00 86.88 317 ARG A CA 1
ATOM 2246 C C . ARG A 1 317 ? 4.249 2.330 4.045 1.00 86.88 317 ARG A C 1
ATOM 2248 O O . ARG A 1 317 ? 3.490 3.290 3.941 1.00 86.88 317 ARG A O 1
ATOM 2255 N N . ILE A 1 318 ? 4.026 1.282 4.829 1.00 91.12 318 ILE A N 1
ATOM 2256 C CA . ILE A 1 318 ? 2.872 1.132 5.711 1.00 91.12 318 ILE A CA 1
ATOM 2257 C C . ILE A 1 318 ? 3.364 0.947 7.138 1.00 91.12 318 ILE A C 1
ATOM 2259 O O . ILE A 1 318 ? 4.205 0.090 7.391 1.00 91.12 318 ILE A O 1
ATOM 2263 N N . GLU A 1 319 ? 2.809 1.701 8.074 1.00 90.88 319 GLU A N 1
ATOM 2264 C CA . GLU A 1 319 ? 3.024 1.513 9.507 1.00 90.88 319 GLU A CA 1
ATOM 2265 C C . GLU A 1 319 ? 1.703 1.184 10.188 1.00 90.88 319 GLU A C 1
ATOM 2267 O O . GLU A 1 319 ? 0.685 1.815 9.912 1.00 90.88 319 GLU A O 1
ATOM 2272 N N . ILE A 1 320 ? 1.710 0.188 11.074 1.00 92.69 320 ILE A N 1
ATOM 2273 C CA . ILE A 1 320 ? 0.505 -0.252 11.786 1.00 92.69 320 ILE A CA 1
ATOM 2274 C C . ILE A 1 320 ? 0.688 0.014 13.271 1.00 92.69 320 ILE A C 1
ATOM 2276 O O . ILE A 1 320 ? 1.635 -0.472 13.884 1.00 92.69 320 ILE A O 1
ATOM 2280 N N . SER A 1 321 ? -0.242 0.746 13.871 1.00 91.38 321 SER A N 1
ATOM 2281 C CA . SER A 1 321 ? -0.294 0.952 15.319 1.00 91.38 321 SER A CA 1
ATOM 2282 C C . SER A 1 321 ? -1.668 0.598 15.874 1.00 91.38 321 SER A C 1
ATOM 2284 O O . SER A 1 321 ? -2.664 0.609 15.154 1.00 91.38 321 SER A O 1
ATOM 2286 N N . PHE A 1 322 ? -1.708 0.241 17.156 1.00 93.44 322 PHE A N 1
ATOM 2287 C CA . PHE A 1 322 ? -2.926 -0.159 17.850 1.00 93.44 322 PHE A CA 1
ATOM 2288 C C . PHE A 1 322 ? -3.157 0.760 19.037 1.00 93.44 322 PHE A C 1
ATOM 2290 O O . PHE A 1 322 ? -2.223 1.061 19.785 1.00 93.44 322 PHE A O 1
ATOM 2297 N N . ASN A 1 323 ? -4.407 1.152 19.246 1.00 90.44 323 ASN A N 1
ATOM 2298 C CA . ASN A 1 323 ? -4.795 1.987 20.367 1.00 90.44 323 ASN A CA 1
ATOM 2299 C C . ASN A 1 323 ? -6.010 1.383 21.067 1.00 90.44 323 ASN A C 1
ATOM 2301 O O . ASN A 1 323 ? -6.951 0.907 20.442 1.00 90.44 323 ASN A O 1
ATOM 2305 N N . GLU A 1 324 ? -5.991 1.420 22.396 1.00 89.94 324 GLU A N 1
ATOM 2306 C CA . GLU A 1 324 ? -7.113 0.960 23.219 1.00 89.94 324 GLU A CA 1
ATOM 2307 C C . GLU A 1 324 ? -8.342 1.865 23.064 1.00 89.94 324 GLU A C 1
ATOM 2309 O O . GLU A 1 324 ? -9.474 1.410 23.170 1.00 89.94 324 GLU A O 1
ATOM 2314 N N . THR A 1 325 ? -8.119 3.149 22.777 1.00 87.19 325 THR A N 1
ATOM 2315 C CA . THR A 1 325 ? -9.187 4.119 22.528 1.00 87.19 325 THR A CA 1
ATOM 2316 C C . THR A 1 325 ? -8.942 4.841 21.205 1.00 87.19 325 THR A C 1
ATOM 2318 O O . THR A 1 325 ? -7.790 5.183 20.917 1.00 87.19 325 THR A O 1
ATOM 2321 N N . PRO A 1 326 ? -9.995 5.077 20.400 1.00 90.88 326 PRO A N 1
ATOM 2322 C CA . PRO A 1 326 ? -9.892 5.921 19.217 1.00 90.88 326 PRO A CA 1
ATOM 2323 C C . PRO A 1 326 ? -9.496 7.346 19.606 1.00 90.88 326 PRO A C 1
ATOM 2325 O O . PRO A 1 326 ? -9.883 7.847 20.666 1.00 90.88 326 PRO A O 1
ATOM 2328 N N . ASP A 1 327 ? -8.793 8.036 18.711 1.00 89.38 327 ASP A N 1
ATOM 2329 C CA . ASP A 1 327 ? -8.701 9.489 18.801 1.00 89.38 327 ASP A CA 1
ATOM 2330 C C . ASP A 1 327 ? -10.093 10.140 18.597 1.00 89.38 327 ASP A C 1
ATOM 2332 O O . ASP A 1 327 ? -11.013 9.504 18.071 1.00 89.38 327 ASP A O 1
ATOM 2336 N N . PRO A 1 328 ? -10.292 11.409 19.002 1.00 89.06 328 PRO A N 1
ATOM 2337 C CA . PRO A 1 328 ? -11.602 12.056 18.915 1.00 89.06 328 PRO A CA 1
ATOM 2338 C C . PRO A 1 328 ? -12.189 12.149 17.498 1.00 89.06 328 PRO A C 1
ATOM 2340 O O . PRO A 1 328 ? -13.414 12.161 17.349 1.00 89.06 328 PRO A O 1
ATOM 2343 N N . GLY A 1 329 ? -11.337 12.232 16.470 1.00 90.44 329 GLY A N 1
ATOM 2344 C CA . GLY A 1 329 ? -11.762 12.274 15.072 1.00 90.44 329 GLY A CA 1
ATOM 2345 C C . GLY A 1 329 ? -12.326 10.926 14.642 1.00 90.44 329 GLY A C 1
ATOM 2346 O O . GLY A 1 329 ? -13.483 10.854 14.228 1.00 90.44 329 GLY A O 1
ATOM 2347 N N . ALA A 1 330 ? -11.555 9.859 14.856 1.00 91.81 330 ALA A N 1
ATOM 2348 C CA . ALA A 1 330 ? -11.978 8.490 14.578 1.00 91.81 330 ALA A CA 1
ATOM 2349 C C . ALA A 1 330 ? -13.227 8.093 15.381 1.00 91.81 330 ALA A C 1
ATOM 2351 O O . ALA A 1 330 ? -14.162 7.518 14.831 1.00 91.81 330 ALA A O 1
ATOM 2352 N N . ALA A 1 331 ? -13.298 8.464 16.664 1.00 91.38 331 ALA A N 1
ATOM 2353 C CA . ALA A 1 331 ? -14.470 8.205 17.500 1.00 91.38 331 ALA A CA 1
ATOM 2354 C C . ALA A 1 331 ? -15.739 8.841 16.910 1.00 91.38 331 ALA A C 1
ATOM 2356 O O . ALA A 1 331 ? -16.776 8.187 16.800 1.00 91.38 331 ALA A O 1
ATOM 2357 N N . SER A 1 332 ? -15.646 10.107 16.491 1.00 93.06 332 SER A N 1
ATOM 2358 C CA . SER A 1 332 ? -16.765 10.831 15.879 1.00 93.06 332 SER A CA 1
ATOM 2359 C C . SER A 1 332 ? -17.190 10.191 14.556 1.00 93.06 332 SER A C 1
ATOM 2361 O O . SER A 1 332 ? -18.382 9.997 14.327 1.00 93.06 332 SER A O 1
ATOM 2363 N N . ALA A 1 333 ? -16.226 9.811 13.715 1.00 94.31 333 ALA A N 1
ATOM 2364 C CA . ALA A 1 333 ? -16.470 9.121 12.453 1.00 94.31 333 ALA A CA 1
ATOM 2365 C C . ALA A 1 333 ? -17.187 7.775 12.652 1.00 94.31 333 ALA A C 1
ATOM 2367 O O . ALA A 1 333 ? -18.159 7.490 11.957 1.00 94.31 333 ALA A O 1
ATOM 2368 N N . PHE A 1 334 ? -16.782 6.972 13.640 1.00 97.00 334 PHE A N 1
ATOM 2369 C CA . PHE A 1 334 ? -17.446 5.698 13.935 1.00 97.00 334 PHE A CA 1
ATOM 2370 C C . PHE A 1 334 ? -18.887 5.892 14.425 1.00 97.00 334 PHE A C 1
ATOM 2372 O O . PHE A 1 334 ? -19.785 5.147 14.025 1.00 97.00 334 PHE A O 1
ATOM 2379 N N . HIS A 1 335 ? -19.137 6.903 15.262 1.00 94.62 335 HIS A N 1
ATOM 2380 C CA . HIS A 1 335 ? -20.497 7.241 15.689 1.00 94.62 335 HIS A CA 1
ATOM 2381 C C . HIS A 1 335 ? -21.382 7.668 14.513 1.00 94.62 335 HIS A C 1
ATOM 2383 O O . HIS A 1 335 ? -22.538 7.254 14.441 1.00 94.62 335 HIS A O 1
ATOM 2389 N N . LEU A 1 336 ? -20.853 8.461 13.577 1.00 93.06 336 LEU A N 1
ATOM 2390 C CA . LEU A 1 336 ? -21.591 8.854 12.376 1.00 93.06 336 LEU A CA 1
ATOM 2391 C C . LEU A 1 336 ? -21.874 7.644 11.476 1.00 93.06 336 LEU A C 1
ATOM 2393 O O . LEU A 1 336 ? -23.023 7.432 11.101 1.00 93.06 336 LEU A O 1
ATOM 2397 N N . ALA A 1 337 ? -20.866 6.805 11.220 1.00 94.50 337 ALA A N 1
ATOM 2398 C CA . ALA A 1 337 ? -21.003 5.608 10.393 1.00 94.50 337 ALA A CA 1
ATOM 2399 C C . ALA A 1 337 ? -22.056 4.630 10.938 1.00 94.50 337 ALA A C 1
ATOM 2401 O O . ALA A 1 337 ? -22.869 4.111 10.179 1.00 94.50 337 ALA A O 1
ATOM 2402 N N . THR A 1 338 ? -22.075 4.396 12.252 1.00 93.44 338 THR A N 1
ATOM 2403 C CA . THR A 1 338 ? -23.099 3.546 12.889 1.00 93.44 338 THR A CA 1
ATOM 2404 C C . THR A 1 338 ? -24.486 4.183 12.831 1.00 93.44 338 THR A C 1
ATOM 2406 O O . THR A 1 338 ? -25.444 3.513 12.454 1.00 93.44 338 THR A O 1
ATOM 2409 N N . THR A 1 339 ? -24.594 5.491 13.083 1.00 93.31 339 THR A N 1
ATOM 2410 C CA . THR A 1 339 ? -25.878 6.212 13.018 1.00 93.31 339 THR A CA 1
ATOM 2411 C C . THR A 1 339 ? -26.503 6.146 11.622 1.00 93.31 339 THR A C 1
ATOM 2413 O O . THR A 1 339 ? -27.708 5.946 11.502 1.00 93.31 339 THR A O 1
ATOM 2416 N N . GLU A 1 340 ? -25.704 6.278 10.558 1.00 92.75 340 GLU A N 1
ATOM 2417 C CA . GLU A 1 340 ? -26.189 6.146 9.173 1.00 92.75 340 GLU A CA 1
ATOM 2418 C C . GLU A 1 340 ? -26.685 4.733 8.829 1.00 92.75 340 GLU A C 1
ATOM 2420 O O . GLU A 1 340 ? -27.438 4.566 7.871 1.00 92.75 340 GLU A O 1
ATOM 2425 N N . ASN A 1 341 ? -26.299 3.732 9.622 1.00 91.69 341 ASN A N 1
ATOM 2426 C CA . ASN A 1 341 ? -26.753 2.348 9.508 1.00 91.69 341 ASN A CA 1
ATOM 2427 C C . ASN A 1 341 ? -27.876 2.004 10.507 1.00 91.69 341 ASN A C 1
ATOM 2429 O O . ASN A 1 341 ? -28.166 0.827 10.704 1.00 91.69 341 ASN A O 1
ATOM 2433 N N . ASP A 1 342 ? -28.514 3.005 11.131 1.00 94.19 342 ASP A N 1
ATOM 2434 C CA . ASP A 1 342 ? -29.531 2.826 12.181 1.00 94.19 342 ASP A CA 1
ATOM 2435 C C . ASP A 1 342 ? -29.014 2.008 13.391 1.00 94.19 342 ASP A C 1
ATOM 2437 O O . ASP A 1 342 ? -29.756 1.273 14.052 1.00 94.19 342 ASP A O 1
ATOM 2441 N N . GLU A 1 343 ? -27.723 2.144 13.696 1.00 95.12 343 GLU A N 1
ATOM 2442 C CA . GLU A 1 343 ? -27.009 1.446 14.764 1.00 95.12 343 GLU A CA 1
ATOM 2443 C C . GLU A 1 343 ? -26.424 2.435 15.791 1.00 95.12 343 GLU A C 1
ATOM 2445 O O . GLU A 1 343 ? -26.118 3.588 15.489 1.00 95.12 343 GLU A O 1
ATOM 2450 N N . GLU A 1 344 ? -26.225 1.973 17.026 1.00 95.25 344 GLU A N 1
ATOM 2451 C CA . GLU A 1 344 ? -25.526 2.701 18.089 1.00 95.25 344 GLU A CA 1
ATOM 2452 C C . GLU A 1 344 ? -24.344 1.878 18.610 1.00 95.25 344 GLU A C 1
ATOM 2454 O O . GLU A 1 344 ? -24.462 0.670 18.834 1.00 95.25 344 GLU A O 1
ATOM 2459 N N . ILE A 1 345 ? -23.206 2.537 18.848 1.00 96.19 345 ILE A N 1
ATOM 2460 C CA . ILE A 1 345 ? -22.017 1.898 19.427 1.00 96.19 345 ILE A CA 1
ATOM 2461 C C . ILE A 1 345 ? -22.283 1.541 20.893 1.00 96.19 345 ILE A C 1
ATOM 2463 O O . ILE A 1 345 ? -22.510 2.417 21.726 1.00 96.19 345 ILE A O 1
ATOM 2467 N N . VAL A 1 346 ? -22.169 0.253 21.213 1.00 96.31 346 VAL A N 1
ATOM 2468 C CA . VAL A 1 346 ? -22.205 -0.272 22.585 1.00 96.31 346 VAL A CA 1
ATOM 2469 C C . VAL A 1 346 ? -20.818 -0.201 23.216 1.00 96.31 346 VAL A C 1
ATOM 2471 O O . VAL A 1 346 ? -20.672 0.181 24.375 1.00 96.31 346 VAL A O 1
ATOM 2474 N N . SER A 1 347 ? -19.793 -0.595 22.460 1.00 96.00 347 SER A N 1
ATOM 2475 C CA . SER A 1 347 ? -18.416 -0.689 22.940 1.00 96.00 347 SER A CA 1
ATOM 2476 C C . SER A 1 347 ? -17.441 -0.704 21.770 1.00 96.00 347 SER A C 1
ATOM 2478 O O . SER A 1 347 ? -17.758 -1.221 20.700 1.00 96.00 347 SER A O 1
ATOM 2480 N N . ILE A 1 348 ? -16.245 -0.161 21.976 1.00 96.38 348 ILE A N 1
ATOM 2481 C CA . ILE A 1 348 ? -15.137 -0.227 21.020 1.00 96.38 348 ILE A CA 1
ATOM 2482 C C . ILE A 1 348 ? -14.070 -1.107 21.663 1.00 96.38 348 ILE A C 1
ATOM 2484 O O . ILE A 1 348 ? -13.617 -0.802 22.764 1.00 96.38 348 ILE A O 1
ATOM 2488 N N . ALA A 1 349 ? -13.692 -2.201 21.001 1.00 95.75 349 ALA A N 1
ATOM 2489 C CA . ALA A 1 349 ? -12.688 -3.122 21.524 1.00 95.75 349 ALA A CA 1
ATOM 2490 C C . ALA A 1 349 ? -11.294 -2.485 21.478 1.00 95.75 349 ALA A C 1
ATOM 2492 O O . ALA A 1 349 ? -10.587 -2.442 22.481 1.00 95.75 349 ALA A O 1
ATOM 2493 N N . TYR A 1 350 ? -10.902 -2.007 20.297 1.00 96.62 350 TYR A N 1
ATOM 2494 C CA . TYR A 1 350 ? -9.663 -1.277 20.046 1.00 96.62 350 TYR A CA 1
ATOM 2495 C C . TYR A 1 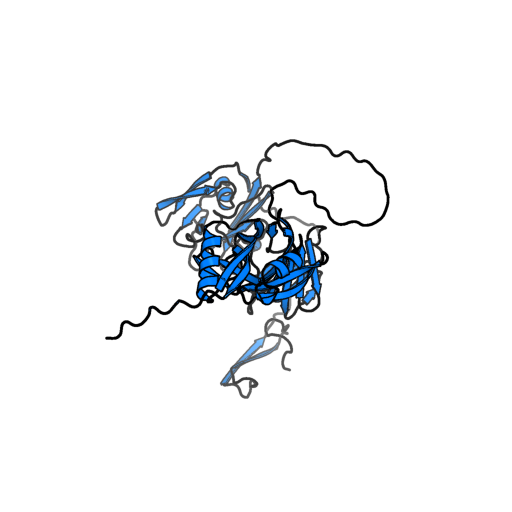350 ? -9.695 -0.673 18.635 1.00 96.62 350 TYR A C 1
ATOM 2497 O O . TYR A 1 350 ? -10.541 -1.025 17.804 1.00 96.62 350 TYR A O 1
ATOM 2505 N N . THR A 1 351 ? -8.746 0.213 18.348 1.00 96.50 351 THR A N 1
ATOM 2506 C CA . THR A 1 351 ? -8.495 0.731 17.004 1.00 96.50 351 THR A CA 1
ATOM 2507 C C . THR A 1 351 ? -7.144 0.295 16.465 1.00 96.50 351 THR A C 1
ATOM 2509 O O . THR A 1 351 ? -6.189 0.058 17.207 1.00 96.50 351 THR A O 1
ATOM 2512 N N . MET A 1 352 ? -7.080 0.195 15.144 1.00 96.38 352 MET A N 1
ATOM 2513 C CA . MET A 1 352 ? -5.865 0.016 14.373 1.00 96.38 352 MET A CA 1
ATOM 2514 C C . MET A 1 352 ? -5.707 1.211 13.435 1.00 96.38 352 MET A C 1
ATOM 2516 O O . MET A 1 352 ? -6.565 1.463 12.592 1.00 96.38 352 MET A O 1
ATOM 2520 N N . THR A 1 353 ? -4.591 1.914 13.557 1.00 95.38 353 THR A N 1
ATOM 2521 C CA . THR A 1 353 ? -4.221 3.021 12.676 1.00 95.38 353 THR A CA 1
ATOM 2522 C C . THR A 1 353 ? -3.189 2.532 11.679 1.00 95.38 353 THR A C 1
ATOM 2524 O O . THR A 1 353 ? -2.133 2.031 12.078 1.00 95.38 353 THR A O 1
ATOM 2527 N N . VAL A 1 354 ? -3.492 2.692 10.391 1.00 95.62 354 VAL A N 1
ATOM 2528 C CA . VAL A 1 354 ? -2.590 2.333 9.299 1.00 95.62 354 VAL A CA 1
ATOM 2529 C C . VAL A 1 354 ? -2.080 3.604 8.625 1.00 95.62 354 VAL A C 1
ATOM 2531 O O . VAL A 1 354 ? -2.794 4.234 7.848 1.00 95.62 354 VAL A O 1
ATOM 2534 N N . THR A 1 355 ? -0.838 3.979 8.923 1.00 91.75 355 THR A N 1
ATOM 2535 C CA . THR A 1 355 ? -0.182 5.155 8.340 1.00 91.75 355 THR A CA 1
ATOM 2536 C C . THR A 1 355 ? 0.488 4.781 7.027 1.00 91.75 355 THR A C 1
ATOM 2538 O O . THR A 1 355 ? 1.156 3.751 6.923 1.00 91.75 355 THR A O 1
ATOM 2541 N N . ARG A 1 356 ? 0.324 5.642 6.025 1.00 91.31 356 ARG A N 1
ATOM 2542 C CA . ARG A 1 356 ? 0.893 5.511 4.684 1.00 91.31 356 ARG A CA 1
ATOM 2543 C C . ARG A 1 356 ? 1.974 6.569 4.467 1.00 91.31 356 ARG A C 1
ATOM 2545 O O . ARG A 1 356 ? 1.771 7.728 4.816 1.00 91.31 356 ARG A O 1
ATOM 2552 N N . THR A 1 357 ? 3.080 6.185 3.837 1.00 84.88 357 THR A N 1
ATOM 2553 C CA . THR A 1 357 ? 4.107 7.110 3.331 1.00 84.88 357 THR A CA 1
ATOM 2554 C C . THR A 1 357 ? 4.370 6.779 1.871 1.00 84.88 357 THR A C 1
ATOM 2556 O O . THR A 1 357 ? 4.615 5.613 1.565 1.00 84.88 357 THR A O 1
ATOM 2559 N N . ASN A 1 358 ? 4.328 7.785 0.993 1.00 79.38 358 ASN A N 1
ATOM 2560 C CA . ASN A 1 358 ? 4.461 7.632 -0.465 1.00 79.38 358 ASN A CA 1
ATOM 2561 C C . ASN A 1 358 ? 3.487 6.588 -1.044 1.00 79.38 358 ASN A C 1
ATOM 2563 O O . ASN A 1 358 ? 3.862 5.762 -1.870 1.00 79.38 358 ASN A O 1
ATOM 2567 N N . LEU A 1 359 ? 2.255 6.583 -0.529 1.00 82.69 359 LEU A N 1
ATOM 2568 C CA . LEU A 1 359 ? 1.161 5.717 -0.958 1.00 82.69 359 LEU A CA 1
ATOM 2569 C C . LEU A 1 359 ? -0.142 6.501 -0.877 1.00 82.69 359 LEU A C 1
ATOM 2571 O O . LEU A 1 359 ? -0.470 7.015 0.197 1.00 82.69 359 LEU A O 1
ATOM 2575 N N . GLU A 1 360 ? -0.921 6.498 -1.949 1.00 85.88 360 GLU A N 1
ATOM 2576 C CA . GLU A 1 360 ? -2.231 7.137 -1.988 1.00 85.88 360 GLU A CA 1
ATOM 2577 C C . GLU A 1 360 ? -3.359 6.131 -2.274 1.00 85.88 360 GLU A C 1
ATOM 2579 O O . GLU A 1 360 ? -3.228 5.191 -3.066 1.00 85.88 360 GLU A O 1
ATOM 2584 N N . ASN A 1 361 ? -4.490 6.295 -1.582 1.00 85.00 361 ASN A N 1
ATOM 2585 C CA . ASN A 1 361 ? -5.660 5.447 -1.806 1.00 85.00 361 ASN A CA 1
ATOM 2586 C C . ASN A 1 361 ? -6.300 5.821 -3.150 1.00 85.00 361 ASN A C 1
ATOM 2588 O O . ASN A 1 361 ? -6.427 6.993 -3.489 1.00 85.00 361 ASN A O 1
ATOM 2592 N N . GLY A 1 362 ? -6.718 4.824 -3.926 1.00 77.88 362 GLY A N 1
ATOM 2593 C CA . GLY A 1 362 ? -7.261 5.006 -5.272 1.00 77.88 362 GLY A CA 1
ATOM 2594 C C . GLY A 1 362 ? -6.205 5.220 -6.363 1.00 77.88 362 GLY A C 1
ATOM 2595 O O . GLY A 1 362 ? -6.464 4.848 -7.506 1.00 77.88 362 GLY A O 1
ATOM 2596 N N . GLU A 1 363 ? -5.024 5.748 -6.027 1.00 81.00 363 GLU A N 1
ATOM 2597 C CA . GLU A 1 363 ? -3.896 5.877 -6.960 1.00 81.00 363 GLU A CA 1
ATOM 2598 C C . GLU A 1 363 ? -2.966 4.666 -6.898 1.00 81.00 363 GLU A C 1
ATOM 2600 O O . GLU A 1 363 ? -2.779 4.020 -7.925 1.00 81.00 363 GLU A O 1
ATOM 2605 N N . ASP A 1 364 ? -2.459 4.307 -5.714 1.00 82.19 364 ASP A N 1
ATOM 2606 C CA . ASP A 1 364 ? -1.575 3.149 -5.499 1.00 82.19 364 ASP A CA 1
ATOM 2607 C C . ASP A 1 364 ? -2.332 1.945 -4.925 1.00 82.19 364 ASP A C 1
ATOM 2609 O O . ASP A 1 364 ? -2.053 0.786 -5.249 1.00 82.19 364 ASP A O 1
ATOM 2613 N N . ILE A 1 365 ? -3.307 2.213 -4.051 1.00 84.44 365 ILE A N 1
ATOM 2614 C CA . ILE A 1 365 ? -4.085 1.194 -3.338 1.00 84.44 365 ILE A CA 1
ATOM 2615 C C . ILE A 1 365 ? -5.508 1.186 -3.890 1.00 84.44 365 ILE A C 1
ATOM 2617 O O . ILE A 1 365 ? -6.304 2.073 -3.593 1.00 84.44 365 ILE A O 1
ATOM 2621 N N . ALA A 1 366 ? -5.854 0.152 -4.656 1.00 79.06 366 ALA A N 1
ATOM 2622 C CA . ALA A 1 366 ? -7.198 -0.022 -5.209 1.00 79.06 366 ALA A CA 1
ATOM 2623 C C . ALA A 1 366 ? -8.230 -0.440 -4.146 1.00 79.06 366 ALA A C 1
ATOM 2625 O O . ALA A 1 366 ? -9.429 -0.262 -4.339 1.00 79.06 366 ALA A O 1
ATOM 2626 N N . GLY A 1 367 ? -7.773 -1.046 -3.050 1.00 81.88 367 GLY A N 1
ATOM 2627 C CA . GLY A 1 367 ? -8.609 -1.459 -1.929 1.00 81.88 367 GLY A CA 1
ATOM 2628 C C . GLY A 1 367 ? -7.856 -2.376 -0.971 1.00 81.88 367 GLY A C 1
ATOM 2629 O O . GLY A 1 367 ? -6.763 -2.858 -1.277 1.00 81.88 367 GLY A O 1
ATOM 2630 N N . ALA A 1 368 ? -8.450 -2.627 0.191 1.00 92.38 368 ALA A N 1
ATOM 2631 C CA . ALA A 1 368 ? -7.866 -3.475 1.220 1.00 92.38 368 ALA A CA 1
ATOM 2632 C C . ALA A 1 368 ? -8.905 -4.407 1.854 1.00 92.38 368 ALA A C 1
ATOM 2634 O O . ALA A 1 368 ? -10.087 -4.084 1.942 1.00 92.38 368 ALA A O 1
ATOM 2635 N N . VAL A 1 369 ? -8.450 -5.559 2.333 1.00 93.56 369 VAL A N 1
ATOM 2636 C CA . VAL A 1 369 ? -9.193 -6.451 3.222 1.00 93.56 369 VAL A CA 1
ATOM 2637 C C . VAL A 1 369 ? -8.522 -6.399 4.582 1.00 93.56 369 VAL A C 1
ATOM 2639 O O . VAL A 1 369 ? -7.327 -6.664 4.718 1.00 93.56 369 VAL A O 1
ATOM 2642 N N . ILE A 1 370 ? -9.308 -6.040 5.587 1.00 97.31 370 ILE A N 1
ATOM 2643 C CA . ILE A 1 370 ? -8.860 -5.797 6.949 1.00 97.31 370 ILE A CA 1
ATOM 2644 C C . ILE A 1 370 ? -9.285 -6.978 7.802 1.00 97.31 370 ILE A C 1
ATOM 2646 O O . ILE A 1 370 ? -10.463 -7.326 7.807 1.00 97.31 370 ILE A O 1
ATOM 2650 N N . ARG A 1 371 ? -8.359 -7.587 8.543 1.00 96.88 371 ARG A N 1
ATOM 2651 C CA . ARG A 1 371 ? -8.691 -8.632 9.517 1.00 96.88 371 ARG A CA 1
ATOM 2652 C C . ARG A 1 371 ? -8.232 -8.230 10.898 1.00 96.88 371 ARG A C 1
ATOM 2654 O O . ARG A 1 371 ? -7.059 -7.928 11.082 1.00 96.88 371 ARG A O 1
ATOM 2661 N N . MET A 1 372 ? -9.146 -8.257 11.856 1.00 98.00 372 MET A N 1
ATOM 2662 C CA . MET A 1 372 ? -8.924 -7.857 13.245 1.00 98.00 372 MET A CA 1
ATOM 2663 C C . MET A 1 372 ? -9.456 -8.949 14.169 1.00 98.00 372 MET A C 1
ATOM 2665 O O . MET A 1 372 ? -10.482 -9.562 13.870 1.00 98.00 372 MET A O 1
ATOM 2669 N N . THR A 1 373 ? -8.764 -9.219 15.275 1.00 97.75 373 THR A N 1
ATOM 2670 C CA . THR A 1 373 ? -9.157 -10.286 16.200 1.00 97.75 373 THR A CA 1
ATOM 2671 C C . THR A 1 373 ? -9.643 -9.766 17.536 1.00 97.75 373 THR A C 1
ATOM 2673 O O . THR A 1 373 ? -9.031 -8.874 18.113 1.00 97.75 373 THR A O 1
ATOM 2676 N N . VAL A 1 374 ? -10.645 -10.423 18.103 1.00 96.69 374 VAL A N 1
ATOM 2677 C CA . VAL A 1 374 ? -11.143 -10.119 19.447 1.00 96.69 374 VAL A CA 1
ATOM 2678 C C . VAL A 1 374 ? -11.497 -11.395 20.196 1.00 96.69 374 VAL A C 1
ATOM 2680 O O . VAL A 1 374 ? -11.817 -12.419 19.588 1.00 96.69 374 VAL A O 1
ATOM 2683 N N . SER A 1 375 ? -11.414 -11.356 21.525 1.00 95.88 375 SER A N 1
ATOM 2684 C CA . SER A 1 375 ? -11.710 -12.529 22.345 1.00 95.88 375 SER A CA 1
ATOM 2685 C C . SER A 1 375 ? -13.178 -12.969 22.193 1.00 95.88 375 SER A C 1
ATOM 2687 O O . SER A 1 375 ? -14.068 -12.115 22.112 1.00 95.88 375 SER A O 1
ATOM 2689 N N . PRO A 1 376 ? -13.472 -14.286 22.199 1.00 95.56 376 PRO A N 1
ATOM 2690 C CA . PRO A 1 376 ? -14.850 -14.777 22.157 1.00 95.56 376 PRO A CA 1
ATOM 2691 C C . PRO A 1 376 ? -15.691 -14.252 23.326 1.00 95.56 376 PRO A C 1
ATOM 2693 O O . PRO A 1 376 ? -16.847 -13.892 23.131 1.00 95.56 376 PRO A O 1
ATOM 2696 N N . THR A 1 377 ? -15.091 -14.138 24.517 1.00 95.12 377 THR A N 1
ATOM 2697 C CA . THR A 1 377 ? -15.747 -13.608 25.721 1.00 95.12 377 THR A CA 1
ATOM 2698 C C . THR A 1 377 ? -16.263 -12.191 25.506 1.00 95.12 377 THR A C 1
ATOM 2700 O O . THR A 1 377 ? -17.421 -11.915 25.801 1.00 95.12 377 THR A O 1
ATOM 2703 N N . TRP A 1 378 ? -15.439 -11.302 24.942 1.00 96.19 378 TRP A N 1
ATOM 2704 C CA . TRP A 1 378 ? -15.871 -9.934 24.660 1.00 96.19 378 TRP A CA 1
ATOM 2705 C C . TRP A 1 378 ? -17.030 -9.917 23.662 1.00 96.19 378 TRP A C 1
ATOM 2707 O O . TRP A 1 378 ? -17.997 -9.190 23.858 1.00 96.19 378 TRP A O 1
ATOM 2717 N N . VAL A 1 379 ? -16.981 -10.755 22.625 1.00 96.56 379 VAL A N 1
ATOM 2718 C CA . VAL A 1 379 ? -18.056 -10.835 21.625 1.00 96.56 379 VAL A CA 1
ATOM 2719 C C . VAL A 1 379 ? -19.370 -11.299 22.255 1.00 96.56 379 VAL A C 1
ATOM 2721 O O . VAL A 1 379 ? -20.412 -10.701 21.998 1.00 96.56 379 VAL A O 1
ATOM 2724 N N . GLU A 1 380 ? -19.342 -12.320 23.112 1.00 96.12 380 GLU A N 1
ATOM 2725 C CA . GLU A 1 380 ? -20.528 -12.799 23.834 1.00 96.12 380 GLU A CA 1
ATOM 2726 C C . GLU A 1 380 ? -21.111 -11.734 24.775 1.00 96.12 380 GLU A C 1
ATOM 2728 O O . GLU A 1 380 ? -22.328 -11.542 24.812 1.00 96.12 380 GLU A O 1
ATOM 2733 N N . GLU A 1 381 ? -20.255 -11.004 25.492 1.00 96.44 381 GLU A N 1
ATOM 2734 C CA . GLU A 1 381 ? -20.661 -9.922 26.399 1.00 96.44 381 GLU A CA 1
ATOM 2735 C C . GLU A 1 381 ? -21.290 -8.725 25.669 1.00 96.44 381 GLU A C 1
ATOM 2737 O O . GLU A 1 381 ? -22.085 -7.996 26.264 1.00 96.44 381 GLU A O 1
ATOM 2742 N N . HIS A 1 382 ? -20.981 -8.541 24.382 1.00 96.00 382 HIS A N 1
ATOM 2743 C CA . HIS A 1 382 ? -21.378 -7.368 23.598 1.00 96.00 382 HIS A CA 1
ATOM 2744 C C . HIS A 1 382 ? -22.383 -7.673 22.476 1.00 96.00 382 HIS A C 1
ATOM 2746 O O . HIS A 1 382 ? -22.450 -6.950 21.486 1.00 96.00 382 HIS A O 1
ATOM 2752 N N . GLY A 1 383 ? -23.209 -8.711 22.643 1.00 94.50 383 GLY A N 1
ATOM 2753 C CA . GLY A 1 383 ? -24.344 -8.985 21.748 1.00 94.50 383 GLY A CA 1
ATOM 2754 C C . GLY A 1 383 ? -24.102 -10.076 20.703 1.00 94.50 383 GLY A C 1
ATOM 2755 O O . GLY A 1 383 ? -24.979 -10.339 19.882 1.00 94.50 383 GLY A O 1
ATOM 2756 N N . GLY A 1 384 ? -22.962 -10.763 20.768 1.00 96.38 384 GLY A N 1
ATOM 2757 C CA . GLY A 1 384 ? -22.616 -11.868 19.882 1.00 96.38 384 GLY A CA 1
ATOM 2758 C C . GLY A 1 384 ? -21.993 -11.419 18.559 1.00 96.38 384 GLY A C 1
ATOM 2759 O O . GLY A 1 384 ? -21.752 -10.243 18.311 1.00 96.38 384 GLY A O 1
ATOM 2760 N N . VAL A 1 385 ? -21.713 -12.395 17.693 1.00 95.62 385 VAL A N 1
ATOM 2761 C CA . VAL A 1 385 ? -20.975 -12.197 16.430 1.00 95.62 385 VAL A CA 1
ATOM 2762 C C . VAL A 1 385 ? -21.670 -11.185 15.513 1.00 95.62 385 VAL A C 1
ATOM 2764 O O . VAL A 1 385 ? -20.998 -10.353 14.909 1.00 95.62 385 VAL A O 1
ATOM 2767 N N . ASP A 1 386 ? -23.003 -11.211 15.457 1.00 95.50 386 ASP A N 1
ATOM 2768 C CA . ASP A 1 386 ? -23.806 -10.336 14.593 1.00 95.50 386 ASP A CA 1
ATOM 2769 C C . ASP A 1 386 ? -23.809 -8.868 15.049 1.00 95.50 386 ASP A C 1
ATOM 2771 O O . ASP A 1 386 ? -24.202 -7.991 14.280 1.00 95.50 386 ASP A O 1
ATOM 2775 N N . ALA A 1 387 ? -23.367 -8.586 16.278 1.00 97.19 387 ALA A N 1
ATOM 2776 C CA . ALA A 1 387 ? -23.224 -7.233 16.804 1.00 97.19 387 ALA A CA 1
ATOM 2777 C C . ALA A 1 387 ? -21.863 -6.608 16.465 1.00 97.19 387 ALA A C 1
ATOM 2779 O O . ALA A 1 387 ? -21.671 -5.419 16.684 1.00 97.19 387 ALA A O 1
ATOM 2780 N N . VAL A 1 388 ? -20.900 -7.372 15.944 1.00 98.31 388 VAL A N 1
ATOM 2781 C CA . VAL A 1 388 ? -19.549 -6.857 15.688 1.00 98.31 388 VAL A CA 1
ATOM 2782 C C . VAL A 1 388 ? -19.473 -6.193 14.313 1.00 98.31 388 VAL A C 1
ATOM 2784 O O . VAL A 1 388 ? -19.975 -6.718 13.316 1.00 98.31 388 VAL A O 1
ATOM 2787 N N . ARG A 1 389 ? -18.825 -5.029 14.252 1.00 98.19 389 ARG A N 1
ATOM 2788 C CA . ARG A 1 389 ? -18.547 -4.267 13.030 1.00 98.19 389 ARG A CA 1
ATOM 2789 C C . ARG A 1 389 ? -17.085 -3.843 12.993 1.00 98.19 389 ARG A C 1
ATOM 2791 O O . ARG A 1 389 ? -16.472 -3.602 14.035 1.00 98.19 389 ARG A O 1
ATOM 2798 N N . ILE A 1 390 ? -16.557 -3.688 11.784 1.00 98.50 390 ILE A N 1
ATOM 2799 C CA . ILE A 1 390 ? -15.340 -2.924 11.524 1.00 98.50 390 ILE A CA 1
ATOM 2800 C C . ILE A 1 390 ? -15.763 -1.594 10.903 1.00 98.50 390 ILE A C 1
ATOM 2802 O O . ILE A 1 390 ? -16.377 -1.570 9.840 1.00 98.50 390 ILE A O 1
ATOM 2806 N N . ALA A 1 391 ? -15.442 -0.492 11.570 1.00 97.94 391 ALA A N 1
ATOM 2807 C CA . ALA A 1 391 ? -15.669 0.856 11.063 1.00 97.94 391 ALA A CA 1
ATOM 2808 C C . ALA A 1 391 ? -14.365 1.443 10.517 1.00 97.94 391 ALA A C 1
ATOM 2810 O O . ALA A 1 391 ? -13.297 1.198 11.079 1.00 97.94 391 ALA A O 1
ATOM 2811 N N . ARG A 1 392 ? -14.446 2.239 9.452 1.00 97.81 392 ARG A N 1
ATOM 2812 C CA . ARG A 1 392 ? -13.325 2.992 8.881 1.00 97.81 392 ARG A CA 1
ATOM 2813 C C . ARG A 1 392 ? -13.566 4.490 9.032 1.00 97.81 392 ARG A C 1
ATOM 2815 O O . ARG A 1 392 ? -14.679 4.974 8.839 1.00 97.81 392 ARG A O 1
ATOM 2822 N N . SER A 1 393 ? -12.499 5.208 9.357 1.00 95.19 393 SER A N 1
ATOM 2823 C CA . SER A 1 393 ? -12.441 6.666 9.415 1.00 95.19 393 SER A CA 1
ATOM 2824 C C . SER A 1 393 ? -11.294 7.135 8.534 1.00 95.19 393 SER A C 1
ATOM 2826 O O . SER A 1 393 ? -10.143 6.910 8.894 1.00 95.19 393 SER A O 1
ATOM 2828 N N . ALA A 1 394 ? -11.614 7.770 7.409 1.00 88.56 394 ALA A N 1
ATOM 2829 C CA . ALA A 1 394 ? -10.665 8.286 6.432 1.00 88.56 394 ALA A CA 1
ATOM 2830 C C . ALA A 1 394 ? -10.142 9.684 6.787 1.00 88.56 394 ALA A C 1
ATOM 2832 O O . ALA A 1 394 ? -10.826 10.490 7.418 1.00 88.56 394 ALA A O 1
ATOM 2833 N N . GLU A 1 395 ? -8.941 10.000 6.313 1.00 84.81 395 GLU A N 1
ATOM 2834 C CA . GLU A 1 395 ? -8.278 11.291 6.514 1.00 84.81 395 GLU A CA 1
ATOM 2835 C C . GLU A 1 395 ? -8.983 12.445 5.777 1.00 84.81 395 GLU A C 1
ATOM 2837 O O . GLU A 1 395 ? -8.870 13.600 6.185 1.00 84.81 395 GLU A O 1
ATOM 2842 N N . ASP A 1 396 ? -9.746 12.137 4.723 1.00 83.06 396 ASP A N 1
ATOM 2843 C CA . ASP A 1 396 ? -10.586 13.090 3.984 1.00 83.06 396 ASP A CA 1
ATOM 2844 C C . ASP A 1 396 ? -11.945 13.369 4.663 1.00 83.06 396 ASP A C 1
ATOM 2846 O O . ASP A 1 396 ? -12.741 14.168 4.166 1.00 83.06 396 ASP A O 1
ATOM 2850 N N . GLY A 1 397 ? -12.201 12.737 5.814 1.00 86.00 397 GLY A N 1
ATOM 2851 C CA . GLY A 1 397 ? -13.441 12.849 6.578 1.00 86.00 397 GLY A CA 1
ATOM 2852 C C . GLY A 1 397 ? -14.525 11.845 6.182 1.00 86.00 397 GLY A C 1
ATOM 2853 O O . GLY A 1 397 ? -15.584 11.840 6.810 1.00 86.00 397 GLY A O 1
ATOM 2854 N N . THR A 1 398 ? -14.284 10.991 5.184 1.00 89.31 398 THR A N 1
ATOM 2855 C CA . THR A 1 398 ? -15.183 9.883 4.843 1.00 89.31 398 THR A CA 1
ATOM 2856 C C . THR A 1 398 ? -15.201 8.854 5.971 1.00 89.31 398 THR A C 1
ATOM 2858 O O . THR A 1 398 ? -14.170 8.531 6.560 1.00 89.31 398 THR A O 1
ATOM 2861 N N . TYR A 1 399 ? -16.368 8.296 6.264 1.00 91.88 399 TYR A N 1
ATOM 2862 C CA . TYR A 1 399 ? -16.537 7.251 7.265 1.00 91.88 399 TYR A CA 1
ATOM 2863 C C . TYR A 1 399 ? -17.479 6.174 6.741 1.00 91.88 399 TYR A C 1
ATOM 2865 O O . TYR A 1 399 ? -18.369 6.453 5.943 1.00 91.88 399 TYR A O 1
ATOM 2873 N N . GLU A 1 400 ? -17.260 4.932 7.160 1.00 94.88 400 GLU A N 1
ATOM 2874 C CA . GLU A 1 400 ? -18.041 3.794 6.676 1.00 94.88 400 GLU A CA 1
ATOM 2875 C C . GLU A 1 400 ? -18.028 2.634 7.675 1.00 94.88 400 GLU A C 1
ATOM 2877 O O . GLU A 1 400 ? -17.052 2.417 8.398 1.00 94.88 400 GLU A O 1
ATOM 2882 N N . ILE A 1 401 ? -19.118 1.869 7.696 1.00 96.69 401 ILE A N 1
ATOM 2883 C CA . ILE A 1 401 ? -19.138 0.523 8.268 1.00 96.69 401 ILE A CA 1
ATOM 2884 C C . ILE A 1 401 ? -18.771 -0.443 7.147 1.00 96.69 401 ILE A C 1
ATOM 2886 O O . ILE A 1 401 ? -19.448 -0.493 6.121 1.00 96.69 401 ILE A O 1
ATOM 2890 N N . LEU A 1 402 ? -17.690 -1.197 7.332 1.00 96.00 402 LEU A N 1
ATOM 2891 C CA . LEU A 1 402 ? -17.246 -2.180 6.351 1.00 96.00 402 LEU A CA 1
ATOM 2892 C C . LEU A 1 402 ? -18.176 -3.394 6.366 1.00 96.00 402 LEU A C 1
ATOM 2894 O O . LEU A 1 402 ? -18.691 -3.772 7.423 1.00 96.00 402 LEU A O 1
ATOM 2898 N N . ASP A 1 403 ? -18.317 -4.056 5.214 1.00 91.88 403 ASP A N 1
ATOM 2899 C CA . ASP A 1 403 ? -18.985 -5.361 5.114 1.00 91.88 403 ASP A CA 1
ATOM 2900 C C . ASP A 1 403 ? -18.222 -6.382 5.971 1.00 91.88 403 ASP A C 1
ATOM 2902 O O . ASP A 1 403 ? -17.179 -6.906 5.567 1.00 91.88 403 ASP A O 1
ATOM 2906 N N . THR A 1 404 ? -18.695 -6.561 7.206 1.00 95.50 404 THR A N 1
ATOM 2907 C CA . THR A 1 404 ? -17.980 -7.252 8.278 1.00 95.50 404 THR A CA 1
ATOM 2908 C C . THR A 1 404 ? -18.515 -8.663 8.430 1.00 95.50 404 THR A C 1
ATOM 2910 O O . THR A 1 404 ? -19.710 -8.872 8.639 1.00 95.50 404 THR A O 1
ATOM 2913 N N . ARG A 1 405 ? -17.617 -9.648 8.412 1.00 94.75 405 ARG A N 1
ATOM 2914 C CA . ARG A 1 405 ? -17.961 -11.056 8.625 1.00 94.75 405 ARG A CA 1
ATOM 2915 C C . ARG A 1 405 ? -16.982 -11.757 9.551 1.00 94.75 405 ARG A C 1
ATOM 2917 O O . ARG A 1 405 ? -15.801 -11.423 9.601 1.00 94.75 405 ARG A O 1
ATOM 2924 N N . LEU A 1 406 ? -17.456 -12.799 10.229 1.00 95.25 406 LEU A N 1
ATOM 2925 C CA . LEU A 1 406 ? -16.582 -13.725 10.941 1.00 95.25 406 LEU A CA 1
ATOM 2926 C C . LEU A 1 406 ? -15.827 -14.597 9.927 1.00 95.25 406 LEU A C 1
ATOM 2928 O O . LEU A 1 406 ? -16.436 -15.357 9.174 1.00 95.25 406 LEU A O 1
ATOM 2932 N N . ALA A 1 407 ? -14.501 -14.498 9.922 1.00 90.19 407 ALA A N 1
ATOM 2933 C CA . ALA A 1 407 ? -13.622 -15.227 9.011 1.00 90.19 407 ALA A CA 1
ATOM 2934 C C . ALA A 1 407 ? -13.007 -16.488 9.638 1.00 90.19 407 ALA A C 1
ATOM 2936 O O . ALA A 1 407 ? -12.582 -17.387 8.913 1.00 90.19 407 ALA A O 1
ATOM 2937 N N . GLY A 1 408 ? -12.961 -16.585 10.971 1.00 93.69 408 GLY A N 1
ATOM 2938 C CA . GLY A 1 408 ? -12.437 -17.764 11.658 1.00 93.69 408 GLY A CA 1
ATOM 2939 C C . GLY A 1 408 ? -11.946 -17.481 13.072 1.00 93.69 408 GLY A C 1
ATOM 2940 O O . GLY A 1 408 ? -12.467 -16.607 13.763 1.00 93.69 408 GLY A O 1
ATOM 2941 N N . THR A 1 409 ? -10.936 -18.235 13.497 1.00 91.50 409 THR A N 1
ATOM 2942 C CA . THR A 1 409 ? -10.305 -18.123 14.816 1.00 91.50 409 THR A CA 1
ATOM 2943 C C . THR A 1 409 ? -8.790 -18.173 14.650 1.00 91.50 409 THR A C 1
ATOM 2945 O O . THR A 1 409 ? -8.291 -18.936 13.820 1.00 91.50 409 THR A O 1
ATOM 2948 N N . ASP A 1 410 ? -8.061 -17.356 15.405 1.00 86.31 410 ASP A N 1
ATOM 2949 C CA . ASP A 1 410 ? -6.599 -17.353 15.395 1.00 86.31 410 ASP A CA 1
ATOM 2950 C C . ASP A 1 410 ? -6.011 -18.493 16.254 1.00 86.31 410 ASP A C 1
ATOM 2952 O O . ASP A 1 410 ? -6.723 -19.269 16.898 1.00 86.31 410 ASP A O 1
ATOM 2956 N N . GLY A 1 411 ? -4.679 -18.600 16.280 1.00 85.44 411 GLY A N 1
ATOM 2957 C CA . GLY A 1 411 ? -3.981 -19.604 17.091 1.00 85.44 411 GLY A CA 1
ATOM 2958 C C . GLY A 1 411 ? -4.134 -19.423 18.609 1.00 85.44 411 GLY A C 1
ATOM 2959 O O . GLY A 1 411 ? -3.836 -20.355 19.353 1.00 85.44 411 GLY A O 1
ATOM 2960 N N . ASN A 1 412 ? -4.606 -18.259 19.065 1.00 85.94 412 ASN A N 1
ATOM 2961 C CA . ASN A 1 412 ? -4.841 -17.933 20.472 1.00 85.94 412 ASN A CA 1
ATOM 2962 C C . ASN A 1 412 ? -6.304 -18.156 20.893 1.00 85.94 412 ASN A C 1
ATOM 2964 O O . ASN A 1 412 ? -6.628 -18.002 22.069 1.00 85.94 412 ASN A O 1
ATOM 2968 N N . GLY A 1 413 ? -7.183 -18.534 19.960 1.00 90.31 413 GLY A N 1
ATOM 2969 C CA . GLY A 1 413 ? -8.610 -18.704 20.218 1.00 90.31 413 GLY A CA 1
ATOM 2970 C C . GLY A 1 413 ? -9.437 -17.424 20.060 1.00 90.31 413 GLY A C 1
ATOM 2971 O O . GLY A 1 413 ? -10.627 -17.450 20.367 1.00 90.31 413 GLY A O 1
ATOM 2972 N N . ASN A 1 414 ? -8.855 -16.322 19.578 1.00 94.31 414 ASN A N 1
ATOM 2973 C CA . ASN A 1 414 ? -9.590 -15.095 19.277 1.00 94.31 414 ASN A CA 1
ATOM 2974 C C . ASN A 1 414 ? -10.364 -15.230 17.965 1.00 94.31 414 ASN A C 1
ATOM 2976 O O . ASN A 1 414 ? -9.871 -15.803 16.993 1.00 94.31 414 ASN A O 1
ATOM 2980 N N . LEU A 1 415 ? -11.566 -14.661 17.911 1.00 96.81 415 LEU A N 1
ATOM 2981 C CA . LEU A 1 415 ? -12.381 -14.600 16.702 1.00 96.81 415 LEU A CA 1
ATOM 2982 C C . LEU A 1 415 ? -11.790 -13.585 15.722 1.00 96.81 415 LEU A C 1
ATOM 2984 O O . LEU A 1 415 ? -11.465 -12.470 16.120 1.00 96.81 415 LEU A O 1
ATOM 2988 N N . ILE A 1 416 ? -11.672 -13.965 14.449 1.00 97.69 416 ILE A N 1
ATOM 2989 C CA . ILE A 1 416 ? -11.166 -13.117 13.364 1.00 97.69 416 ILE A CA 1
ATOM 2990 C C . ILE A 1 416 ? -12.359 -12.510 12.632 1.00 97.69 416 ILE A C 1
ATOM 2992 O O . ILE A 1 416 ? -13.123 -13.238 11.997 1.00 97.69 416 ILE A O 1
ATOM 2996 N N . PHE A 1 417 ? -12.485 -11.189 12.668 1.00 98.06 417 PHE A N 1
ATOM 2997 C CA . PHE A 1 417 ? -13.434 -10.438 11.854 1.00 98.06 417 PHE A CA 1
ATOM 2998 C C . PHE A 1 417 ? -12.725 -9.862 10.636 1.00 98.06 417 PHE A C 1
ATOM 3000 O O . PHE A 1 417 ? -11.626 -9.324 10.753 1.00 98.06 417 PHE A O 1
ATOM 3007 N N . GLU A 1 418 ? -13.347 -10.001 9.471 1.00 97.88 418 GLU A N 1
ATOM 3008 C CA . GLU A 1 418 ? -12.860 -9.502 8.189 1.00 97.88 418 GLU A CA 1
ATOM 3009 C C . GLU A 1 418 ? -13.798 -8.415 7.667 1.00 97.88 418 GLU A C 1
ATOM 3011 O O . GLU A 1 418 ? -15.011 -8.613 7.676 1.00 97.88 418 GLU A O 1
ATOM 3016 N N . GLY A 1 419 ? -13.233 -7.300 7.208 1.00 92.06 419 GLY A N 1
ATOM 3017 C CA . GLY A 1 419 ? -13.946 -6.182 6.599 1.00 92.06 419 GLY A CA 1
ATOM 3018 C C . GLY A 1 419 ? -13.313 -5.792 5.267 1.00 92.06 419 GLY A C 1
ATOM 3019 O O . GLY A 1 419 ? -12.090 -5.675 5.165 1.00 92.06 419 GLY A O 1
ATOM 3020 N N . ILE A 1 420 ? -14.135 -5.592 4.239 1.00 91.62 420 ILE A N 1
ATOM 3021 C CA . ILE A 1 420 ? -13.675 -5.111 2.929 1.00 91.62 420 ILE A CA 1
ATOM 3022 C C . ILE A 1 420 ? -13.672 -3.583 2.951 1.00 91.62 420 ILE A C 1
ATOM 3024 O O . ILE A 1 420 ? -14.706 -2.984 3.218 1.00 91.62 420 ILE A O 1
ATOM 3028 N N . SER A 1 421 ? -12.528 -2.971 2.636 1.00 92.88 421 SER A N 1
ATOM 3029 C CA . SER A 1 421 ? -12.316 -1.521 2.569 1.00 92.88 421 SER A CA 1
ATOM 3030 C C . SER A 1 421 ? -12.003 -1.080 1.132 1.00 92.88 421 SER A C 1
ATOM 3032 O O . SER A 1 421 ? -10.832 -1.050 0.726 1.00 92.88 421 SER A O 1
ATOM 3034 N N . PRO A 1 422 ? -13.024 -0.734 0.324 1.00 82.31 422 PRO A N 1
ATOM 3035 C CA . PRO A 1 422 ? -12.823 -0.217 -1.029 1.00 82.31 422 PRO A CA 1
ATOM 3036 C C . PRO A 1 422 ? -12.070 1.117 -1.034 1.00 82.31 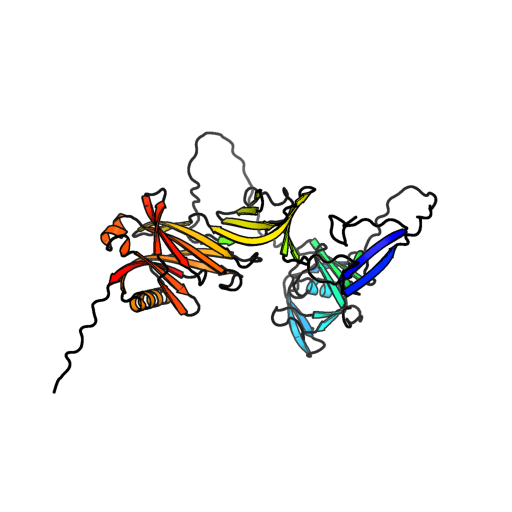422 PRO A C 1
ATOM 3038 O O . PRO A 1 422 ? -11.305 1.384 -1.952 1.00 82.31 422 PRO A O 1
ATOM 3041 N N . GLY A 1 423 ? -12.239 1.929 0.016 1.00 81.06 423 GLY A N 1
ATOM 3042 C CA . GLY A 1 423 ? -11.527 3.195 0.204 1.00 81.06 423 GLY A CA 1
ATOM 3043 C C . GLY A 1 423 ? -10.053 3.050 0.603 1.00 81.06 423 GLY A C 1
ATOM 3044 O O . GLY A 1 423 ? -9.411 4.053 0.907 1.00 81.06 423 GLY A O 1
ATOM 3045 N N . GLY A 1 424 ? -9.512 1.829 0.645 1.00 90.88 424 GLY A N 1
ATOM 3046 C CA . GLY A 1 424 ? -8.107 1.567 0.959 1.00 90.88 424 GLY A CA 1
ATOM 3047 C C . GLY A 1 424 ? -7.795 1.617 2.456 1.00 90.88 424 GLY A C 1
ATOM 3048 O O . GLY A 1 424 ? -8.607 1.202 3.286 1.00 90.88 424 GLY A O 1
ATOM 3049 N N . LEU A 1 425 ? -6.595 2.074 2.813 1.00 94.75 425 LEU A N 1
ATOM 3050 C CA . LEU A 1 425 ? -6.083 2.054 4.189 1.00 94.75 425 LEU A CA 1
ATOM 3051 C C . LEU A 1 425 ? -6.403 3.344 4.936 1.00 94.75 425 LEU A C 1
ATOM 3053 O O . LEU A 1 425 ? -6.359 4.418 4.343 1.00 94.75 425 LEU A O 1
ATOM 3057 N N . SER A 1 426 ? -6.721 3.237 6.226 1.00 96.00 426 SER A N 1
ATOM 3058 C CA . SER A 1 426 ? -6.899 4.385 7.114 1.00 96.00 426 SER A CA 1
ATOM 3059 C C . SER A 1 426 ? -6.938 3.945 8.589 1.00 96.00 426 SER A C 1
ATOM 3061 O O . SER A 1 426 ? -6.279 2.970 8.963 1.00 96.00 426 SER A O 1
ATOM 3063 N N . VAL A 1 427 ? -7.715 4.634 9.429 1.00 97.44 427 VAL A N 1
ATOM 3064 C CA . VAL A 1 427 ? -8.024 4.213 10.799 1.00 97.44 427 VAL A CA 1
ATOM 3065 C C . VAL A 1 427 ? -9.222 3.267 10.799 1.00 97.44 427 VAL A C 1
ATOM 3067 O O . VAL A 1 427 ? -10.273 3.575 10.234 1.00 97.44 427 VAL A O 1
ATOM 3070 N N . PHE A 1 428 ? -9.075 2.131 11.478 1.00 98.44 428 PHE A N 1
ATOM 3071 C CA . PHE A 1 428 ? -10.102 1.103 11.612 1.00 98.44 428 PHE A CA 1
ATOM 3072 C C . PHE A 1 428 ? -10.435 0.845 13.080 1.00 98.44 428 PHE A C 1
ATOM 3074 O O . PHE A 1 428 ? -9.541 0.721 13.917 1.00 98.44 428 PHE A O 1
ATOM 3081 N N . GLY A 1 429 ? -11.720 0.742 13.403 1.00 97.94 429 GLY A N 1
ATOM 3082 C CA . GLY A 1 429 ? -12.209 0.398 14.736 1.00 97.94 429 GLY A CA 1
ATOM 3083 C C . GLY A 1 429 ? -12.958 -0.923 14.718 1.00 97.94 429 GLY A C 1
ATOM 3084 O O . GLY A 1 429 ? -13.863 -1.094 13.905 1.00 97.94 429 GLY A O 1
ATOM 3085 N N . LEU A 1 430 ? -12.614 -1.834 15.630 1.00 98.19 430 LEU A N 1
ATOM 3086 C CA . LEU A 1 430 ? -13.417 -3.027 15.887 1.00 98.19 430 LEU A CA 1
ATOM 3087 C C . LEU A 1 430 ? -14.372 -2.721 17.039 1.00 98.19 430 LEU A C 1
ATOM 3089 O O . LEU A 1 430 ? -13.937 -2.428 18.156 1.00 98.19 430 LEU A O 1
ATOM 3093 N N . LEU A 1 431 ? -15.670 -2.744 16.759 1.00 97.75 431 LEU A N 1
ATOM 3094 C CA . LEU A 1 431 ? -16.690 -2.265 17.684 1.00 97.75 431 LEU A CA 1
ATOM 3095 C C . LEU A 1 431 ? -17.914 -3.177 17.707 1.00 97.75 431 LEU A C 1
ATOM 3097 O O . LEU A 1 431 ? -18.137 -3.968 16.793 1.00 97.75 431 LEU A O 1
ATOM 3101 N N . ALA A 1 432 ? -18.691 -3.067 18.778 1.00 97.81 432 ALA A N 1
ATOM 3102 C CA . ALA A 1 432 ? -19.976 -3.722 18.935 1.00 97.81 432 ALA A CA 1
ATOM 3103 C C . ALA A 1 432 ? -21.093 -2.686 18.838 1.00 97.81 432 ALA A C 1
ATOM 3105 O O . ALA A 1 432 ? -20.997 -1.603 19.426 1.00 97.81 432 ALA A O 1
ATOM 3106 N N . VAL A 1 433 ? -22.157 -3.042 18.129 1.00 97.75 433 VAL A N 1
ATOM 3107 C CA . VAL A 1 433 ? -23.327 -2.200 17.900 1.00 97.75 433 VAL A CA 1
ATOM 3108 C C . VAL A 1 433 ? -24.609 -2.851 18.393 1.00 97.75 433 VAL A C 1
ATOM 3110 O O . VAL A 1 433 ? -24.719 -4.067 18.527 1.00 97.75 433 VAL A O 1
ATOM 3113 N N . THR A 1 434 ? -25.612 -2.016 18.615 1.00 96.06 434 THR A N 1
ATOM 3114 C CA . THR A 1 434 ? -27.007 -2.423 18.766 1.00 96.06 434 THR A CA 1
ATOM 3115 C C . THR A 1 434 ? -27.868 -1.623 17.798 1.00 96.06 434 THR A C 1
ATOM 3117 O O . THR A 1 434 ? -27.482 -0.534 17.383 1.00 96.06 434 THR A O 1
ATOM 3120 N N . ALA A 1 435 ? -29.056 -2.127 17.465 1.00 91.25 435 ALA A N 1
ATOM 3121 C CA . ALA A 1 435 ? -30.036 -1.338 16.725 1.00 91.25 435 ALA A CA 1
ATOM 3122 C C . ALA A 1 435 ? -30.399 -0.070 17.514 1.00 91.25 435 ALA A C 1
ATOM 3124 O O . ALA A 1 435 ? -30.676 -0.150 18.719 1.00 91.25 435 ALA A O 1
ATOM 3125 N N . ALA A 1 436 ? -30.421 1.075 16.831 1.00 81.44 436 ALA A N 1
ATOM 3126 C CA . ALA A 1 436 ? -30.831 2.337 17.423 1.00 81.44 436 ALA A CA 1
ATOM 3127 C C . ALA A 1 436 ? -32.309 2.265 17.862 1.00 81.44 436 ALA A C 1
ATOM 3129 O O . ALA A 1 436 ? -33.141 1.637 17.189 1.00 81.44 436 ALA A O 1
ATOM 3130 N N . PRO A 1 437 ? -32.693 2.899 18.985 1.00 73.75 437 PRO A N 1
ATOM 3131 C CA . PRO A 1 437 ? -34.089 2.982 19.383 1.00 73.75 437 PRO A CA 1
ATOM 3132 C C . PRO A 1 437 ? -34.906 3.648 18.274 1.00 73.75 437 PRO A C 1
ATOM 3134 O O . PRO A 1 437 ? -34.575 4.747 17.829 1.00 73.75 437 PRO A O 1
ATOM 3137 N N . ALA A 1 438 ? -36.008 3.018 17.855 1.00 64.00 438 ALA A N 1
ATOM 3138 C CA . ALA A 1 438 ? -36.916 3.625 16.888 1.00 64.00 438 ALA A CA 1
ATOM 3139 C C . ALA A 1 438 ? -37.305 5.030 17.371 1.00 64.00 438 ALA A C 1
ATOM 3141 O O . ALA A 1 438 ? -37.828 5.176 18.483 1.00 64.00 438 ALA A O 1
ATOM 3142 N N . ALA A 1 439 ? -37.038 6.047 16.544 1.00 58.22 439 ALA A N 1
ATOM 3143 C CA . ALA A 1 439 ? -37.393 7.426 16.841 1.00 58.22 439 ALA A CA 1
ATOM 3144 C C . ALA A 1 439 ? -38.859 7.461 17.281 1.00 58.22 439 ALA A C 1
ATOM 3146 O O . ALA A 1 439 ? -39.755 7.109 16.509 1.00 58.22 439 ALA A O 1
ATOM 3147 N N . GLN A 1 440 ? -39.111 7.819 18.544 1.00 47.41 440 GLN A N 1
ATOM 3148 C CA . GLN A 1 440 ? -40.477 7.931 19.029 1.00 47.41 440 GLN A CA 1
ATOM 3149 C C . GLN A 1 440 ? -41.164 9.010 18.202 1.00 47.41 440 GLN A C 1
ATOM 3151 O O . GLN A 1 440 ? -40.877 10.199 18.350 1.00 47.41 440 GLN A O 1
ATOM 3156 N N . GLY A 1 441 ? -42.038 8.565 17.296 1.00 44.84 441 GLY A N 1
ATOM 3157 C CA . GLY A 1 441 ? -42.860 9.433 16.478 1.00 44.84 441 GLY A CA 1
ATOM 3158 C C . GLY A 1 441 ? -43.528 10.443 17.392 1.00 44.84 441 GLY A C 1
ATOM 3159 O O . GLY A 1 441 ? -44.272 10.080 18.306 1.00 44.84 441 GLY A O 1
ATOM 3160 N N . THR A 1 442 ? -43.214 11.715 17.172 1.00 48.47 442 THR A N 1
ATOM 3161 C CA . THR A 1 442 ? -43.901 12.825 17.819 1.00 48.47 442 THR A CA 1
ATOM 3162 C C . THR A 1 442 ? -45.396 12.584 17.606 1.00 48.47 442 THR A C 1
ATOM 3164 O O . THR A 1 442 ? -45.796 12.405 16.451 1.00 48.47 442 THR A O 1
ATOM 3167 N N . PRO A 1 443 ? -46.235 12.506 18.658 1.00 46.41 443 PRO A N 1
ATOM 3168 C CA . PRO A 1 443 ? -47.657 12.298 18.458 1.00 46.41 443 PRO A CA 1
ATOM 3169 C C . PRO A 1 443 ? -48.162 13.420 17.561 1.00 46.41 443 PRO A C 1
ATOM 3171 O O . PRO A 1 443 ? -48.016 14.598 17.898 1.00 46.41 443 PRO A O 1
ATOM 3174 N N . ALA A 1 444 ? -48.705 13.050 16.402 1.00 45.91 444 ALA A N 1
ATOM 3175 C CA . ALA A 1 444 ? -49.382 13.984 15.529 1.00 45.91 444 ALA A CA 1
ATOM 3176 C C . ALA A 1 444 ? -50.489 14.655 16.349 1.00 45.91 444 ALA A C 1
ATOM 3178 O O . ALA A 1 444 ? -51.468 14.020 16.740 1.00 45.91 444 ALA A O 1
ATOM 3179 N N . LEU A 1 445 ? -50.303 15.939 16.652 1.00 51.16 445 LEU A N 1
ATOM 3180 C CA . LEU A 1 445 ? -51.379 16.783 17.139 1.00 51.16 445 LEU A CA 1
ATOM 3181 C C . LEU A 1 445 ? -52.380 16.918 15.990 1.00 51.16 445 LEU A C 1
ATOM 3183 O O . LEU A 1 445 ? -52.119 17.592 14.997 1.00 51.16 445 LEU A O 1
ATOM 3187 N N . THR A 1 446 ? -53.513 16.240 16.125 1.00 45.91 446 THR A N 1
ATOM 3188 C CA . THR A 1 446 ? -54.694 16.419 15.277 1.00 45.91 446 THR A CA 1
ATOM 3189 C C . THR A 1 446 ? -55.922 16.625 16.154 1.00 45.91 446 THR A C 1
ATOM 3191 O O . THR A 1 446 ? -56.107 15.830 17.080 1.00 45.91 446 THR A O 1
ATOM 3194 N N . PRO A 1 447 ? -56.863 17.503 15.774 1.00 53.34 447 PRO A N 1
ATOM 3195 C CA . PRO A 1 447 ? -56.739 18.802 15.102 1.00 53.34 447 PRO A CA 1
ATOM 3196 C C . PRO A 1 447 ? -57.098 19.992 16.012 1.00 53.34 447 PRO A C 1
ATOM 3198 O O . PRO A 1 447 ? -57.813 19.795 17.022 1.00 53.34 447 PRO A O 1
#

InterPro domains:
  IPR027954 Transcobalamin-like, C-terminal domain [PF14478] (89-159)

Organism: NCBI:txid2198

Secondary structure (DSSP, 8-state):
---SS-TTT--PPTT-EEEEEE-STT--GGG-SEEEEEE---PPPPPPP------------PEEEE--SSEEEEE-TTT--EEEEESSBHHHHHHHTT--EEEE-SSSGGGT--EEEEETTEE-BTTBEEEEEETTB--SS-TTT-B--TT-EEEEEEESSTT--GGG-S-EEEEEEE-----------------------------TT---EEE-SPPTTEEEEEETTEEEEEEETTTS--SSEEEEEETTEEEEEETTEEEEEEEEEEEEETTEEEEEEEEEEEEEEEEEEEETTTEEEEEEEEEEESS--TT-EEEEEEESS--HHHHHHHHHHHHHTTEEEEEEEEEEEEEEES--BTTTEEEEEEEEEE-HHHHHHTT-GGGEEEEEE-TTS-EEE-EEEEEEE-TTSPEEEEEEETT-SSEEEEEEEEEPPP--PPP----

Sequence (447 aa):
VTAGVGAADYQLADGDVVTYWYGAWGSTPETAGAVVNITVSLPAPTPTPGGGGGGDDSSSSWITVTLESGTFNVTAANSGKTYTVDRRTALGALDAAGTPYTIDDSYYQEYGSLFLNSVNGRAGEGMKGWMYQVNGESPGAGANAYAVTNGDEVVFFWSEGMSSTPATSPDVISIRVVIPASSGDSGSSSSGDGSGVSGTITSGSGEPGAAPSFFLGLPAGAVIELGEWGQVFSFDTGRGNTSAERVTVSGNSFIIRRNGLTMVLAARNINEQDGRATGLIESVTASIEPVTANISTMGIVTASLDLNLTGIPGDGRIEISFNETPDPGAASAFHLATTENDEEIVSIAYTMTVTRTNLENGEDIAGAVIRMTVSPTWVEEHGGVDAVRIARSAEDGTYEILDTRLAGTDGNGNLIFEGISPGGLSVFGLLAVTAAPAAQGTPALTP

Foldseek 3Di:
DPDPDDPVPDDDDQQDKDKDFADDPPDDQVRGPDMDIDTDHDDDDDDDDDDDDDDDDPDDDAAEFEFEFDWDWAAAPVPRDIDIFTCQFLVVQCVRSVWDWHWHCPPCVVVVAIHTQDTNPDGDDDQKHKFKDKPQHGDPGHRRPHGHDAFIKMKIFIDPHPPDGNVNGPDMHIYTYHYDDDDDDDDDDDDDDDDDDDDDDPPPPDDPDAFQKDWQADFPQWDWDQDPVGTKIKHQQPPRDDPAWDWDDDDQWIWIDGSQKIKIFGFPPFDDDPRMTMGHTDWIKMKGHWDWDQAPVFGIKTKIKIFTWPDRQHGKMKTKDKAQDDDPLVVVLVQVQQVVVQKGFPWWRIKMFIDMDSDAFPHTTQWMKMKIWGAQVVQVVQPHQVQKWKKFADPVRDIHTFPKDFPQADPVRTTIIIGIGSRHHGMIIITGIDRHPDDPPDPPDDD

Radius of gyration: 30.67 Å; chains: 1; bounding box: 104×62×80 Å